Protein AF-0000000074027373 (afdb_homodimer)

Sequence (606 aa):
MNCLVVGYGSIGQRHVQILRKLGCRVAVVSRRKIDFPLTYTSLYDALIQEEPDYIVLANQTNQHYDSLAELAGDGFKGIVLVEKPLFHIIQEIPNNSFKQGYVGYNLRFHPILQKVLELIKKEPALYTQVYVGQYLPNWRLDQDYRRNYSAKKTEGGGVLLDLSHELDYLRWFFDDWNSIVAIGGKYSSLQINSDDMYSLMLTMEKCPVVQVHMNYLDQISRREITVITENYAIKADLVQQTLQINEELIKYNLDRDDTYSMQHKAIINGGNPLLCRLAEGLKVLEMINTAEKSAKERKWMGKMNCLVVGYGSIGQRHVQILRKLGCRVAVVSRRKIDFPLTYTSLYDALIQEEPDYIVLANQTNQHYDSLAELAGDGFKGIVLVEKPLFHIIQEIPNNSFKQGYVGYNLRFHPILQKVLELIKKEPALYTQVYVGQYLPNWRLDQDYRRNYSAKKTEGGGVLLDLSHELDYLRWFFDDWNSIVAIGGKYSSLQINSDDMYSLMLTMEKCPVVQVHMNYLDQISRREITVITENYAIKADLVQQTLQINEELIKYNLDRDDTYSMQHKAIINGGNPLLCRLAEGLKVLEMINTAEKSAKERKWMGK

Solvent-accessible surface area (backbone atoms only — not comparable to full-atom values): 30992 Å² total; per-residue (Å²): 97,38,30,34,33,34,23,70,49,76,67,19,45,49,53,51,52,50,42,43,74,73,66,31,47,68,36,36,29,32,88,59,94,68,100,55,92,52,64,29,73,37,68,68,58,42,47,71,75,59,59,48,50,36,36,37,43,37,50,58,35,63,44,36,55,61,54,52,40,49,42,27,72,70,58,42,51,36,35,39,36,32,37,64,44,56,46,59,57,88,70,80,78,64,80,61,55,50,69,42,53,31,28,53,54,36,64,57,58,31,66,67,54,43,49,51,43,57,50,39,71,76,43,57,38,53,32,37,39,39,40,38,25,31,33,52,66,66,74,45,80,90,46,63,46,67,74,37,49,56,24,29,43,86,41,31,18,13,34,69,47,70,54,33,61,62,57,43,51,47,36,71,68,25,48,58,70,50,35,36,34,29,46,65,37,69,80,68,84,67,79,49,75,20,35,38,31,40,39,39,41,35,28,32,75,51,26,64,35,35,39,38,38,34,31,39,55,24,63,50,71,43,39,37,38,38,38,32,27,90,85,39,23,33,42,36,29,67,74,77,28,36,40,30,49,48,90,45,76,44,79,60,85,78,57,95,56,47,28,52,48,53,47,49,49,33,53,74,70,72,53,54,91,64,61,37,35,48,69,58,36,50,50,43,46,50,51,46,53,48,38,52,49,11,32,74,67,57,34,65,37,68,116,97,39,31,34,33,33,25,68,48,75,67,19,46,49,51,52,53,49,43,42,74,73,64,31,48,68,33,35,28,33,87,57,94,65,100,56,90,50,64,30,72,39,68,67,60,42,46,70,75,59,58,48,48,35,36,35,44,37,50,59,35,62,44,35,54,60,54,52,40,48,42,26,73,70,58,42,53,34,34,40,36,31,38,65,45,55,46,58,59,89,70,80,78,62,80,62,55,49,70,41,52,31,27,53,53,34,63,56,59,30,65,67,55,44,50,50,46,56,50,39,72,76,43,57,38,54,33,36,39,39,41,36,26,32,33,50,68,67,74,44,80,90,46,65,48,67,72,37,48,58,23,29,42,86,41,30,19,14,34,68,47,70,54,33,61,61,57,44,51,46,35,71,68,24,46,57,70,50,34,36,33,28,48,65,37,70,80,70,86,67,79,48,74,19,35,37,32,40,39,38,42,34,28,30,74,48,25,64,36,33,39,38,37,35,31,39,55,25,64,49,71,41,37,36,38,38,39,32,26,90,87,40,22,35,41,35,29,66,71,78,28,35,40,30,50,49,89,44,76,44,79,58,86,78,58,95,57,47,28,53,47,52,47,49,50,34,54,76,70,73,53,55,90,65,63,38,36,49,70,58,35,49,50,43,47,50,51,46,52,47,39,54,50,11,30,73,68,55,34,65,37,68,117

InterPro domains:
  IPR000683 Gfo/Idh/MocA-like oxidoreductase, N-terminal [PF01408] (1-92)
  IPR036291 NAD(P)-binding domain superfamily [SSF51735] (1-176)
  IPR051450 Gfo/Idh/MocA Oxidoreductases [PTHR43377] (1-299)
  IPR055170 GFO/IDH/MocA-like oxidoreductase domain [PF22725] (139-230)

Radius of gyration: 28.4 Å; Cα contacts (8 Å, |Δi|>4): 1360; chains: 2; bounding box: 48×91×62 Å

pLDDT: mean 95.76, std 4.64, range [71.69, 98.94]

Foldseek 3Di:
DEEEEEDDPPVSVLLQVLCVVVVYHYAYADCDDDPDDRYHPDPVVCCVPRVGQEYEYDHFQQCLQVVQQVCFVVQPAHEYEYEFLNHLAQDDRDDHNYVFYFYNLLCLQPPQLVVVLVVCVVFFFAEKEKEFEAAQCPPDVVDRSCPDLLQESSRNHAFLRVVLSVVLSCCVRFNAWFKKAKAWADDDPPNGRYIFKMWMWTQGNRYGTYIYITGNRDHPGWTWMWTDGPQWTWIATVVQQWIDTPPDIDHDDDDPCRSVSVQVCQVVVPHDPSTHGSVSSSSSSVVSVQNVVNNVVVDMDGD/DEEEEEDDPPVSVLLQVLCVVVVYHYAYADCDDDPDDRYHPDPVVCCVPRVGQEYEYDHFQQCLQVVQQVCFVVQRAHEYEYEFLNHLAQDDRDDHNYVFYFYNLLCLQPVQLVVVLVVCVVFFFAEKEKEFEAAQCPPDVVDDSCPDLLQESSRNHAFLRVVLSVVLSCCVRFNAWFKKAKAWADDDPPNGRYIFKMWMWTQGNRYGTYIYITGNRDHPGWTWMWTDGPQWTWIATVVQQWIDTPHDIDHDDDDPCRSVSVQVCQVVVPHDPSTHGSVSSSSSSVVSVQNVVNNVVVDMDGD

Structure (mmCIF, N/CA/C/O backbone):
data_AF-0000000074027373-model_v1
#
loop_
_entity.id
_entity.type
_entity.pdbx_description
1 polymer 'Predicted dehydrogenase'
#
loop_
_atom_site.group_PDB
_atom_site.id
_atom_site.type_symbol
_atom_site.label_atom_id
_atom_site.label_alt_id
_atom_site.label_comp_id
_atom_site.label_asym_id
_atom_site.label_entity_id
_atom_site.label_seq_id
_atom_site.pdbx_PDB_ins_code
_atom_site.Cartn_x
_atom_site.Cartn_y
_atom_site.Cartn_z
_atom_site.occupancy
_atom_site.B_iso_or_equiv
_atom_site.auth_seq_id
_atom_site.auth_comp_id
_atom_site.auth_asym_id
_atom_site.auth_atom_id
_atom_site.pdbx_PDB_model_num
ATOM 1 N N . MET A 1 1 ? 5.797 35.344 26.578 1 94.88 1 MET A N 1
ATOM 2 C CA . MET A 1 1 ? 5.25 35.594 25.25 1 94.88 1 MET A CA 1
ATOM 3 C C . MET A 1 1 ? 3.727 35.625 25.281 1 94.88 1 MET A C 1
ATOM 5 O O . MET A 1 1 ? 3.096 34.812 25.969 1 94.88 1 MET A O 1
ATOM 9 N N . ASN A 1 2 ? 3.094 36.688 24.672 1 97.81 2 ASN A N 1
ATOM 10 C CA . ASN A 1 2 ? 1.641 36.781 24.578 1 97.81 2 ASN A CA 1
ATOM 11 C C . ASN A 1 2 ? 1.107 36.062 23.344 1 97.81 2 ASN A C 1
ATOM 13 O O . ASN A 1 2 ? 1.469 36.406 22.219 1 97.81 2 ASN A O 1
ATOM 17 N N . CYS A 1 3 ? 0.271 35.094 23.625 1 98.56 3 CYS A N 1
ATOM 18 C CA . CYS A 1 3 ? -0.26 34.281 22.531 1 98.56 3 CYS A CA 1
ATOM 19 C C . CYS A 1 3 ? -1.774 34.406 22.438 1 98.56 3 CYS A C 1
ATOM 21 O O . CYS A 1 3 ? -2.443 34.688 23.422 1 98.56 3 CYS A O 1
ATOM 23 N N . LEU A 1 4 ? -2.221 34.281 21.25 1 98.69 4 LEU A N 1
ATOM 24 C CA . LEU A 1 4 ? -3.65 34.281 20.969 1 98.69 4 LEU A CA 1
ATOM 25 C C . LEU A 1 4 ? -4.051 33.031 20.172 1 98.69 4 LEU A C 1
ATOM 27 O O . LEU A 1 4 ? -3.396 32.688 19.188 1 98.69 4 LEU A O 1
ATOM 31 N N . VAL A 1 5 ? -5.031 32.344 20.609 1 98.69 5 VAL A N 1
ATOM 32 C CA . VAL A 1 5 ? -5.566 31.188 19.891 1 98.69 5 VAL A CA 1
ATOM 33 C C . VAL A 1 5 ? -6.98 31.484 19.406 1 98.69 5 VAL A C 1
ATOM 35 O O . VAL A 1 5 ? -7.855 31.828 20.203 1 98.69 5 VAL A O 1
ATOM 38 N N . VAL A 1 6 ? -7.109 31.422 18.094 1 98.25 6 VAL A N 1
ATOM 39 C CA . VAL A 1 6 ? -8.422 31.641 17.484 1 98.25 6 VAL A CA 1
ATOM 40 C C . VAL A 1 6 ? -9.125 30.297 17.281 1 98.25 6 VAL A C 1
ATOM 42 O O . VAL A 1 6 ? -8.688 29.484 16.453 1 98.25 6 VAL A O 1
ATOM 45 N N . GLY A 1 7 ? -10.242 30.109 17.859 1 96.19 7 GLY A N 1
ATOM 46 C CA . GLY A 1 7 ? -10.914 28.828 17.875 1 96.19 7 GLY A CA 1
ATOM 47 C C . GLY A 1 7 ? -10.609 28.016 19.125 1 96.19 7 GLY A C 1
ATOM 48 O O . GLY A 1 7 ? -9.453 27.891 19.516 1 96.19 7 GLY A O 1
ATOM 49 N N . TYR A 1 8 ? -11.625 27.391 19.703 1 95.12 8 TYR A N 1
ATOM 50 C CA . TYR A 1 8 ? -11.453 26.688 20.969 1 95.12 8 TYR A CA 1
ATOM 51 C C . TYR A 1 8 ? -12.141 25.312 20.922 1 95.12 8 TYR A C 1
ATOM 53 O O . TYR A 1 8 ? -12.742 24.891 21.906 1 95.12 8 TYR A O 1
ATOM 61 N N . GLY A 1 9 ? -12.133 24.797 19.719 1 90.5 9 GLY A N 1
ATOM 62 C CA . GLY A 1 9 ? -12.477 23.391 19.609 1 90.5 9 GLY A CA 1
ATOM 63 C C . GLY A 1 9 ? -11.414 22.469 20.188 1 90.5 9 GLY A C 1
ATOM 64 O O . GLY A 1 9 ? -10.555 22.922 20.953 1 90.5 9 GLY A O 1
ATOM 65 N N . SER A 1 10 ? -11.469 21.219 19.906 1 90.44 10 SER A N 1
ATOM 66 C CA . SER A 1 10 ? -10.539 20.219 20.453 1 90.44 10 SER A CA 1
ATOM 67 C C . SER A 1 10 ? -9.086 20.625 20.188 1 90.44 10 SER A C 1
ATOM 69 O O . SER A 1 10 ? -8.273 20.641 21.109 1 90.44 10 SER A O 1
ATOM 71 N N . ILE A 1 11 ? -8.797 20.984 18.969 1 94.62 11 ILE A N 1
ATOM 72 C CA . ILE A 1 11 ? -7.422 21.312 18.625 1 94.62 11 ILE A CA 1
ATOM 73 C C . ILE A 1 11 ? -7.043 22.656 19.234 1 94.62 11 ILE A C 1
ATOM 75 O O . ILE A 1 11 ? -5.895 22.859 19.641 1 94.62 11 ILE A O 1
ATOM 79 N N . GLY A 1 12 ? -7.969 23.625 19.234 1 96.5 12 GLY A N 1
ATOM 80 C CA . GLY A 1 12 ? -7.711 24.906 19.891 1 96.5 12 GLY A CA 1
ATOM 81 C C . GLY A 1 12 ? -7.363 24.766 21.359 1 96.5 12 GLY A C 1
ATOM 82 O O . GLY A 1 12 ? -6.426 25.391 21.844 1 96.5 12 GLY A O 1
ATOM 83 N N . GLN A 1 13 ? -8.109 23.922 22.016 1 96.31 13 GLN A N 1
ATOM 84 C CA . GLN A 1 13 ? -7.852 23.656 23.422 1 96.31 13 GLN A CA 1
ATOM 85 C C . GLN A 1 13 ? -6.465 23.047 23.625 1 96.31 13 GLN A C 1
ATOM 87 O O . GLN A 1 13 ? -5.762 23.375 24.578 1 96.31 13 GLN A O 1
ATOM 92 N N . ARG A 1 14 ? -6.113 22.203 22.734 1 97.44 14 ARG A N 1
ATOM 93 C CA . ARG A 1 14 ? -4.793 21.578 22.812 1 97.44 14 ARG A CA 1
ATOM 94 C C . ARG A 1 14 ? -3.689 22.625 22.688 1 97.44 14 ARG A C 1
ATOM 96 O O . ARG A 1 14 ? -2.738 22.625 23.469 1 97.44 14 ARG A O 1
ATOM 103 N N . HIS A 1 15 ? -3.828 23.5 21.75 1 98.62 15 HIS A N 1
ATOM 104 C CA . HIS A 1 15 ? -2.848 24.562 21.562 1 98.62 15 HIS A CA 1
ATOM 105 C C . HIS A 1 15 ? -2.764 25.453 22.812 1 98.62 15 HIS A C 1
ATOM 107 O O . HIS A 1 15 ? -1.669 25.812 23.25 1 98.62 15 HIS A O 1
ATOM 113 N N . VAL A 1 16 ? -3.904 25.781 23.375 1 98.12 16 VAL A N 1
ATOM 114 C CA . VAL A 1 16 ? -3.959 26.625 24.562 1 98.12 16 VAL A CA 1
ATOM 115 C C . VAL A 1 16 ? -3.207 25.953 25.703 1 98.12 16 VAL A C 1
ATOM 117 O O . VAL A 1 16 ? -2.354 26.578 26.344 1 98.12 16 VAL A O 1
ATOM 120 N N . GLN A 1 17 ? -3.486 24.719 25.906 1 98 17 GLN A N 1
ATOM 121 C CA . GLN A 1 17 ? -2.881 23.969 27 1 98 17 GLN A CA 1
ATOM 122 C C . GLN A 1 17 ? -1.366 23.891 26.844 1 98 17 GLN A C 1
ATOM 124 O O . GLN A 1 17 ? -0.623 24.109 27.797 1 98 17 GLN A O 1
ATOM 129 N N . ILE A 1 18 ? -0.948 23.578 25.703 1 98.56 18 ILE A N 1
ATOM 130 C CA . ILE A 1 18 ? 0.477 23.406 25.438 1 98.56 18 ILE A CA 1
ATOM 131 C C . ILE A 1 18 ? 1.197 24.75 25.594 1 98.56 18 ILE A C 1
ATOM 133 O O . ILE A 1 18 ? 2.256 24.828 26.219 1 98.56 18 ILE A O 1
ATOM 137 N N . LEU A 1 19 ? 0.652 25.828 25.031 1 98.56 19 LEU A N 1
ATOM 138 C CA . LEU A 1 19 ? 1.271 27.141 25.125 1 98.56 19 LEU A CA 1
ATOM 139 C C . LEU A 1 19 ? 1.354 27.625 26.562 1 98.56 19 LEU A C 1
ATOM 141 O O . LEU A 1 19 ? 2.359 28.203 26.969 1 98.56 19 LEU A O 1
ATOM 145 N N . ARG A 1 20 ? 0.304 27.328 27.312 1 98 20 ARG A N 1
ATOM 146 C CA . ARG A 1 20 ? 0.33 27.688 28.719 1 98 20 ARG A CA 1
ATOM 147 C C . ARG A 1 20 ? 1.419 26.906 29.469 1 98 20 ARG A C 1
ATOM 149 O O . ARG A 1 20 ? 2.127 27.469 30.297 1 98 20 ARG A O 1
ATOM 156 N N . LYS A 1 21 ? 1.524 25.656 29.172 1 97.94 21 LYS A N 1
ATOM 157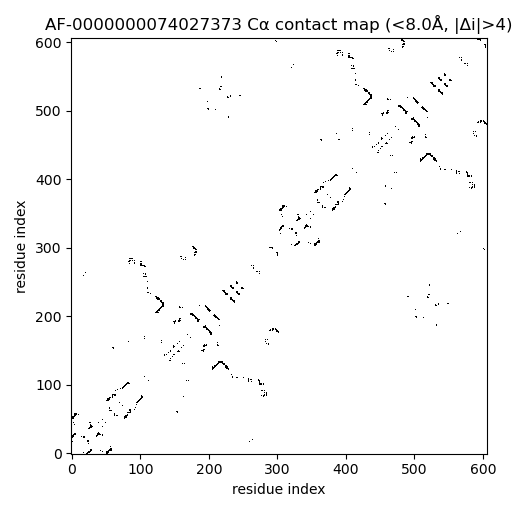 C CA . LYS A 1 21 ? 2.564 24.828 29.766 1 97.94 21 LYS A CA 1
ATOM 158 C C . LYS A 1 21 ? 3.955 25.344 29.422 1 97.94 21 LYS A C 1
ATOM 160 O O . LYS A 1 21 ? 4.898 25.188 30.203 1 97.94 21 LYS A O 1
ATOM 165 N N . LEU A 1 22 ? 4.086 25.984 28.297 1 98 22 LEU A N 1
ATOM 166 C CA . LEU A 1 22 ? 5.367 26.516 27.859 1 98 22 LEU A CA 1
ATOM 167 C C . LEU A 1 22 ? 5.613 27.906 28.438 1 98 22 LEU A C 1
ATOM 169 O O . LEU A 1 22 ? 6.598 28.562 28.094 1 98 22 LEU A O 1
ATOM 173 N N . GLY A 1 23 ? 4.68 28.406 29.25 1 97.5 23 GLY A N 1
ATOM 174 C CA . GLY A 1 23 ? 4.887 29.641 30 1 97.5 23 GLY A CA 1
ATOM 175 C C . GLY A 1 23 ? 4.328 30.859 29.297 1 97.5 23 GLY A C 1
ATOM 176 O O . GLY A 1 23 ? 4.59 32 29.719 1 97.5 23 GLY A O 1
ATOM 177 N N . CYS A 1 24 ? 3.512 30.641 28.281 1 98 24 CYS A N 1
ATOM 178 C CA . CYS A 1 24 ? 2.959 31.766 27.531 1 98 24 CYS A CA 1
ATOM 179 C C . CYS A 1 24 ? 1.696 32.281 28.203 1 98 24 CYS A C 1
ATOM 181 O O . CYS A 1 24 ? 0.978 31.547 28.859 1 98 24 CYS A O 1
ATOM 183 N N . ARG A 1 25 ? 1.524 33.594 28.094 1 97.94 25 ARG A N 1
ATOM 184 C CA . ARG A 1 25 ? 0.204 34.156 28.359 1 97.94 25 ARG A CA 1
ATOM 185 C C . ARG A 1 25 ? -0.724 33.938 27.156 1 97.94 25 ARG A C 1
ATOM 187 O O . ARG A 1 25 ? -0.411 34.344 26.047 1 97.94 25 ARG A O 1
ATOM 194 N N . VAL A 1 26 ? -1.863 33.281 27.391 1 98.44 26 VAL A N 1
ATOM 195 C CA . VAL A 1 26 ? -2.688 32.875 26.266 1 98.44 26 VAL A CA 1
ATOM 196 C C . VAL A 1 26 ? -4.074 33.5 26.391 1 98.44 26 VAL A C 1
ATOM 198 O O . VAL A 1 26 ? -4.711 33.406 27.438 1 98.44 26 VAL A O 1
ATOM 201 N N . ALA A 1 27 ? -4.527 34.156 25.391 1 98.38 27 ALA A N 1
ATOM 202 C CA . ALA A 1 27 ? -5.91 34.594 25.219 1 98.38 27 ALA A CA 1
ATOM 203 C C . ALA A 1 27 ? -6.598 33.781 24.109 1 98.38 27 ALA A C 1
ATOM 205 O O . ALA A 1 27 ? -5.93 33.188 23.266 1 98.38 27 ALA A O 1
ATOM 206 N N . VAL A 1 28 ? -7.914 33.75 24.156 1 98.19 28 VAL A N 1
ATOM 207 C CA . VAL A 1 28 ? -8.664 32.938 23.203 1 98.19 28 VAL A CA 1
ATOM 208 C C . VAL A 1 28 ? -9.734 33.781 22.531 1 98.19 28 VAL A C 1
ATOM 210 O O . VAL A 1 28 ? -10.391 34.594 23.188 1 98.19 28 VAL A O 1
ATOM 213 N N . VAL A 1 29 ? -9.844 33.656 21.266 1 97.69 29 VAL A N 1
ATOM 214 C CA . VAL A 1 29 ? -10.977 34.188 20.531 1 97.69 29 VAL A CA 1
ATOM 215 C C . VAL A 1 29 ? -11.977 33.062 20.219 1 97.69 29 VAL A C 1
ATOM 217 O O . VAL A 1 29 ? -11.617 32.062 19.609 1 97.69 29 VAL A O 1
ATOM 220 N N . SER A 1 30 ? -13.141 33.156 20.641 1 94.62 30 SER A N 1
ATOM 221 C CA . SER A 1 30 ? -14.188 32.188 20.406 1 94.62 30 SER A CA 1
ATOM 222 C C . SER A 1 30 ? -15.547 32.844 20.219 1 94.62 30 SER A C 1
ATOM 224 O O . SER A 1 30 ? -15.867 33.812 20.922 1 94.62 30 SER A O 1
ATOM 226 N N . ARG A 1 31 ? -16.266 32.312 19.234 1 86.44 31 ARG A N 1
ATOM 227 C CA . ARG A 1 31 ? -17.609 32.844 19.031 1 86.44 31 ARG A CA 1
ATOM 228 C C . ARG A 1 31 ? -18.578 32.312 20.078 1 86.44 31 ARG A C 1
ATOM 230 O O . ARG A 1 31 ? -19.594 32.969 20.375 1 86.44 31 ARG A O 1
ATOM 237 N N . ARG A 1 32 ? -18.203 31.25 20.562 1 87.44 32 ARG A N 1
ATOM 238 C CA . ARG A 1 32 ? -19.047 30.656 21.609 1 87.44 32 ARG A CA 1
ATOM 239 C C . ARG A 1 32 ? -18.531 31.016 22.984 1 87.44 32 ARG A C 1
ATOM 241 O O . ARG A 1 32 ? -17.344 31.328 23.156 1 87.44 32 ARG A O 1
ATOM 248 N N . LYS A 1 33 ? -19.5 30.969 23.906 1 86.25 33 LYS A N 1
ATOM 249 C CA . LYS A 1 33 ? -19.094 31.172 25.281 1 86.25 33 LYS A CA 1
ATOM 250 C C . LYS A 1 33 ? -18.25 30 25.797 1 86.25 33 LYS A C 1
ATOM 252 O O . LYS A 1 33 ? -18.641 28.844 25.656 1 86.25 33 LYS A O 1
ATOM 257 N N . ILE A 1 34 ? -17.047 30.359 26.172 1 88.88 34 ILE A N 1
ATOM 258 C CA . ILE A 1 34 ? -16.172 29.312 26.688 1 88.88 34 ILE A CA 1
ATOM 259 C C . ILE A 1 34 ? -15.734 29.641 28.109 1 88.88 34 ILE A C 1
ATOM 261 O O . ILE A 1 34 ? -15.75 30.797 28.516 1 88.88 34 ILE A O 1
ATOM 265 N N . ASP A 1 35 ? -15.422 28.609 28.875 1 88 35 ASP A N 1
ATOM 266 C CA . ASP A 1 35 ? -14.906 28.781 30.234 1 88 35 ASP A CA 1
ATOM 267 C C . ASP A 1 35 ? -13.391 28.969 30.219 1 88 35 ASP A C 1
ATOM 269 O O . ASP A 1 35 ? -12.641 28.047 30.547 1 88 35 ASP A O 1
ATOM 273 N N . PHE A 1 36 ? -12.984 30.094 29.875 1 90.12 36 PHE A N 1
ATOM 274 C CA . PHE A 1 36 ? -11.578 30.469 29.828 1 90.12 36 PHE A CA 1
ATOM 275 C C . PHE A 1 36 ? -11.414 31.938 30.234 1 90.12 36 PHE A C 1
ATOM 277 O O . PHE A 1 36 ? -12.227 32.781 29.859 1 90.12 36 PHE A O 1
ATOM 284 N N . PRO A 1 37 ? -10.469 32.25 31.047 1 88.69 37 PRO A N 1
ATOM 285 C CA . PRO A 1 37 ? -10.367 33.594 31.625 1 88.69 37 PRO A CA 1
ATOM 286 C C . PRO A 1 37 ? -10.195 34.688 30.578 1 88.69 37 PRO A C 1
ATOM 288 O O . PRO A 1 37 ? -10.922 35.688 30.594 1 88.69 37 PRO A O 1
ATOM 291 N N . LEU A 1 38 ? -9.273 34.688 29.734 1 93.69 38 LEU A N 1
ATOM 292 C CA . LEU A 1 38 ? -8.984 35.719 28.734 1 93.69 38 LEU A CA 1
ATOM 293 C C . LEU A 1 38 ? -9.602 35.344 27.391 1 93.69 38 LEU A C 1
ATOM 295 O O . LEU A 1 38 ? -8.945 34.75 26.531 1 93.69 38 LEU A O 1
ATOM 299 N N . THR A 1 39 ? -10.906 35.75 27.234 1 96.12 39 THR A N 1
ATOM 300 C CA . THR A 1 39 ? -11.656 35.344 26.031 1 96.12 39 THR A CA 1
ATOM 301 C C . THR A 1 39 ? -12.219 36.594 25.328 1 96.12 39 THR A C 1
ATOM 303 O O . THR A 1 39 ? -12.648 37.531 25.984 1 96.12 39 THR A O 1
ATOM 306 N N . TYR A 1 40 ? -12.258 36.531 24.062 1 96.31 40 TYR A N 1
ATOM 307 C CA . TYR A 1 40 ? -12.797 37.594 23.203 1 96.31 40 TYR A CA 1
ATOM 308 C C . TYR A 1 40 ? -13.727 37.031 22.141 1 96.31 40 TYR A C 1
ATOM 310 O O . TYR A 1 40 ? -13.57 35.875 21.734 1 96.31 40 TYR A O 1
ATOM 318 N N . THR A 1 41 ? -14.602 37.781 21.625 1 93.94 41 THR A N 1
ATOM 319 C CA . THR A 1 41 ? -15.516 37.344 20.578 1 93.94 41 THR A CA 1
ATOM 320 C C . THR A 1 41 ? -15.062 37.844 19.219 1 93.94 41 THR A C 1
ATOM 322 O O . THR A 1 41 ? -15.539 37.375 18.188 1 93.94 41 THR A O 1
ATOM 325 N N . SER A 1 42 ? -14.172 38.812 19.312 1 93.12 42 SER A N 1
ATOM 326 C CA . SER A 1 42 ? -13.68 39.438 18.094 1 93.12 42 SER A CA 1
ATOM 327 C C . SER A 1 42 ? -12.156 39.375 18.016 1 93.12 42 SER A C 1
ATOM 329 O O . SER A 1 42 ? -11.477 39.688 18.984 1 93.12 42 SER A O 1
ATOM 331 N N . LEU A 1 43 ? -11.711 38.938 16.812 1 95.94 43 LEU A N 1
ATOM 332 C CA . LEU A 1 43 ? -10.266 38.938 16.578 1 95.94 43 LEU A CA 1
ATOM 333 C C . LEU A 1 43 ? -9.68 40.344 16.688 1 95.94 43 LEU A C 1
ATOM 335 O O . LEU A 1 43 ? -8.617 40.531 17.281 1 95.94 43 LEU A O 1
ATOM 339 N N . TYR A 1 44 ? -10.391 41.25 16.219 1 94.56 44 TYR A N 1
ATOM 340 C CA . TYR A 1 44 ? -9.961 42.656 16.234 1 94.56 44 TYR A CA 1
ATOM 341 C C . TYR A 1 44 ? -9.75 43.156 17.656 1 94.56 44 TYR A C 1
ATOM 343 O O . TYR A 1 44 ? -8.703 43.719 17.984 1 94.56 44 TYR A O 1
ATOM 351 N N . ASP A 1 45 ? -10.75 42.938 18.5 1 95.69 45 ASP A N 1
ATOM 352 C CA . ASP A 1 45 ? -10.672 43.344 19.891 1 95.69 45 ASP A CA 1
ATOM 353 C C . ASP A 1 45 ? -9.508 42.688 20.625 1 95.69 45 ASP A C 1
ATOM 355 O O . ASP A 1 45 ? -8.805 43.312 21.406 1 95.69 45 ASP A O 1
ATOM 359 N N . ALA A 1 46 ? -9.359 41.438 20.391 1 97.25 46 ALA A N 1
ATOM 360 C CA . ALA A 1 46 ? -8.281 40.688 21.031 1 97.25 46 ALA A CA 1
ATOM 361 C C . ALA A 1 46 ? -6.914 41.219 20.625 1 97.25 46 ALA A C 1
ATOM 363 O O . ALA A 1 46 ? -6.004 41.312 21.469 1 97.25 46 ALA A O 1
ATOM 364 N N . LEU A 1 47 ? -6.777 41.594 19.359 1 97.31 47 LEU A N 1
ATOM 365 C CA . LEU A 1 47 ? -5.512 42.125 18.859 1 97.31 47 LEU A CA 1
ATOM 366 C C . LEU A 1 47 ? -5.148 43.438 19.578 1 97.31 47 LEU A C 1
ATOM 368 O O . LEU A 1 47 ? -3.99 43.625 19.953 1 97.31 47 LEU A O 1
ATOM 372 N N . ILE A 1 48 ? -6.148 44.25 19.781 1 96.19 48 ILE A N 1
ATOM 373 C CA . ILE A 1 48 ? -5.938 45.562 20.391 1 96.19 48 ILE A CA 1
ATOM 374 C C . ILE A 1 48 ? -5.621 45.406 21.875 1 96.19 48 ILE A C 1
ATOM 376 O O . ILE A 1 48 ? -4.699 46.031 22.391 1 96.19 48 ILE A O 1
ATOM 380 N N . GLN A 1 49 ? -6.293 44.562 22.516 1 96.19 49 GLN A N 1
ATOM 381 C CA . GLN A 1 49 ? -6.211 44.469 23.969 1 96.19 49 GLN A CA 1
ATOM 382 C C . GLN A 1 49 ? -5 43.625 24.391 1 96.19 49 GLN A C 1
ATOM 384 O O . GLN A 1 49 ? -4.344 43.969 25.391 1 96.19 49 GLN A O 1
ATOM 389 N N . GLU A 1 50 ? -4.68 42.625 23.609 1 96.94 50 GLU A N 1
ATOM 390 C CA . GLU A 1 50 ? -3.686 41.656 24.062 1 96.94 50 GLU A CA 1
ATOM 391 C C . GLU A 1 50 ? -2.332 41.906 23.406 1 96.94 50 GLU A C 1
ATOM 393 O O . GLU A 1 50 ? -1.298 41.469 23.922 1 96.94 50 GLU A O 1
ATOM 398 N N . GLU A 1 51 ? -2.354 42.5 22.219 1 97 51 GLU A N 1
ATOM 399 C CA . GLU A 1 51 ? -1.129 42.75 21.469 1 97 51 GLU A CA 1
ATOM 400 C C . GLU A 1 51 ? -0.263 41.5 21.406 1 97 51 GLU A C 1
ATOM 402 O O . GLU A 1 51 ? 0.9 41.531 21.812 1 97 51 GLU A O 1
ATOM 407 N N . PRO A 1 52 ? -0.784 40.469 20.875 1 98.25 52 PRO A N 1
ATOM 408 C CA . PRO A 1 52 ? -0.078 39.188 20.875 1 98.25 52 PRO A CA 1
ATOM 409 C C . PRO A 1 52 ? 1.168 39.188 20 1 98.25 52 PRO A C 1
ATOM 411 O O . PRO A 1 52 ? 1.21 39.906 18.984 1 98.25 52 PRO A O 1
ATOM 414 N N . ASP A 1 53 ? 2.184 38.344 20.391 1 97.88 53 ASP A N 1
ATOM 415 C CA . ASP A 1 53 ? 3.377 38.094 19.594 1 97.88 5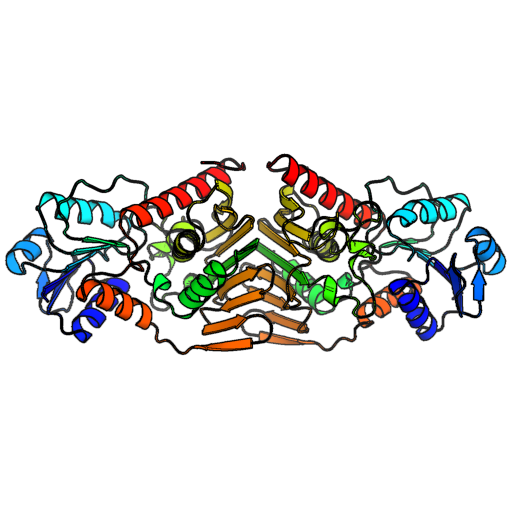3 ASP A CA 1
ATOM 416 C C . ASP A 1 53 ? 3.15 36.906 18.641 1 97.88 53 ASP A C 1
ATOM 418 O O . ASP A 1 53 ? 3.791 36.812 17.594 1 97.88 53 ASP A O 1
ATOM 422 N N . TYR A 1 54 ? 2.359 36.031 19 1 98.56 54 TYR A N 1
ATOM 423 C CA . TYR A 1 54 ? 2.16 34.75 18.359 1 98.56 54 TYR A CA 1
ATOM 424 C C . TYR A 1 54 ? 0.684 34.344 18.344 1 98.56 54 TYR A C 1
ATOM 426 O O . TYR A 1 54 ? 0.027 34.344 19.391 1 98.56 54 TYR A O 1
ATOM 434 N N . ILE A 1 55 ? 0.147 34.094 17.125 1 98.81 55 ILE A N 1
ATOM 435 C CA . ILE A 1 55 ? -1.267 33.781 16.984 1 98.81 55 ILE A CA 1
ATOM 436 C C . ILE A 1 55 ? -1.413 32.375 16.344 1 98.81 55 ILE A C 1
ATOM 438 O O . ILE A 1 55 ? -0.745 32.094 15.352 1 98.81 55 ILE A O 1
ATOM 442 N N . VAL A 1 56 ? -2.254 31.562 16.906 1 98.88 56 VAL A N 1
ATOM 443 C CA . VAL A 1 56 ? -2.633 30.266 16.344 1 98.88 56 VAL A CA 1
ATOM 444 C C . VAL A 1 56 ? -4.062 30.328 15.812 1 98.88 56 VAL A C 1
ATOM 446 O O . VAL A 1 56 ? -4.996 30.641 16.562 1 98.88 56 VAL A O 1
ATOM 449 N N . LEU A 1 57 ? -4.199 30.125 14.562 1 98.69 57 LEU A N 1
ATOM 450 C CA . LEU A 1 57 ? -5.523 29.984 13.969 1 98.69 57 LEU A CA 1
ATOM 451 C C . LEU A 1 57 ? -5.973 28.531 13.977 1 98.69 57 LEU A C 1
ATOM 453 O O . LEU A 1 57 ? -5.52 27.734 13.156 1 98.69 57 LEU A O 1
ATOM 457 N N . ALA A 1 58 ? -6.91 28.219 14.836 1 97.62 58 ALA A N 1
ATOM 458 C CA . ALA A 1 58 ? -7.375 26.844 15.031 1 97.62 58 ALA A CA 1
ATOM 459 C C . ALA A 1 58 ? -8.891 26.766 14.906 1 97.62 58 ALA A C 1
ATOM 461 O O . ALA A 1 58 ? -9.523 25.906 15.531 1 97.62 58 ALA A O 1
ATOM 462 N N . ASN A 1 59 ? -9.523 27.719 14.227 1 94.38 59 ASN A N 1
ATOM 463 C CA . ASN A 1 59 ? -10.945 27.656 13.93 1 94.38 59 ASN A CA 1
ATOM 464 C C . ASN A 1 59 ? -11.234 26.688 12.781 1 94.38 59 ASN A C 1
ATOM 466 O O . ASN A 1 59 ? -10.344 25.969 12.328 1 94.38 59 ASN A O 1
ATOM 470 N N . GLN A 1 60 ? -12.484 26.594 12.375 1 91.44 60 GLN A N 1
ATOM 471 C CA . GLN A 1 60 ? -12.859 25.672 11.312 1 91.44 60 GLN A CA 1
ATOM 472 C C . GLN A 1 60 ? -12.07 25.953 10.039 1 91.44 60 GLN A C 1
ATOM 474 O O . GLN A 1 60 ? -11.812 27.109 9.695 1 91.44 60 GLN A O 1
ATOM 479 N N . THR A 1 61 ? -11.797 24.891 9.328 1 93.06 61 THR A N 1
ATOM 480 C CA . THR A 1 61 ? -10.93 24.984 8.156 1 93.06 61 THR A CA 1
ATOM 481 C C . THR A 1 61 ? -11.477 26.016 7.164 1 93.06 61 THR A C 1
ATOM 483 O O . THR A 1 61 ? -10.719 26.781 6.578 1 93.06 61 THR A O 1
ATOM 486 N N . ASN A 1 62 ? -12.758 26 7.008 1 92.62 62 ASN A N 1
ATOM 487 C CA . ASN A 1 62 ? -13.367 26.906 6.027 1 92.62 62 ASN A CA 1
ATOM 488 C C . ASN A 1 62 ? -13.289 28.359 6.473 1 92.62 62 ASN A C 1
ATOM 490 O O . ASN A 1 62 ? -13.664 29.266 5.727 1 92.62 62 ASN A O 1
ATOM 494 N N . GLN A 1 63 ? -12.734 28.609 7.672 1 94.5 63 GLN A N 1
ATOM 495 C CA . GLN A 1 63 ? -12.609 29.969 8.195 1 94.5 63 GLN A CA 1
ATOM 496 C C . GLN A 1 63 ? -11.148 30.422 8.211 1 94.5 63 GLN A C 1
ATOM 498 O O . GLN A 1 63 ? -10.852 31.562 8.531 1 94.5 63 GLN A O 1
ATOM 503 N N . HIS A 1 64 ? -10.234 29.547 7.91 1 97.25 64 HIS A N 1
ATOM 504 C CA . HIS A 1 64 ? -8.812 29.844 7.977 1 97.25 64 HIS A CA 1
ATOM 505 C C . HIS A 1 64 ? -8.461 31.062 7.129 1 97.25 64 HIS A C 1
ATOM 507 O O . HIS A 1 64 ? -7.77 31.969 7.598 1 97.25 64 HIS A O 1
ATOM 513 N N . TYR A 1 65 ? -8.938 31.031 5.895 1 97.38 65 TYR A N 1
ATOM 514 C CA . TYR A 1 65 ? -8.586 32.125 4.984 1 97.38 65 TYR A CA 1
ATOM 515 C C . TYR A 1 65 ? -9.055 33.469 5.52 1 97.38 65 TYR A C 1
ATOM 517 O O . TYR A 1 65 ? -8.297 34.438 5.551 1 97.38 65 TYR A O 1
ATOM 525 N N . ASP A 1 66 ? -10.281 33.5 5.926 1 96.94 66 ASP A N 1
ATOM 526 C CA . ASP A 1 66 ? -10.859 34.75 6.418 1 96.94 66 ASP A CA 1
ATOM 527 C C . ASP A 1 66 ? -10.102 35.25 7.641 1 96.94 66 ASP A C 1
ATOM 529 O O . ASP A 1 66 ? -9.836 36.469 7.758 1 96.94 66 ASP A O 1
ATOM 533 N N . SER A 1 67 ? -9.797 34.375 8.547 1 97.5 67 SER A N 1
ATOM 534 C CA . SER A 1 67 ? -9.039 34.75 9.734 1 97.5 67 SER A CA 1
ATOM 535 C C . SER A 1 67 ? -7.656 35.281 9.367 1 97.5 67 SER A C 1
ATOM 537 O O . SER A 1 67 ? -7.203 36.281 9.922 1 97.5 67 SER A O 1
ATOM 539 N N . LEU A 1 68 ? -7.02 34.594 8.469 1 98.12 68 LEU A N 1
ATOM 540 C CA . LEU A 1 68 ? -5.695 35 8.016 1 98.12 68 LEU A CA 1
ATOM 541 C C . LEU A 1 68 ? -5.762 36.375 7.328 1 98.12 68 LEU A C 1
ATOM 543 O O . LEU A 1 68 ? -4.895 37.219 7.539 1 98.12 68 LEU A O 1
ATOM 547 N N . ALA A 1 69 ? -6.754 36.531 6.5 1 97.88 69 ALA A N 1
ATOM 548 C CA . ALA A 1 69 ? -6.953 37.781 5.781 1 97.88 69 ALA A CA 1
ATOM 549 C C . ALA A 1 69 ? -7.215 38.938 6.75 1 97.88 69 ALA A C 1
ATOM 551 O O . ALA A 1 69 ? -6.738 40.062 6.539 1 97.88 69 ALA A O 1
ATOM 552 N N . GLU A 1 70 ? -7.984 38.656 7.723 1 97.69 70 GLU A N 1
ATOM 553 C CA . GLU A 1 70 ? -8.266 39.656 8.742 1 97.69 70 GLU A CA 1
ATOM 554 C C . GLU A 1 70 ? -6.988 40.094 9.453 1 97.69 70 GLU A C 1
ATOM 556 O O . GLU A 1 70 ? -6.762 41.312 9.656 1 97.69 70 GLU A O 1
ATOM 561 N N . LEU A 1 71 ? -6.18 39.188 9.867 1 98.12 71 LEU A N 1
ATOM 562 C CA . LEU A 1 71 ? -4.906 39.5 10.508 1 98.12 71 LEU A CA 1
ATOM 563 C C . LEU A 1 71 ? -4.031 40.344 9.594 1 98.12 71 LEU A C 1
ATOM 565 O O . LEU A 1 71 ? -3.414 41.312 10.047 1 98.12 71 LEU A O 1
ATOM 569 N N . ALA A 1 72 ? -3.961 39.938 8.359 1 97.56 72 ALA A N 1
ATOM 570 C CA . ALA A 1 72 ? -3.166 40.656 7.375 1 97.56 72 ALA A CA 1
ATOM 571 C C . ALA A 1 72 ? -3.672 42.094 7.211 1 97.56 72 ALA A C 1
ATOM 573 O O . ALA A 1 72 ? -2.883 43.062 7.195 1 97.56 72 ALA A O 1
ATOM 574 N N . GLY A 1 73 ? -4.938 42.188 7.109 1 96.5 73 GLY A N 1
ATOM 575 C CA . GLY A 1 73 ? -5.559 43.469 6.93 1 96.5 73 GLY A CA 1
ATOM 576 C C . GLY A 1 73 ? -5.363 44.406 8.117 1 96.5 73 GLY A C 1
ATOM 577 O O . GLY A 1 73 ? -5.27 45.625 7.945 1 96.5 73 GLY A O 1
ATOM 578 N N . ASP A 1 74 ? -5.305 43.812 9.273 1 95.81 74 ASP A N 1
ATOM 579 C CA . ASP A 1 74 ? -5.133 44.594 10.5 1 95.81 74 ASP A CA 1
ATOM 580 C C . ASP A 1 74 ? -3.664 44.906 10.734 1 95.81 74 ASP A C 1
ATOM 582 O O . ASP A 1 74 ? -3.322 45.562 11.734 1 95.81 74 ASP A O 1
ATOM 586 N N . GLY A 1 75 ? -2.812 44.5 9.828 1 96.38 75 GLY A N 1
ATOM 587 C CA . GLY A 1 75 ? -1.403 44.844 9.875 1 96.38 75 GLY A CA 1
ATOM 588 C C . GLY A 1 75 ? -0.642 44.125 10.961 1 96.38 75 GLY A C 1
ATOM 589 O O . GLY A 1 75 ? 0.352 44.625 11.484 1 96.38 75 GLY A O 1
ATOM 590 N N . PHE A 1 76 ? -1.151 42.969 11.352 1 97.62 76 PHE A N 1
ATOM 591 C CA . PHE A 1 76 ? -0.453 42.156 12.359 1 97.62 76 PHE A CA 1
ATOM 592 C C . PHE A 1 76 ? 0.976 41.875 11.914 1 97.62 76 PHE A C 1
ATOM 594 O O . PHE A 1 76 ? 1.212 41.5 10.766 1 97.62 76 PHE A O 1
ATOM 601 N N . LYS A 1 77 ? 1.893 42 12.836 1 97.62 77 LYS A N 1
ATOM 602 C CA . LYS A 1 77 ? 3.299 41.875 12.453 1 97.62 77 LYS A CA 1
ATOM 603 C C . LYS A 1 77 ? 3.979 40.719 13.172 1 97.62 77 LYS A C 1
ATOM 605 O O . LYS A 1 77 ? 5.188 40.531 13.031 1 97.62 77 LYS A O 1
ATOM 610 N N . GLY A 1 78 ? 3.316 39.969 13.938 1 97.88 78 GLY A N 1
ATOM 611 C CA . GLY A 1 78 ? 3.895 38.875 14.703 1 97.88 78 GLY A CA 1
ATOM 612 C C . GLY A 1 78 ? 3.941 37.562 13.93 1 97.88 78 GLY A C 1
ATOM 613 O O . GLY A 1 78 ? 4.109 37.562 12.711 1 97.88 78 GLY A O 1
ATOM 614 N N . ILE A 1 79 ? 3.963 36.406 14.664 1 98.62 79 ILE A N 1
ATOM 615 C CA . ILE A 1 79 ? 4.051 35.062 14.102 1 98.62 79 ILE A CA 1
ATOM 616 C C . ILE A 1 79 ? 2.658 34.438 14.039 1 98.62 79 ILE A C 1
ATOM 618 O O . ILE A 1 79 ? 1.862 34.594 14.969 1 98.62 79 ILE A O 1
ATOM 622 N N . VAL A 1 80 ? 2.361 33.781 12.938 1 98.81 80 VAL A N 1
ATOM 623 C CA . VAL A 1 80 ? 1.062 33.125 12.781 1 98.81 80 VAL A CA 1
ATOM 624 C C . VAL A 1 80 ? 1.254 31.641 12.492 1 98.81 80 VAL A C 1
ATOM 626 O O . VAL A 1 80 ? 2.082 31.266 11.656 1 98.81 80 VAL A O 1
ATOM 629 N N . LEU A 1 81 ? 0.585 30.797 13.203 1 98.88 81 LEU A N 1
ATOM 630 C CA . LEU A 1 81 ? 0.437 29.375 12.906 1 98.88 81 LEU A CA 1
ATOM 631 C C . LEU A 1 81 ? -1.005 29.047 12.531 1 98.88 81 LEU A C 1
ATOM 633 O O . LEU A 1 81 ? -1.918 29.25 13.336 1 98.88 81 LEU A O 1
ATOM 637 N N . VAL A 1 82 ? -1.218 28.625 11.336 1 98.75 82 VAL A N 1
ATOM 638 C CA . VAL A 1 82 ? -2.541 28.188 10.906 1 98.75 82 VAL A CA 1
ATOM 639 C C . VAL A 1 82 ? -2.641 26.672 11 1 98.75 82 VAL A C 1
ATOM 641 O O . VAL A 1 82 ? -1.77 25.953 10.5 1 98.75 82 VAL A O 1
ATOM 644 N N . GLU A 1 83 ? -3.623 26.188 11.602 1 98.12 83 GLU A N 1
ATOM 645 C CA . GLU A 1 83 ? -3.826 24.734 11.641 1 98.12 83 GLU A CA 1
ATOM 646 C C . GLU A 1 83 ? -3.969 24.156 10.242 1 98.12 83 GLU A C 1
ATOM 648 O O . GLU A 1 83 ? -4.383 24.859 9.312 1 98.12 83 GLU A O 1
ATOM 653 N N . LYS A 1 84 ? -3.639 22.906 10.109 1 97.69 84 LYS A N 1
ATOM 654 C CA . LYS A 1 84 ? -3.729 22.234 8.82 1 97.69 84 LYS A CA 1
ATOM 655 C C . LYS A 1 84 ? -5.152 21.75 8.555 1 97.69 84 LYS A C 1
ATOM 657 O O . LYS A 1 84 ? -5.891 21.422 9.484 1 97.69 84 LYS A O 1
ATOM 662 N N . PRO A 1 85 ? -5.578 21.688 7.348 1 96.94 85 PRO A N 1
ATOM 663 C CA . PRO A 1 85 ? -4.895 22.25 6.176 1 96.94 85 PRO A CA 1
ATOM 664 C C . PRO A 1 85 ? -4.988 23.766 6.109 1 96.94 85 PRO A C 1
ATOM 666 O O . PRO A 1 85 ? -5.797 24.375 6.816 1 96.94 85 PRO A O 1
ATOM 669 N N . LEU A 1 86 ? -4.152 24.391 5.246 1 97.94 86 LEU A N 1
ATOM 670 C CA . LEU A 1 86 ? -4.074 25.844 5.199 1 97.94 86 LEU A CA 1
ATOM 671 C C . LEU A 1 86 ? -5.445 26.453 4.91 1 97.94 86 LEU A C 1
ATOM 673 O O . LEU A 1 86 ? -5.902 27.328 5.641 1 97.94 86 LEU A O 1
ATOM 677 N N . PHE A 1 87 ? -6.078 25.938 3.861 1 96.5 87 PHE A N 1
ATOM 678 C CA . PHE A 1 87 ? -7.422 26.328 3.469 1 96.5 87 PHE A CA 1
ATOM 679 C C . PHE A 1 87 ? -8.25 25.109 3.07 1 96.5 87 PHE A C 1
ATOM 681 O O . PHE A 1 87 ? -7.719 24.016 2.932 1 96.5 87 PHE A O 1
ATOM 688 N N . HIS A 1 88 ? -9.586 25.312 2.941 1 93.06 88 HIS A N 1
ATOM 689 C CA . HIS A 1 88 ? -10.43 24.203 2.496 1 93.06 88 HIS A CA 1
ATOM 690 C C . HIS A 1 88 ? -10.539 24.188 0.975 1 93.06 88 HIS A C 1
ATOM 692 O O . HIS A 1 88 ? -10.977 23.188 0.398 1 93.06 88 HIS A O 1
ATOM 698 N N . ILE A 1 89 ? -10.141 25.25 0.356 1 92.5 89 ILE A N 1
ATOM 699 C CA . ILE A 1 89 ? -10.016 25.391 -1.092 1 92.5 89 ILE A CA 1
ATOM 700 C C . ILE A 1 89 ? -8.719 26.125 -1.435 1 92.5 89 ILE A C 1
ATOM 702 O O . ILE A 1 89 ? -8.141 26.797 -0.583 1 92.5 89 ILE A O 1
ATOM 706 N N . ILE A 1 90 ? -8.328 25.953 -2.613 1 93.88 90 ILE A N 1
ATOM 707 C CA . ILE A 1 90 ? -7.121 26.656 -3.029 1 93.88 90 ILE A CA 1
ATOM 708 C C . ILE A 1 90 ? -7.406 28.156 -3.152 1 93.88 90 ILE A C 1
ATOM 710 O O . ILE A 1 90 ? -8.32 28.562 -3.869 1 93.88 90 ILE A O 1
ATOM 714 N N . GLN A 1 91 ? -6.621 28.859 -2.451 1 95.12 91 GLN A N 1
ATOM 715 C CA . GLN A 1 91 ? -6.668 30.328 -2.49 1 95.12 91 GLN A CA 1
ATOM 716 C C . GLN A 1 91 ? -5.281 30.922 -2.273 1 95.12 91 GLN A C 1
ATOM 718 O O . GLN A 1 91 ? -4.426 30.312 -1.635 1 95.12 91 GLN A O 1
ATOM 723 N N . GLU A 1 92 ? -5.145 32.062 -2.846 1 96.75 92 GLU A N 1
ATOM 724 C CA . GLU A 1 92 ? -3.863 32.75 -2.643 1 96.75 92 GLU A CA 1
ATOM 725 C C . GLU A 1 92 ? -3.711 33.219 -1.199 1 96.75 92 GLU A C 1
ATOM 727 O O . GLU A 1 92 ? -4.676 33.688 -0.585 1 96.75 92 GLU A O 1
ATOM 732 N N . ILE A 1 93 ? -2.561 33.125 -0.702 1 98 93 ILE A N 1
ATOM 733 C CA . ILE A 1 93 ? -2.262 33.656 0.617 1 98 93 ILE A CA 1
ATOM 734 C C . ILE A 1 93 ? -2.387 35.188 0.586 1 98 93 ILE A C 1
ATOM 736 O O . ILE A 1 93 ? -1.815 35.844 -0.286 1 98 93 ILE A O 1
ATOM 740 N N . PRO A 1 94 ? -3.152 35.719 1.461 1 97.81 94 PRO A N 1
ATOM 741 C CA . PRO A 1 94 ? -3.277 37.188 1.45 1 97.81 94 PRO A CA 1
ATOM 742 C C . PRO A 1 94 ? -1.936 37.906 1.625 1 97.81 94 PRO A C 1
ATOM 744 O O . PRO A 1 94 ? -1.067 37.406 2.355 1 97.81 94 PRO A O 1
ATOM 747 N N . ASN A 1 95 ? -1.825 39.031 0.882 1 97.25 95 ASN A N 1
ATOM 748 C CA . ASN A 1 95 ? -0.678 39.875 1.166 1 97.25 95 ASN A CA 1
ATOM 749 C C . ASN A 1 95 ? -0.617 40.281 2.641 1 97.25 95 ASN A C 1
ATOM 751 O O . ASN A 1 95 ? -1.628 40.656 3.227 1 97.25 95 ASN A O 1
ATOM 755 N N . ASN A 1 96 ? 0.55 40.094 3.264 1 97.19 96 ASN A N 1
ATOM 756 C CA . ASN A 1 96 ? 0.625 40.281 4.707 1 97.19 96 ASN A CA 1
ATOM 757 C C . ASN A 1 96 ? 1.995 40.812 5.133 1 97.19 96 ASN A C 1
ATOM 759 O O . ASN A 1 96 ? 2.928 40.844 4.324 1 97.19 96 ASN A O 1
ATOM 763 N N . SER A 1 97 ? 2.053 41.25 6.402 1 96.81 97 SER A N 1
ATOM 764 C CA . SER A 1 97 ? 3.291 41.75 6.996 1 96.81 97 SER A CA 1
ATOM 765 C C . SER A 1 97 ? 3.717 40.875 8.18 1 96.81 97 SER A C 1
ATOM 767 O O . SER A 1 97 ? 4.34 41.375 9.125 1 96.81 97 SER A O 1
ATOM 769 N N . PHE A 1 98 ? 3.264 39.594 8.227 1 97.75 98 PHE A N 1
ATOM 770 C CA . PHE A 1 98 ? 3.633 38.688 9.32 1 97.75 98 PHE A CA 1
ATOM 771 C C . PHE A 1 98 ? 5.148 38.562 9.414 1 97.75 98 PHE A C 1
ATOM 773 O O . PHE A 1 98 ? 5.832 38.469 8.391 1 97.75 98 PHE A O 1
ATOM 780 N N . LYS A 1 99 ? 5.668 38.594 10.609 1 97.25 99 LYS A N 1
ATOM 781 C CA . LYS A 1 99 ? 7.078 38.25 10.789 1 97.25 99 LYS A CA 1
ATOM 782 C C . LYS A 1 99 ? 7.387 36.875 10.234 1 97.25 99 LYS A C 1
ATOM 784 O O . LYS A 1 99 ? 8.367 36.688 9.508 1 97.25 99 LYS A O 1
ATOM 789 N N . GLN A 1 100 ? 6.547 35.875 10.625 1 97.06 100 GLN A N 1
ATOM 790 C CA . GLN A 1 100 ? 6.598 34.5 10.125 1 97.06 100 GLN A CA 1
ATOM 791 C C . GLN A 1 100 ? 5.199 33.875 10.078 1 97.06 100 GLN A C 1
ATOM 793 O O . GLN A 1 100 ? 4.324 34.25 10.859 1 97.06 100 GLN A O 1
ATOM 798 N N . GLY A 1 101 ? 4.969 33 9.086 1 98.19 101 GLY A N 1
ATOM 799 C CA . GLY A 1 101 ? 3.73 32.25 8.945 1 98.19 101 GLY A CA 1
ATOM 800 C C . GLY A 1 101 ? 3.957 30.766 8.703 1 98.19 101 GLY A C 1
ATOM 801 O O . GLY A 1 101 ? 4.762 30.375 7.852 1 98.19 101 GLY A O 1
ATOM 802 N N . TYR A 1 102 ? 3.27 29.953 9.508 1 98.75 102 TYR A N 1
ATOM 803 C CA . TYR A 1 102 ? 3.459 28.5 9.414 1 98.75 102 TYR A CA 1
ATOM 804 C C . TYR A 1 102 ? 2.119 27.781 9.344 1 98.75 102 TYR A C 1
ATOM 806 O O . TYR A 1 102 ? 1.069 28.375 9.586 1 98.75 102 TYR A O 1
ATOM 814 N N . VAL A 1 103 ? 2.154 26.547 8.891 1 98.81 103 VAL A N 1
ATOM 815 C CA . VAL A 1 103 ? 0.996 25.656 8.898 1 98.81 103 VAL A CA 1
ATOM 816 C C . VAL A 1 103 ? 1.22 24.531 9.891 1 98.81 103 VAL A C 1
ATOM 818 O O . VAL A 1 103 ? 2.342 24.031 10.047 1 98.81 103 VAL A O 1
ATOM 821 N N . GLY A 1 104 ? 0.203 24.062 10.516 1 98.5 104 GLY A N 1
ATOM 822 C CA . GLY A 1 104 ? 0.24 23.156 11.648 1 98.5 104 GLY A CA 1
ATOM 823 C C . GLY A 1 104 ? 0.553 21.734 11.258 1 98.5 104 GLY A C 1
ATOM 824 O O . GLY A 1 104 ? -0.108 20.797 11.711 1 98.5 104 GLY A O 1
ATOM 825 N N . TYR A 1 105 ? 1.54 21.484 10.453 1 98.62 105 TYR A N 1
ATOM 826 C CA . TYR A 1 105 ? 2.008 20.141 10.148 1 98.62 105 TYR A CA 1
ATOM 827 C C . TYR A 1 105 ? 3.049 19.688 11.164 1 98.62 105 TYR A C 1
ATOM 829 O O . TYR A 1 105 ? 4.23 19.547 10.828 1 98.62 105 TYR A O 1
ATOM 837 N N . ASN A 1 106 ? 2.537 19.328 12.289 1 98.5 106 ASN A N 1
ATOM 838 C CA . ASN A 1 106 ? 3.359 19.031 13.453 1 98.5 106 ASN A CA 1
ATOM 839 C C . ASN A 1 106 ? 4.09 17.703 13.305 1 98.5 106 ASN A C 1
ATOM 841 O O . ASN A 1 106 ? 5.066 17.438 14 1 98.5 106 ASN A O 1
ATOM 845 N N . LEU A 1 107 ? 3.715 16.844 12.312 1 98.44 107 LEU A N 1
ATOM 846 C CA . LEU A 1 107 ? 4.336 15.531 12.18 1 98.44 107 LEU A CA 1
ATOM 847 C C . LEU A 1 107 ? 5.762 15.656 11.656 1 98.44 107 LEU A C 1
ATOM 849 O O . LEU A 1 107 ? 6.547 14.703 11.742 1 98.44 107 LEU A O 1
ATOM 853 N N . ARG A 1 108 ? 6.074 16.797 11.094 1 98.62 108 ARG A N 1
ATOM 854 C CA . ARG A 1 108 ? 7.461 17.031 10.703 1 98.62 108 ARG A CA 1
ATOM 855 C C . ARG A 1 108 ? 8.391 16.938 11.906 1 98.62 108 ARG A C 1
ATOM 857 O O . ARG A 1 108 ? 9.594 16.703 11.75 1 98.62 108 ARG A O 1
ATOM 864 N N . PHE A 1 109 ? 7.805 17.078 13.102 1 98.5 109 PHE A N 1
ATOM 865 C CA . PHE A 1 109 ? 8.602 17.047 14.32 1 98.5 109 PHE A CA 1
ATOM 866 C C . PHE A 1 109 ? 8.602 15.656 14.93 1 98.5 109 PHE A C 1
ATOM 868 O O . PHE A 1 109 ? 9.195 15.43 15.984 1 98.5 109 PHE A O 1
ATOM 875 N N . HIS A 1 110 ? 7.973 14.695 14.359 1 98.56 110 HIS A N 1
ATOM 876 C CA . HIS A 1 110 ? 7.977 13.32 14.844 1 98.56 110 HIS A CA 1
ATOM 877 C C . HIS A 1 110 ? 9.344 12.68 14.648 1 98.56 110 HIS A C 1
ATOM 879 O O . HIS A 1 110 ? 9.852 12.602 13.531 1 98.56 110 HIS A O 1
ATOM 885 N N . PRO A 1 111 ? 9.93 12.141 15.703 1 98.5 111 PRO A N 1
ATOM 886 C CA . PRO A 1 111 ? 11.297 11.617 15.594 1 98.5 111 PRO A CA 1
ATOM 887 C C . PRO A 1 111 ? 11.422 10.492 14.562 1 98.5 111 PRO A C 1
ATOM 889 O O . PRO A 1 111 ? 12.445 10.375 13.898 1 98.5 111 PRO A O 1
ATOM 892 N N . ILE A 1 112 ? 10.422 9.68 14.414 1 98.75 112 ILE A N 1
ATOM 893 C CA . ILE A 1 112 ? 10.453 8.602 13.43 1 98.75 112 ILE A CA 1
ATOM 894 C C . ILE A 1 112 ? 10.562 9.195 12.023 1 98.75 112 ILE A C 1
ATOM 896 O O . ILE A 1 112 ? 11.375 8.742 11.219 1 98.75 112 ILE A O 1
ATOM 900 N N . LEU A 1 113 ? 9.758 10.211 11.703 1 98.75 113 LEU A N 1
ATOM 901 C CA . LEU A 1 113 ? 9.781 10.828 10.383 1 98.75 113 LEU A CA 1
ATOM 902 C C . LEU A 1 113 ? 11.109 11.539 10.133 1 98.75 113 LEU A C 1
ATOM 904 O O . LEU A 1 113 ? 11.633 11.516 9.023 1 98.75 113 LEU A O 1
ATOM 908 N N . GLN A 1 114 ? 11.617 12.148 11.156 1 98.62 114 GLN A N 1
ATOM 909 C CA . GLN A 1 114 ? 12.914 12.805 11.023 1 98.62 114 GLN A CA 1
ATOM 910 C C . GLN A 1 114 ? 14.016 11.789 10.727 1 98.62 114 GLN A C 1
ATOM 912 O O . GLN A 1 114 ? 14.922 12.055 9.93 1 98.62 114 GLN A O 1
ATOM 917 N N . LYS A 1 115 ? 13.922 10.672 11.422 1 98.56 115 LYS A N 1
ATOM 918 C CA . LYS A 1 115 ? 14.898 9.625 11.156 1 98.56 115 LYS A CA 1
ATOM 919 C C . LYS A 1 115 ? 14.773 9.094 9.734 1 98.56 115 LYS A C 1
ATOM 921 O O . LYS A 1 115 ? 15.773 8.836 9.07 1 98.56 115 LYS A O 1
ATOM 926 N N . VAL A 1 116 ? 13.57 8.883 9.258 1 98.69 116 VAL A N 1
ATOM 927 C CA . VAL A 1 116 ? 13.344 8.461 7.883 1 98.69 116 VAL A CA 1
ATOM 928 C C . VAL A 1 116 ? 13.969 9.469 6.926 1 98.69 116 VAL A C 1
ATOM 930 O O . VAL A 1 116 ? 14.68 9.094 5.988 1 98.69 116 VAL A O 1
ATOM 933 N N . LEU A 1 117 ? 13.711 10.758 7.172 1 98.5 117 LEU A N 1
ATOM 934 C CA . LEU A 1 117 ? 14.281 11.812 6.34 1 98.5 117 LEU A CA 1
ATOM 935 C C . LEU A 1 117 ? 15.797 11.734 6.312 1 98.5 117 LEU A C 1
ATOM 937 O O . LEU A 1 117 ? 16.406 11.859 5.25 1 98.5 117 LEU A O 1
ATOM 941 N N . GLU A 1 118 ? 16.391 11.57 7.48 1 98.19 118 GLU A N 1
ATOM 942 C CA . GLU A 1 118 ? 17.844 11.438 7.582 1 98.19 118 GLU A CA 1
ATOM 943 C C . GLU A 1 118 ? 18.359 10.297 6.703 1 98.19 118 GLU A C 1
ATOM 945 O O . GLU A 1 118 ? 19.359 10.453 5.996 1 98.19 118 GLU A O 1
ATOM 950 N N . LEU A 1 119 ? 17.688 9.188 6.723 1 98.06 119 LEU A N 1
ATOM 951 C CA . LEU A 1 119 ? 18.109 8 5.988 1 98.06 119 LEU A CA 1
ATOM 952 C C . LEU A 1 119 ? 18 8.227 4.484 1 98.06 119 LEU A C 1
ATOM 954 O O . LEU A 1 119 ? 18.922 7.883 3.732 1 98.06 119 LEU A O 1
ATOM 958 N N . ILE A 1 120 ? 16.922 8.875 4.055 1 98.12 120 ILE A N 1
ATOM 959 C CA . ILE A 1 120 ? 16.688 8.992 2.617 1 98.12 120 ILE A CA 1
ATOM 960 C C . ILE A 1 120 ? 17.562 10.117 2.051 1 98.12 120 ILE A C 1
ATOM 962 O O . ILE A 1 120 ? 17.719 10.234 0.833 1 98.12 120 ILE A O 1
ATOM 966 N N . LYS A 1 121 ? 18.047 10.984 2.869 1 97.44 121 LYS A N 1
ATOM 967 C CA . LYS A 1 121 ? 19.031 11.969 2.428 1 97.44 121 LYS A CA 1
ATOM 968 C C . LYS A 1 121 ? 20.375 11.312 2.119 1 97.44 121 LYS A C 1
ATOM 970 O O . LYS A 1 121 ? 21.094 11.758 1.233 1 97.44 121 LYS A O 1
ATOM 975 N N . LYS A 1 122 ? 20.625 10.305 2.865 1 97.19 122 LYS A N 1
ATOM 976 C CA . LYS A 1 122 ? 21.875 9.562 2.672 1 97.19 122 LYS A CA 1
ATOM 977 C C . LYS A 1 122 ? 21.766 8.602 1.491 1 97.19 122 LYS A C 1
ATOM 979 O O . LYS A 1 122 ? 22.734 8.406 0.757 1 97.19 122 LYS A O 1
ATOM 984 N N . GLU A 1 123 ? 20.688 8.008 1.358 1 97.69 123 GLU A N 1
ATOM 985 C CA . GLU A 1 123 ? 20.422 7.059 0.284 1 97.69 123 GLU A CA 1
ATOM 986 C C . GLU A 1 123 ? 19.031 7.258 -0.305 1 97.69 123 GLU A C 1
ATOM 988 O O . GLU A 1 123 ? 18.031 6.949 0.34 1 97.69 123 GLU A O 1
ATOM 993 N N . PRO A 1 124 ? 19.016 7.652 -1.545 1 97.81 124 PRO A N 1
ATOM 994 C CA . PRO A 1 124 ? 17.734 8.031 -2.154 1 97.81 124 PRO A CA 1
ATOM 995 C C . PRO A 1 124 ? 16.719 6.895 -2.145 1 97.81 124 PRO A C 1
ATOM 997 O O . PRO A 1 124 ? 17.078 5.734 -2.35 1 97.81 124 PRO A O 1
ATOM 1000 N N . ALA A 1 125 ? 15.469 7.273 -1.97 1 98.69 125 ALA A N 1
ATOM 1001 C CA . ALA A 1 125 ? 14.367 6.316 -2.006 1 98.69 125 ALA A CA 1
ATOM 1002 C C . ALA A 1 125 ? 14.047 5.902 -3.439 1 98.69 125 ALA A C 1
ATOM 1004 O O . ALA A 1 125 ? 14.062 6.734 -4.352 1 98.69 125 ALA A O 1
ATOM 1005 N N . LEU A 1 126 ? 13.75 4.594 -3.615 1 98.81 126 LEU A N 1
ATOM 1006 C CA . LEU A 1 126 ? 13.281 4.09 -4.902 1 98.81 126 LEU A CA 1
ATOM 1007 C C . LEU A 1 126 ? 11.766 3.939 -4.898 1 98.81 126 LEU A C 1
ATOM 1009 O O . LEU A 1 126 ? 11.117 4.102 -5.938 1 98.81 126 LEU A O 1
ATOM 1013 N N . TYR A 1 127 ? 11.297 3.646 -3.805 1 98.88 127 TYR A N 1
ATOM 1014 C CA . TYR A 1 127 ? 9.859 3.439 -3.609 1 98.88 127 TYR A CA 1
ATOM 1015 C C . TYR A 1 127 ? 9.438 3.867 -2.211 1 98.88 127 TYR A C 1
ATOM 1017 O O . TYR A 1 127 ? 10.164 3.664 -1.241 1 98.88 127 TYR A O 1
ATOM 1025 N N . THR A 1 128 ? 8.211 4.445 -2.119 1 98.94 128 THR A N 1
ATOM 1026 C CA . THR A 1 128 ? 7.613 4.773 -0.829 1 98.94 128 THR A CA 1
ATOM 1027 C C . THR A 1 128 ? 6.113 4.484 -0.838 1 98.94 128 THR A C 1
ATOM 1029 O O . THR A 1 128 ? 5.422 4.805 -1.806 1 98.94 128 THR A O 1
ATOM 1032 N N . GLN A 1 129 ? 5.621 3.836 0.183 1 98.88 129 GLN A N 1
ATOM 1033 C CA . GLN A 1 129 ? 4.195 3.629 0.423 1 98.88 129 GLN A CA 1
ATOM 1034 C C . GLN A 1 129 ? 3.756 4.285 1.728 1 98.88 129 GLN A C 1
ATOM 1036 O O . GLN A 1 129 ? 4.414 4.133 2.76 1 98.88 129 GLN A O 1
ATOM 1041 N N . VAL A 1 130 ? 2.703 5 1.628 1 98.81 130 VAL A N 1
ATOM 1042 C CA . VAL A 1 130 ? 2.111 5.629 2.805 1 98.81 130 VAL A CA 1
ATOM 1043 C C . VAL A 1 130 ? 0.674 5.145 2.982 1 98.81 130 VAL A C 1
ATOM 1045 O O . VAL A 1 130 ? -0.107 5.137 2.027 1 98.81 130 VAL A O 1
ATOM 1048 N N . TYR A 1 131 ? 0.344 4.672 4.188 1 98.81 131 TYR A N 1
ATOM 1049 C CA . TYR A 1 131 ? -1.002 4.23 4.527 1 98.81 131 TYR A CA 1
ATOM 1050 C C . TYR A 1 131 ? -1.49 4.898 5.809 1 98.81 131 TYR A C 1
ATOM 1052 O O . TYR A 1 131 ? -0.803 4.871 6.832 1 98.81 131 TYR A O 1
ATOM 1060 N N . VAL A 1 132 ? -2.631 5.512 5.723 1 98.62 132 VAL A N 1
ATOM 1061 C CA . VAL A 1 132 ? -3.283 6.004 6.93 1 98.62 132 VAL A CA 1
ATOM 1062 C C . VAL A 1 132 ? -4.773 5.668 6.887 1 98.62 132 VAL A C 1
ATOM 1064 O O . VAL A 1 132 ? -5.453 5.957 5.902 1 98.62 132 VAL A O 1
ATOM 1067 N N . GLY A 1 133 ? -5.25 5.016 7.879 1 97.25 133 GLY A N 1
ATOM 1068 C CA . GLY A 1 133 ? -6.648 4.641 8.008 1 97.25 133 GLY A CA 1
ATOM 1069 C C . GLY A 1 133 ? -7.137 4.641 9.445 1 97.25 133 GLY A C 1
ATOM 1070 O O . GLY A 1 133 ? -6.434 4.176 10.344 1 97.25 133 GLY A O 1
ATOM 1071 N N . GLN A 1 134 ? -8.281 5.219 9.656 1 94.81 134 GLN A N 1
ATOM 1072 C CA . GLN A 1 134 ? -8.969 5.258 10.945 1 94.81 134 GLN A CA 1
ATOM 1073 C C . GLN A 1 134 ? -10.484 5.234 10.766 1 94.81 134 GLN A C 1
ATOM 1075 O O . GLN A 1 134 ? -11.008 5.812 9.812 1 94.81 134 GLN A O 1
ATOM 1080 N N . TYR A 1 135 ? -11.141 4.676 11.75 1 95.06 135 TYR A N 1
ATOM 1081 C CA . TYR A 1 135 ? -12.594 4.609 11.664 1 95.06 135 TYR A CA 1
ATOM 1082 C C . TYR A 1 135 ? -13.234 5.875 12.211 1 95.06 135 TYR A C 1
ATOM 1084 O O . TYR A 1 135 ? -13.242 6.098 13.43 1 95.06 135 TYR A O 1
ATOM 1092 N N . LEU A 1 136 ? -13.828 6.613 11.344 1 91.94 136 LEU A N 1
ATOM 1093 C CA . LEU A 1 136 ? -14.297 7.969 11.625 1 91.94 136 LEU A CA 1
ATOM 1094 C C . LEU A 1 136 ? -15.242 7.984 12.82 1 91.94 136 LEU A C 1
ATOM 1096 O O . LEU A 1 136 ? -15.109 8.82 13.711 1 91.94 136 LEU A O 1
ATOM 1100 N N . PRO A 1 137 ? -16.156 7.059 12.922 1 89.25 137 PRO A N 1
ATOM 1101 C CA . PRO A 1 137 ? -17.109 7.098 14.031 1 89.25 137 PRO A CA 1
ATOM 1102 C C . PRO A 1 137 ? -16.438 6.934 15.391 1 89.25 137 PRO A C 1
ATOM 1104 O O . PRO A 1 137 ? -17.031 7.27 16.422 1 89.25 137 PRO A O 1
ATOM 1107 N N . ASN A 1 138 ? -15.203 6.426 15.398 1 86.69 138 ASN A N 1
ATOM 1108 C CA . ASN A 1 138 ? -14.492 6.184 16.656 1 86.69 138 ASN A CA 1
ATOM 1109 C C . ASN A 1 138 ? -13.594 7.355 17.031 1 86.69 138 ASN A C 1
ATOM 1111 O O . ASN A 1 138 ? -12.922 7.328 18.062 1 86.69 138 ASN A O 1
ATOM 1115 N N . TRP A 1 139 ? -13.539 8.43 16.25 1 81.75 139 TRP A N 1
ATOM 1116 C CA . TRP A 1 139 ? -12.609 9.531 16.469 1 81.75 139 TRP A CA 1
ATOM 1117 C C . TRP A 1 139 ? -12.969 10.305 17.75 1 81.75 139 TRP A C 1
ATOM 1119 O O . TRP A 1 139 ? -12.086 10.68 18.516 1 81.75 139 TRP A O 1
ATOM 1129 N N . ARG A 1 140 ? -14.305 10.586 17.797 1 75.94 140 ARG A N 1
ATOM 1130 C CA . ARG A 1 140 ? -14.844 11.297 18.938 1 75.94 140 ARG A CA 1
ATOM 1131 C C . ARG A 1 140 ? -16.047 10.562 19.531 1 75.94 140 ARG A C 1
ATOM 1133 O O . ARG A 1 140 ? -17.188 10.773 19.094 1 75.94 140 ARG A O 1
ATOM 1140 N N . LEU A 1 141 ? -15.805 9.82 20.516 1 71.69 141 LEU A N 1
ATOM 1141 C CA . LEU A 1 141 ? -16.812 8.891 21.031 1 71.69 141 LEU A CA 1
ATOM 1142 C C . LEU A 1 141 ? -17.969 9.641 21.672 1 71.69 141 LEU A C 1
ATOM 1144 O O . LEU A 1 141 ? -19.078 9.117 21.75 1 71.69 141 LEU A O 1
ATOM 1148 N N . ASP A 1 142 ? -17.734 10.852 21.953 1 72.94 142 ASP A N 1
ATOM 1149 C CA . ASP A 1 142 ? -18.766 11.602 22.672 1 72.94 142 ASP A CA 1
ATOM 1150 C C . ASP A 1 142 ? -19.594 12.453 21.719 1 72.94 142 ASP A C 1
ATOM 1152 O O . ASP A 1 142 ? -20.484 13.195 22.156 1 72.94 142 ASP A O 1
ATOM 1156 N N . GLN A 1 143 ? -19.266 12.281 20.469 1 77 143 GLN A N 1
ATOM 1157 C CA . GLN A 1 143 ? -19.984 13.109 19.516 1 77 143 GLN A CA 1
ATOM 1158 C C . GLN A 1 143 ? -20.469 12.273 18.328 1 77 143 GLN A C 1
ATOM 1160 O O . GLN A 1 143 ? -19.891 11.234 18.016 1 77 143 GLN A O 1
ATOM 1165 N N . ASP A 1 144 ? -21.594 12.672 17.797 1 85 144 ASP A N 1
ATOM 1166 C CA . ASP A 1 144 ? -22.078 12.141 16.531 1 85 144 ASP A CA 1
ATOM 1167 C C . ASP A 1 144 ? -21.141 12.547 15.383 1 85 144 ASP A C 1
ATOM 1169 O O . ASP A 1 144 ? -21.016 13.727 15.07 1 85 144 ASP A O 1
ATOM 1173 N N . TYR A 1 145 ? -20.531 11.539 14.867 1 84.69 145 TYR A N 1
ATOM 1174 C CA . TYR A 1 145 ? -19.531 11.828 13.852 1 84.69 145 TYR A CA 1
ATOM 1175 C C . TYR A 1 145 ? -20.141 12.586 12.68 1 84.69 145 TYR A C 1
ATOM 1177 O O . TYR A 1 145 ? -19.453 13.328 11.977 1 84.69 145 TYR A O 1
ATOM 1185 N N . ARG A 1 146 ? -21.516 12.523 12.438 1 85.81 146 ARG A N 1
ATOM 1186 C CA . ARG A 1 146 ? -22.219 13.18 11.344 1 85.81 146 ARG A CA 1
ATOM 1187 C C . ARG A 1 146 ? -22.203 14.695 11.508 1 85.81 146 ARG A C 1
ATOM 1189 O O . ARG A 1 146 ? -22.438 15.43 10.547 1 85.81 146 ARG A O 1
ATOM 1196 N N . ARG A 1 147 ? -21.766 15.023 12.617 1 80.38 147 ARG A N 1
ATOM 1197 C CA . ARG A 1 147 ? -21.812 16.453 12.93 1 80.38 147 ARG A CA 1
ATOM 1198 C C . ARG A 1 147 ? -20.406 17.062 12.891 1 80.38 147 ARG A C 1
ATOM 1200 O O . ARG A 1 147 ? -20.266 18.281 12.977 1 80.38 147 ARG A O 1
ATOM 1207 N N . ASN A 1 148 ? -19.438 16.234 12.75 1 82.12 148 ASN A N 1
ATOM 1208 C CA . ASN A 1 148 ? -18.047 16.688 12.672 1 82.12 148 ASN A CA 1
ATOM 1209 C C . ASN A 1 148 ? -17.719 17.266 11.297 1 82.12 148 ASN A C 1
ATOM 1211 O O . ASN A 1 148 ? -18.344 16.891 10.297 1 82.12 148 ASN A O 1
ATOM 1215 N N . TYR A 1 149 ? -16.797 18.203 11.312 1 80 149 TYR A N 1
ATOM 1216 C CA . TYR A 1 149 ? -16.422 18.828 10.047 1 80 149 TYR A CA 1
ATOM 1217 C C . TYR A 1 149 ? -15.922 17.781 9.055 1 80 149 TYR A C 1
ATOM 1219 O O . TYR A 1 149 ? -16.094 17.938 7.844 1 80 149 TYR A O 1
ATOM 1227 N N . SER A 1 150 ? -15.352 16.734 9.5 1 82.69 150 SER A N 1
ATOM 1228 C CA . SER A 1 150 ? -14.82 15.672 8.656 1 82.69 150 SER A CA 1
ATOM 1229 C C . SER A 1 150 ? -15.906 15.07 7.77 1 82.69 150 SER A C 1
ATOM 1231 O O . SER A 1 150 ? -15.617 14.547 6.695 1 82.69 150 SER A O 1
ATOM 1233 N N . ALA A 1 151 ? -17.109 15.211 8.258 1 83.44 151 ALA A N 1
ATOM 1234 C CA . ALA A 1 151 ? -18.25 14.602 7.566 1 83.44 151 ALA A CA 1
ATOM 1235 C C . ALA A 1 151 ? -18.812 15.547 6.512 1 83.44 151 ALA A C 1
ATOM 1237 O O . ALA A 1 151 ? -19.688 15.156 5.73 1 83.44 151 ALA A O 1
ATOM 1238 N N . LYS A 1 152 ? -18.328 16.75 6.512 1 85.56 152 LYS A N 1
ATOM 1239 C CA . LYS A 1 152 ? -18.922 17.781 5.66 1 85.56 152 LYS A CA 1
ATOM 1240 C C . LYS A 1 152 ? -17.906 18.344 4.668 1 85.56 152 LYS A C 1
ATOM 1242 O O . LYS A 1 152 ? -16.969 19.047 5.062 1 85.56 152 LYS A O 1
ATOM 1247 N N . LYS A 1 153 ? -18.203 18.172 3.445 1 85.31 153 LYS A N 1
ATOM 1248 C CA . LYS A 1 153 ? -17.297 18.625 2.391 1 85.31 153 LYS A CA 1
ATOM 1249 C C . LYS A 1 153 ? -17.109 20.125 2.434 1 85.31 153 LYS A C 1
ATOM 1251 O O . LYS A 1 153 ? -15.992 20.641 2.311 1 85.31 153 LYS A O 1
ATOM 1256 N N . THR A 1 154 ? -18.078 20.828 2.682 1 83 154 THR A N 1
ATOM 1257 C CA . THR A 1 154 ? -18.094 22.281 2.637 1 83 154 THR A CA 1
ATOM 1258 C C . THR A 1 154 ? -17.312 22.859 3.818 1 83 154 THR A C 1
ATOM 1260 O O . THR A 1 154 ? -16.953 24.047 3.811 1 83 154 THR A O 1
ATOM 1263 N N . GLU A 1 155 ? -17.094 22.031 4.762 1 83.94 155 GLU A N 1
ATOM 1264 C CA . GLU A 1 155 ? -16.391 22.5 5.953 1 83.94 155 GLU A CA 1
ATOM 1265 C C . GLU A 1 155 ? -14.953 22 5.98 1 83.94 155 GLU A C 1
ATOM 1267 O O . GLU A 1 155 ? -14.281 22.078 7.004 1 83.94 155 GLU A O 1
ATOM 1272 N N . GLY A 1 156 ? -14.602 21.406 4.84 1 81.62 156 GLY A N 1
ATOM 1273 C CA . GLY A 1 156 ? -13.227 20.953 4.746 1 81.62 156 GLY A CA 1
ATOM 1274 C C . GLY A 1 156 ? -13.055 19.469 5.066 1 81.62 156 GLY A C 1
ATOM 1275 O O . GLY A 1 156 ? -11.938 19 5.289 1 81.62 156 GLY A O 1
ATOM 1276 N N . GLY A 1 157 ? -14.156 18.859 5.105 1 87.44 157 GLY A N 1
ATOM 1277 C CA . GLY A 1 157 ? -14.102 17.438 5.359 1 87.44 157 GLY A CA 1
ATOM 1278 C C . GLY A 1 157 ? -13.625 16.641 4.164 1 87.44 157 GLY A C 1
ATOM 1279 O O . GLY A 1 157 ? -13.578 17.141 3.043 1 87.44 157 GLY A O 1
ATOM 1280 N N . GLY A 1 158 ? -13.211 15.328 4.535 1 94.19 158 GLY A N 1
ATOM 1281 C CA . GLY A 1 158 ? -12.664 14.43 3.527 1 94.19 158 GLY A CA 1
ATOM 1282 C C . GLY A 1 158 ? -11.25 13.984 3.83 1 94.19 158 GLY A C 1
ATOM 1283 O O . GLY A 1 158 ? -10.453 14.75 4.375 1 94.19 158 GLY A O 1
ATOM 1284 N N . VAL A 1 159 ? -10.961 12.812 3.365 1 95.38 159 VAL A N 1
ATOM 1285 C CA . VAL A 1 159 ? -9.703 12.188 3.764 1 95.38 159 VAL A CA 1
ATOM 1286 C C . VAL A 1 159 ? -8.523 12.977 3.184 1 95.38 159 VAL A C 1
ATOM 1288 O O . VAL A 1 159 ? -7.477 13.102 3.82 1 95.38 159 VAL A O 1
ATOM 1291 N N . LEU A 1 160 ? -8.625 13.547 1.998 1 95.31 160 LEU A N 1
ATOM 1292 C CA . LEU A 1 160 ? -7.508 14.242 1.368 1 95.31 160 LEU A CA 1
ATOM 1293 C C . LEU A 1 160 ? -7.113 15.477 2.172 1 95.31 160 LEU A C 1
ATOM 1295 O O . LEU A 1 160 ? -5.926 15.742 2.365 1 95.31 160 LEU A O 1
ATOM 1299 N N . LEU A 1 161 ? -8.125 16.156 2.672 1 93.56 161 LEU A N 1
ATOM 1300 C CA . LEU A 1 161 ? -7.859 17.359 3.453 1 93.56 161 LEU A CA 1
ATOM 1301 C C . LEU A 1 161 ? -7.531 17.016 4.902 1 93.56 161 LEU A C 1
ATOM 1303 O O . LEU A 1 161 ? -6.512 17.453 5.438 1 93.56 161 LEU A O 1
ATOM 1307 N N . ASP A 1 162 ? -8.281 16.156 5.48 1 92.19 162 ASP A N 1
ATOM 1308 C CA . ASP A 1 162 ? -8.195 15.82 6.898 1 92.19 162 ASP A CA 1
ATOM 1309 C C . ASP A 1 162 ? -6.906 15.055 7.199 1 92.19 162 ASP A C 1
ATOM 1311 O O . ASP A 1 162 ? -6.336 15.195 8.281 1 92.19 162 ASP A O 1
ATOM 1315 N N . LEU A 1 163 ? -6.551 14.234 6.289 1 94.38 163 LEU A N 1
ATOM 1316 C CA . LEU A 1 163 ? -5.355 13.406 6.473 1 94.38 163 LEU A CA 1
ATOM 1317 C C . LEU A 1 163 ? -4.211 13.922 5.605 1 94.38 163 LEU A C 1
ATOM 1319 O O . LEU A 1 163 ? -3.432 13.125 5.074 1 94.38 163 LEU A O 1
ATOM 1323 N N . SER A 1 164 ? -4.074 15.219 5.523 1 97.31 164 SER A N 1
ATOM 1324 C CA . SER A 1 164 ? -3.121 15.852 4.617 1 97.31 164 SER A CA 1
ATOM 1325 C C . SER A 1 164 ? -1.71 15.828 5.191 1 97.31 164 SER A C 1
ATOM 1327 O O . SER A 1 164 ? -0.748 16.188 4.512 1 97.31 164 SER A O 1
ATOM 1329 N N . HIS A 1 165 ? -1.485 15.359 6.457 1 98.5 165 HIS A N 1
ATOM 1330 C CA . HIS A 1 165 ? -0.147 15.172 7.008 1 98.5 165 HIS A CA 1
ATOM 1331 C C . HIS A 1 165 ? 0.71 14.305 6.094 1 98.5 165 HIS A C 1
ATOM 1333 O O . HIS A 1 165 ? 1.899 14.578 5.91 1 98.5 165 HIS A O 1
ATOM 1339 N N . GLU A 1 166 ? 0.129 13.32 5.52 1 98.56 166 GLU A N 1
ATOM 1340 C CA . GLU A 1 166 ? 0.84 12.359 4.684 1 98.56 166 GLU A CA 1
ATOM 1341 C C . GLU A 1 166 ? 1.343 13.016 3.398 1 98.56 166 GLU A C 1
ATOM 1343 O O . GLU A 1 166 ? 2.449 12.719 2.939 1 98.56 166 GLU A O 1
ATOM 1348 N N . LEU A 1 167 ? 0.516 13.859 2.885 1 98.5 167 LEU A N 1
ATOM 1349 C CA . LEU A 1 167 ? 0.918 14.562 1.676 1 98.5 167 LEU A CA 1
ATOM 1350 C C . LEU A 1 167 ? 1.981 15.609 1.988 1 98.5 167 LEU A C 1
ATOM 1352 O O . LEU A 1 167 ? 2.902 15.828 1.196 1 98.5 167 LEU A O 1
ATOM 1356 N N . ASP A 1 168 ? 1.858 16.234 3.137 1 98.62 168 ASP A N 1
ATOM 1357 C CA . ASP A 1 168 ? 2.852 17.203 3.57 1 98.62 168 ASP A CA 1
ATOM 1358 C C . ASP A 1 168 ? 4.227 16.562 3.729 1 98.62 168 ASP A C 1
ATOM 1360 O O . ASP A 1 168 ? 5.211 17.031 3.154 1 98.62 168 ASP A O 1
ATOM 1364 N N . TYR A 1 169 ? 4.301 15.469 4.531 1 98.69 169 TYR A N 1
ATOM 1365 C CA . TYR A 1 169 ? 5.648 14.977 4.789 1 98.69 169 TYR A CA 1
ATOM 1366 C C . TYR A 1 169 ? 6.215 14.273 3.562 1 98.69 169 TYR A C 1
ATOM 1368 O O . TYR A 1 169 ? 7.43 14.109 3.438 1 98.69 169 TYR A O 1
ATOM 1376 N N . LEU A 1 170 ? 5.395 13.82 2.615 1 98.69 170 LEU A N 1
ATOM 1377 C CA . LEU A 1 170 ? 5.926 13.344 1.342 1 98.69 170 LEU A CA 1
ATOM 1378 C C . LEU A 1 170 ? 6.652 14.461 0.601 1 98.69 170 LEU A C 1
ATOM 1380 O O . LEU A 1 170 ? 7.715 14.242 0.02 1 98.69 170 LEU A O 1
ATOM 1384 N N . ARG A 1 171 ? 6.043 15.648 0.587 1 98.12 171 ARG A N 1
ATOM 1385 C CA . ARG A 1 171 ? 6.715 16.797 -0.03 1 98.12 171 ARG A CA 1
ATOM 1386 C C . ARG A 1 171 ? 7.98 17.156 0.736 1 98.12 171 ARG A C 1
ATOM 1388 O O . ARG A 1 171 ? 8.992 17.531 0.135 1 98.12 171 ARG A O 1
ATOM 1395 N N . TRP A 1 172 ? 7.836 17.047 2.029 1 98.06 172 TRP A N 1
ATOM 1396 C CA . TRP A 1 172 ? 8.984 17.297 2.896 1 98.06 172 TRP A CA 1
ATOM 1397 C C . TRP A 1 172 ? 10.117 16.328 2.598 1 98.06 172 TRP A C 1
ATOM 1399 O O . TRP A 1 172 ? 11.281 16.719 2.531 1 98.06 172 TRP A O 1
ATOM 1409 N N . PHE A 1 173 ? 9.789 15.031 2.324 1 98.5 173 PHE A N 1
ATOM 1410 C CA . PHE A 1 173 ? 10.75 13.969 2.068 1 98.5 173 PHE A CA 1
ATOM 1411 C C . PHE A 1 173 ? 11.32 14.078 0.66 1 98.5 173 PHE A C 1
ATOM 1413 O O . PHE A 1 173 ? 12.523 13.906 0.458 1 98.5 173 PHE A O 1
ATOM 1420 N N . PHE A 1 174 ? 10.43 14.422 -0.315 1 98.38 174 PHE A N 1
ATOM 1421 C CA . PHE A 1 174 ? 10.812 14.109 -1.688 1 98.38 174 PHE A CA 1
ATOM 1422 C C . PHE A 1 174 ? 10.656 15.328 -2.588 1 98.38 174 PHE A C 1
ATOM 1424 O O . PHE A 1 174 ? 10.773 15.227 -3.811 1 98.38 174 PHE A O 1
ATOM 1431 N N . ASP A 1 175 ? 10.336 16.438 -2.041 1 96.12 175 ASP A N 1
ATOM 1432 C CA . ASP A 1 175 ? 10.125 17.672 -2.785 1 96.12 175 ASP A CA 1
ATOM 1433 C C . ASP A 1 175 ? 8.875 17.594 -3.65 1 96.12 175 ASP A C 1
ATOM 1435 O O . ASP A 1 175 ? 7.848 17.047 -3.219 1 96.12 175 ASP A O 1
ATOM 1439 N N . ASP A 1 176 ? 8.883 18.172 -4.773 1 95.31 176 ASP A N 1
ATOM 1440 C CA . ASP A 1 176 ? 7.648 18.312 -5.539 1 95.31 176 ASP A CA 1
ATOM 1441 C C . ASP A 1 176 ? 7.32 17.031 -6.305 1 95.31 176 ASP A C 1
ATOM 1443 O O . ASP A 1 176 ? 8.18 16.156 -6.461 1 95.31 176 ASP A O 1
ATOM 1447 N N . TRP A 1 177 ? 6.051 16.906 -6.645 1 96.31 177 TRP A N 1
ATOM 1448 C CA . TRP A 1 177 ? 5.57 15.789 -7.457 1 96.31 177 TRP A CA 1
ATOM 1449 C C . TRP A 1 177 ? 5.645 16.125 -8.945 1 96.31 177 TRP A C 1
ATOM 1451 O O . TRP A 1 177 ? 5.645 17.297 -9.32 1 96.31 177 TRP A O 1
ATOM 1461 N N . ASN A 1 178 ? 5.805 15.031 -9.734 1 97 178 ASN A N 1
ATOM 1462 C CA . ASN A 1 178 ? 5.848 15.203 -11.188 1 97 178 ASN A CA 1
ATOM 1463 C C . ASN A 1 178 ? 4.551 14.742 -11.844 1 97 178 ASN A C 1
ATOM 1465 O O . ASN A 1 178 ? 4.07 15.367 -12.789 1 97 178 ASN A O 1
ATOM 1469 N N . SER A 1 179 ? 4.016 13.656 -11.406 1 97.31 179 SER A N 1
ATOM 1470 C CA . SER A 1 179 ? 2.766 13.117 -11.93 1 97.31 179 SER A CA 1
ATOM 1471 C C . SER A 1 179 ? 1.943 12.461 -10.828 1 97.31 179 SER A C 1
ATOM 1473 O O . SER A 1 179 ? 2.5 11.883 -9.891 1 97.31 179 SER A O 1
ATOM 1475 N N . ILE A 1 180 ? 0.616 12.586 -10.984 1 97.94 180 ILE A N 1
ATOM 1476 C CA . ILE A 1 180 ? -0.306 12.031 -9.992 1 97.94 180 ILE A CA 1
ATOM 1477 C C . ILE A 1 180 ? -1.466 11.336 -10.703 1 97.94 180 ILE A C 1
ATOM 1479 O O . ILE A 1 180 ? -1.978 11.836 -11.711 1 97.94 180 ILE A O 1
ATOM 1483 N N . VAL A 1 181 ? -1.797 10.156 -10.258 1 98.5 181 VAL A N 1
ATOM 1484 C CA . VAL A 1 181 ? -3.064 9.523 -10.609 1 98.5 181 VAL A CA 1
ATOM 1485 C C . VAL A 1 181 ? -3.787 9.078 -9.344 1 98.5 181 VAL A C 1
ATOM 1487 O O . VAL A 1 181 ? -3.152 8.656 -8.367 1 98.5 181 VAL A O 1
ATOM 1490 N N . ALA A 1 182 ? -5.098 9.234 -9.359 1 98.44 182 ALA A N 1
ATOM 1491 C CA . ALA A 1 182 ? -5.84 8.984 -8.125 1 98.44 182 ALA A CA 1
ATOM 1492 C C . ALA A 1 182 ? -7.184 8.328 -8.414 1 98.44 182 ALA A C 1
ATOM 1494 O O . ALA A 1 182 ? -7.719 8.453 -9.523 1 98.44 182 ALA A O 1
ATOM 1495 N N . ILE A 1 183 ? -7.617 7.547 -7.457 1 98.19 183 ILE A N 1
ATOM 1496 C CA . ILE A 1 183 ? -8.992 7.062 -7.363 1 98.19 183 ILE A CA 1
ATOM 1497 C C . ILE A 1 183 ? -9.531 7.301 -5.957 1 98.19 183 ILE A C 1
ATOM 1499 O O . ILE A 1 183 ? -8.805 7.133 -4.973 1 98.19 183 ILE A O 1
ATOM 1503 N N . GLY A 1 184 ? -10.742 7.801 -5.875 1 97.31 184 GLY A N 1
ATOM 1504 C CA . GLY A 1 184 ? -11.289 8.023 -4.547 1 97.31 184 GLY A CA 1
ATOM 1505 C C . GLY A 1 184 ? -12.656 8.688 -4.574 1 97.31 184 GLY A C 1
ATOM 1506 O O . GLY A 1 184 ? -13.203 8.945 -5.645 1 97.31 184 GLY A O 1
ATOM 1507 N N . GLY A 1 185 ? -13.172 8.906 -3.418 1 96.69 185 GLY A N 1
ATOM 1508 C CA . GLY A 1 185 ? -14.5 9.453 -3.195 1 96.69 185 GLY A CA 1
ATOM 1509 C C . GLY A 1 185 ? -15.203 8.852 -1.991 1 96.69 185 GLY A C 1
ATOM 1510 O O . GLY A 1 185 ? -14.586 8.633 -0.949 1 96.69 185 GLY A O 1
ATOM 1511 N N . LYS A 1 186 ? -16.453 8.75 -2.119 1 96.75 186 LYS A N 1
ATOM 1512 C CA . LYS A 1 186 ? -17.281 8.164 -1.068 1 96.75 186 LYS A CA 1
ATOM 1513 C C . LYS A 1 186 ? -17.719 6.742 -1.438 1 96.75 186 LYS A C 1
ATOM 1515 O O . LYS A 1 186 ? -18.422 6.543 -2.424 1 96.75 186 LYS A O 1
ATOM 1520 N N . TYR A 1 187 ? -17.312 5.77 -0.582 1 97.19 187 TYR A N 1
ATOM 1521 C CA . TYR A 1 187 ? -17.547 4.379 -0.952 1 97.19 187 TYR A CA 1
ATOM 1522 C C . TYR A 1 187 ? -18.375 3.664 0.113 1 97.19 187 TYR A C 1
ATOM 1524 O O . TYR A 1 187 ? -19.109 2.719 -0.189 1 97.19 187 TYR A O 1
ATOM 1532 N N . SER A 1 188 ? -18.281 4.07 1.303 1 96.5 188 SER A N 1
ATOM 1533 C CA . SER A 1 188 ? -18.891 3.367 2.428 1 96.5 188 SER A CA 1
ATOM 1534 C C . SER A 1 188 ? -20.328 3.836 2.664 1 96.5 188 SER A C 1
ATOM 1536 O O . SER A 1 188 ? -20.828 4.695 1.938 1 96.5 188 SER A O 1
ATOM 1538 N N . SER A 1 189 ? -20.906 3.252 3.686 1 94.69 189 SER A N 1
ATOM 1539 C CA . SER A 1 189 ? -22.266 3.615 4.066 1 94.69 189 SER A CA 1
ATOM 1540 C C . SER A 1 189 ? -22.281 4.727 5.113 1 94.69 189 SER A C 1
ATOM 1542 O O . SER A 1 189 ? -23.328 5.121 5.602 1 94.69 189 SER A O 1
ATOM 1544 N N . LEU A 1 190 ? -21.047 5.16 5.441 1 92.62 190 LEU A N 1
ATOM 1545 C CA . LEU A 1 190 ? -21 6.266 6.395 1 92.62 190 LEU A CA 1
ATOM 1546 C C . LEU A 1 190 ? -21.922 7.402 5.953 1 92.62 190 LEU A C 1
ATOM 1548 O O . LEU A 1 190 ? -21.984 7.727 4.762 1 92.62 190 LEU A O 1
ATOM 1552 N N . GLN A 1 191 ? -22.578 7.996 6.879 1 92.56 191 GLN A N 1
ATOM 1553 C CA . GLN A 1 191 ? -23.5 9.086 6.562 1 92.56 191 GLN A CA 1
ATOM 1554 C C . GLN A 1 191 ? -22.781 10.43 6.535 1 92.56 191 GLN A C 1
ATOM 1556 O O . GLN A 1 191 ? -23.047 11.305 7.359 1 92.56 191 GLN A O 1
ATOM 1561 N N . ILE A 1 192 ? -21.953 10.602 5.543 1 92 192 ILE A N 1
ATOM 1562 C CA . ILE A 1 192 ? -21.172 11.82 5.332 1 92 192 ILE A CA 1
ATOM 1563 C C . ILE A 1 192 ? -21.297 12.266 3.879 1 92 192 ILE A C 1
ATOM 1565 O O . ILE A 1 192 ? -21.688 11.477 3.012 1 92 192 ILE A O 1
ATOM 1569 N N . ASN A 1 193 ? -21 13.477 3.578 1 91.25 193 ASN A N 1
ATOM 1570 C CA . ASN A 1 193 ? -21.016 13.938 2.193 1 91.25 193 ASN A CA 1
ATOM 1571 C C . ASN A 1 193 ? -19.609 14.289 1.705 1 91.25 193 ASN A C 1
ATOM 1573 O O . ASN A 1 193 ? -19.453 14.859 0.624 1 91.25 193 ASN A O 1
ATOM 1577 N N . SER A 1 194 ? -18.594 13.984 2.539 1 92.38 194 SER A N 1
ATOM 1578 C CA . SER A 1 194 ? -17.203 14.117 2.156 1 92.38 194 SER A CA 1
ATOM 1579 C C . SER A 1 194 ? -16.625 12.789 1.663 1 92.38 194 SER A C 1
ATOM 1581 O O . SER A 1 194 ? -17.281 11.75 1.776 1 92.38 194 SER A O 1
ATOM 1583 N N . ASP A 1 195 ? -15.484 12.836 1.008 1 95.75 195 ASP A N 1
ATOM 1584 C CA . ASP A 1 195 ? -14.82 11.602 0.597 1 95.75 195 ASP A CA 1
ATOM 1585 C C . ASP A 1 195 ? -14.352 10.797 1.809 1 95.75 195 ASP A C 1
ATOM 1587 O O . ASP A 1 195 ? -13.984 11.375 2.836 1 95.75 195 ASP A O 1
ATOM 1591 N N . ASP A 1 196 ? -14.383 9.469 1.708 1 97.44 196 ASP A N 1
ATOM 1592 C CA . ASP A 1 196 ? -13.984 8.648 2.848 1 97.44 196 ASP A CA 1
ATOM 1593 C C . ASP A 1 196 ? -12.766 7.793 2.504 1 97.44 196 ASP A C 1
ATOM 1595 O O . ASP A 1 196 ? -12.188 7.145 3.379 1 97.44 196 ASP A O 1
ATOM 1599 N N . MET A 1 197 ? -12.367 7.871 1.218 1 98.12 197 MET A N 1
ATOM 1600 C CA . MET A 1 197 ? -11.203 7.078 0.834 1 98.12 197 MET A CA 1
ATOM 1601 C C . MET A 1 197 ? -10.547 7.645 -0.422 1 98.12 197 MET A C 1
ATOM 1603 O O . MET A 1 197 ? -11.242 8.078 -1.346 1 98.12 197 MET A O 1
ATOM 1607 N N . TYR A 1 198 ? -9.242 7.605 -0.476 1 98.62 198 TYR A N 1
ATOM 1608 C CA . TYR A 1 198 ? -8.477 7.938 -1.674 1 98.62 198 TYR A CA 1
ATOM 1609 C C . TYR A 1 198 ? -7.227 7.074 -1.781 1 98.62 198 TYR A C 1
ATOM 1611 O O . TYR A 1 198 ? -6.562 6.809 -0.778 1 98.62 198 TYR A O 1
ATOM 1619 N N . SER A 1 199 ? -6.941 6.637 -2.967 1 98.81 199 SER A N 1
ATOM 1620 C CA . SER A 1 199 ? -5.684 6 -3.344 1 98.81 199 SER A CA 1
ATOM 1621 C C . SER A 1 199 ? -4.961 6.797 -4.426 1 98.81 199 SER A C 1
ATOM 1623 O O . SER A 1 199 ? -5.57 7.207 -5.414 1 98.81 199 SER A O 1
ATOM 1625 N N . LEU A 1 200 ? -3.68 7.023 -4.172 1 98.75 200 LEU A N 1
ATOM 1626 C CA . LEU A 1 200 ? -2.875 7.797 -5.109 1 98.75 200 LEU A CA 1
ATOM 1627 C C . LEU A 1 200 ? -1.643 7.008 -5.543 1 98.75 200 LEU A C 1
ATOM 1629 O O . LEU A 1 200 ? -1.127 6.184 -4.785 1 98.75 200 LEU A O 1
ATOM 1633 N N . MET A 1 201 ? -1.2 7.223 -6.68 1 98.56 201 MET A N 1
ATOM 1634 C CA . MET A 1 201 ? 0.112 6.859 -7.207 1 98.56 201 MET A CA 1
ATOM 1635 C C . MET A 1 201 ? 0.806 8.07 -7.824 1 98.56 201 MET A C 1
ATOM 1637 O O . MET A 1 201 ? 0.203 8.805 -8.609 1 98.56 201 MET A O 1
ATOM 1641 N N . LEU A 1 202 ? 2.057 8.258 -7.363 1 97.81 202 LEU A N 1
ATOM 1642 C CA . LEU A 1 202 ? 2.781 9.461 -7.742 1 97.81 202 LEU A CA 1
ATOM 1643 C C . LEU A 1 202 ? 4.191 9.125 -8.211 1 97.81 202 LEU A C 1
ATOM 1645 O O . LEU A 1 202 ? 4.758 8.109 -7.812 1 97.81 202 LEU A O 1
ATOM 1649 N N . THR A 1 203 ? 4.691 10.039 -9.062 1 98.19 203 THR A N 1
ATOM 1650 C CA . THR A 1 203 ? 6.129 10.211 -9.219 1 98.19 203 THR A CA 1
ATOM 1651 C C . THR A 1 203 ? 6.59 11.539 -8.625 1 98.19 203 THR A C 1
ATOM 1653 O O . THR A 1 203 ? 5.941 12.57 -8.82 1 98.19 203 THR A O 1
ATOM 1656 N N . MET A 1 204 ? 7.629 11.484 -7.809 1 98.12 204 MET A N 1
ATOM 1657 C CA . MET A 1 204 ? 8.133 12.688 -7.164 1 98.12 204 MET A CA 1
ATOM 1658 C C . MET A 1 204 ? 9.594 12.93 -7.527 1 98.12 204 MET A C 1
ATOM 1660 O O . MET A 1 204 ? 10.258 12.047 -8.062 1 98.12 204 MET A O 1
ATOM 1664 N N . GLU A 1 205 ? 10.086 14.086 -7.258 1 97.69 205 GLU A N 1
ATOM 1665 C CA . GLU A 1 205 ? 11.422 14.508 -7.672 1 97.69 205 GLU A CA 1
ATOM 1666 C C . GLU A 1 205 ? 12.492 13.586 -7.094 1 97.69 205 GLU A C 1
ATOM 1668 O O . GLU A 1 205 ? 13.461 13.25 -7.777 1 97.69 205 GLU A O 1
ATOM 1673 N N . LYS A 1 206 ? 12.289 13.18 -5.859 1 98.25 206 LYS A N 1
ATOM 1674 C CA . LYS A 1 206 ? 13.352 12.43 -5.191 1 98.25 206 LYS A CA 1
ATOM 1675 C C . LYS A 1 206 ? 12.883 11.016 -4.848 1 98.25 206 LYS A C 1
ATOM 1677 O O . LYS A 1 206 ? 13.508 10.336 -4.027 1 98.25 206 LYS A O 1
ATOM 1682 N N . CYS A 1 207 ? 11.836 10.586 -5.395 1 98.56 207 CYS A N 1
ATOM 1683 C CA . CYS A 1 207 ? 11.32 9.227 -5.281 1 98.56 207 CYS A CA 1
ATOM 1684 C C . CYS A 1 207 ? 10.492 8.852 -6.504 1 98.56 207 CYS A C 1
ATOM 1686 O O . CYS A 1 207 ? 9.398 9.375 -6.699 1 98.56 207 CYS A O 1
ATOM 1688 N N . PRO A 1 208 ? 10.93 7.953 -7.281 1 98.25 208 PRO A N 1
ATOM 1689 C CA . PRO A 1 208 ? 10.305 7.719 -8.586 1 98.25 208 PRO A CA 1
ATOM 1690 C C . PRO A 1 208 ? 8.93 7.055 -8.469 1 98.25 208 PRO A C 1
ATOM 1692 O O . PRO A 1 208 ? 8.102 7.191 -9.375 1 98.25 208 PRO A O 1
ATOM 1695 N N . VAL A 1 209 ? 8.672 6.305 -7.422 1 98.69 209 VAL A N 1
ATOM 1696 C CA . VAL A 1 209 ? 7.395 5.617 -7.289 1 98.69 209 VAL A CA 1
ATOM 1697 C C . VAL A 1 209 ? 6.863 5.789 -5.871 1 98.69 209 VAL A C 1
ATOM 1699 O O . VAL A 1 209 ? 7.52 5.398 -4.902 1 98.69 209 VAL A O 1
ATOM 1702 N N . VAL A 1 210 ? 5.672 6.336 -5.75 1 98.81 210 VAL A N 1
ATOM 1703 C CA . VAL A 1 210 ? 5.043 6.547 -4.449 1 98.81 210 VAL A CA 1
ATOM 1704 C C . VAL A 1 210 ? 3.588 6.094 -4.5 1 98.81 210 VAL A C 1
ATOM 1706 O O . VAL A 1 210 ? 2.867 6.402 -5.453 1 98.81 210 VAL A O 1
ATOM 1709 N N . GLN A 1 211 ? 3.17 5.309 -3.537 1 98.88 211 GLN A N 1
ATOM 1710 C CA . GLN A 1 211 ? 1.765 4.961 -3.355 1 98.88 211 GLN A CA 1
ATOM 1711 C C . GLN A 1 211 ? 1.231 5.504 -2.033 1 98.88 211 GLN A C 1
ATOM 1713 O O . GLN A 1 211 ? 1.906 5.422 -1.004 1 98.88 211 GLN A O 1
ATOM 1718 N N . VAL A 1 212 ? 0.038 6.035 -2.105 1 98.88 212 VAL A N 1
ATOM 1719 C CA . VAL A 1 212 ? -0.601 6.586 -0.916 1 98.88 212 VAL A CA 1
ATOM 1720 C C . VAL A 1 212 ? -2.023 6.043 -0.794 1 98.88 212 VAL A C 1
ATOM 1722 O O . VAL A 1 212 ? -2.746 5.949 -1.789 1 98.88 212 VAL A O 1
ATOM 1725 N N . HIS A 1 213 ? -2.412 5.672 0.426 1 98.88 213 HIS A N 1
ATOM 1726 C CA . HIS A 1 213 ? -3.807 5.34 0.696 1 98.88 213 HIS A CA 1
ATOM 1727 C C . HIS A 1 213 ? -4.281 5.98 1.996 1 98.88 213 HIS A C 1
ATOM 1729 O O . HIS A 1 213 ? -3.598 5.898 3.02 1 98.88 213 HIS A O 1
ATOM 1735 N N . MET A 1 214 ? -5.387 6.586 1.915 1 98.56 214 MET A N 1
ATOM 1736 C CA . MET A 1 214 ? -6.004 7.25 3.059 1 98.56 214 MET A CA 1
ATOM 1737 C C . MET A 1 214 ? -7.477 6.875 3.178 1 98.56 214 MET A C 1
ATOM 1739 O O . MET A 1 214 ? -8.211 6.883 2.186 1 98.56 214 MET A O 1
ATOM 1743 N N . ASN A 1 215 ? -7.953 6.574 4.445 1 98.31 215 ASN A N 1
ATOM 1744 C CA . ASN A 1 215 ? -9.367 6.242 4.555 1 98.31 215 ASN A CA 1
ATOM 1745 C C . ASN A 1 215 ? -9.906 6.516 5.957 1 98.31 215 ASN A C 1
ATOM 1747 O O . ASN A 1 215 ? -9.133 6.559 6.922 1 98.31 215 ASN A O 1
ATOM 1751 N N . TYR A 1 216 ? -11.258 6.715 6.062 1 97.06 216 TYR A N 1
ATOM 1752 C CA . TYR A 1 216 ? -11.992 6.871 7.312 1 97.06 216 TYR A CA 1
ATOM 1753 C C . TYR A 1 216 ? -12.555 5.535 7.785 1 97.06 216 TYR A C 1
ATOM 1755 O O . TYR A 1 216 ? -13.469 5.5 8.617 1 97.06 216 TYR A O 1
ATOM 1763 N N . LEU A 1 217 ? -12.109 4.43 7.281 1 97.44 217 LEU A N 1
ATOM 1764 C CA . LEU A 1 217 ? -12.898 3.207 7.371 1 97.44 217 LEU A CA 1
ATOM 1765 C C . LEU A 1 217 ? -12.164 2.146 8.18 1 97.44 217 LEU A C 1
ATOM 1767 O O . LEU A 1 217 ? -12.758 1.148 8.594 1 97.44 217 LEU A O 1
ATOM 1771 N N . ASP A 1 218 ? -10.891 2.309 8.383 1 97.19 218 ASP A N 1
ATOM 1772 C CA . ASP A 1 218 ? -10.055 1.264 8.969 1 97.19 218 ASP A CA 1
ATOM 1773 C C . ASP A 1 218 ? -10.352 1.103 10.461 1 97.19 218 ASP A C 1
ATOM 1775 O O . ASP A 1 218 ? -10.062 1.997 11.258 1 97.19 218 ASP A O 1
ATOM 1779 N N . GLN A 1 219 ? -10.797 -0.062 10.836 1 94.94 219 GLN A N 1
ATOM 1780 C CA . GLN A 1 219 ? -11.125 -0.355 12.227 1 94.94 219 GLN A CA 1
ATOM 1781 C C . GLN A 1 219 ? -9.867 -0.635 13.039 1 94.94 219 GLN A C 1
ATOM 1783 O O . GLN A 1 219 ? -9.914 -0.648 14.273 1 94.94 219 GLN A O 1
ATOM 1788 N N . ILE A 1 220 ? -8.828 -0.878 12.305 1 93.38 220 ILE A N 1
ATOM 1789 C CA . ILE A 1 220 ? -7.492 -0.939 12.891 1 93.38 220 ILE A CA 1
ATOM 1790 C C . ILE A 1 220 ? -6.742 0.361 12.602 1 93.38 220 ILE A C 1
ATOM 1792 O O . ILE A 1 220 ? -6.375 0.633 11.461 1 93.38 220 ILE A O 1
ATOM 1796 N N . SER A 1 221 ? -6.719 1.287 13.547 1 93.88 221 SER A N 1
ATOM 1797 C CA . SER A 1 221 ? -6.012 2.543 13.312 1 93.88 221 SER A CA 1
ATOM 1798 C C . SER A 1 221 ? -4.57 2.297 12.883 1 93.88 221 SER A C 1
ATOM 1800 O O . SER A 1 221 ? -3.801 1.656 13.602 1 93.88 221 SER A O 1
ATOM 1802 N N . ARG A 1 222 ? -4.238 2.793 11.672 1 97.12 222 ARG A N 1
ATOM 1803 C CA . ARG A 1 222 ? -2.902 2.58 11.125 1 97.12 222 ARG A CA 1
ATOM 1804 C C . ARG A 1 222 ? -2.342 3.869 10.531 1 97.12 222 ARG A C 1
ATOM 1806 O O . ARG A 1 222 ? -3.076 4.648 9.922 1 97.12 222 ARG A O 1
ATOM 1813 N N . ARG A 1 223 ? -1.142 4.09 10.695 1 98.5 223 ARG A N 1
ATOM 1814 C CA . ARG A 1 223 ? -0.34 5.129 10.055 1 98.5 223 ARG A CA 1
ATOM 1815 C C . ARG A 1 223 ? 1.073 4.633 9.773 1 98.5 223 ARG A C 1
ATOM 1817 O O . ARG A 1 223 ? 1.97 4.785 10.602 1 98.5 223 ARG A O 1
ATOM 1824 N N . GLU A 1 224 ? 1.253 4.176 8.555 1 98.75 224 GLU A N 1
ATOM 1825 C CA . GLU A 1 224 ? 2.443 3.395 8.234 1 98.75 224 GLU A CA 1
ATOM 1826 C C . GLU A 1 224 ? 3.156 3.961 7.008 1 98.75 224 GLU A C 1
ATOM 1828 O O . GLU A 1 224 ? 2.514 4.48 6.094 1 98.75 224 GLU A O 1
ATOM 1833 N N . ILE A 1 225 ? 4.469 3.854 7.012 1 98.81 225 ILE A N 1
ATOM 1834 C CA . ILE A 1 225 ? 5.309 4.27 5.895 1 98.81 225 ILE A CA 1
ATOM 1835 C C . ILE A 1 225 ? 6.312 3.168 5.562 1 98.81 225 ILE A C 1
ATOM 1837 O O . ILE A 1 225 ? 6.984 2.645 6.453 1 98.81 225 ILE A O 1
ATOM 1841 N N . THR A 1 226 ? 6.355 2.797 4.348 1 98.75 226 THR A N 1
ATOM 1842 C CA . THR A 1 226 ? 7.379 1.906 3.816 1 98.75 226 THR A CA 1
ATOM 1843 C C . THR A 1 226 ? 8.289 2.648 2.84 1 98.75 226 THR A C 1
ATOM 1845 O O . THR A 1 226 ? 7.805 3.342 1.939 1 98.75 226 THR A O 1
ATOM 1848 N N . VAL A 1 227 ? 9.57 2.525 3.018 1 98.81 227 VAL A N 1
ATOM 1849 C CA . VAL A 1 227 ? 10.539 3.104 2.088 1 98.81 227 VAL A CA 1
ATOM 1850 C C . VAL A 1 227 ? 11.555 2.045 1.676 1 98.81 227 VAL A C 1
ATOM 1852 O O . VAL A 1 227 ? 12.125 1.354 2.525 1 98.81 227 VAL A O 1
ATOM 1855 N N . ILE A 1 228 ? 11.711 1.925 0.382 1 98.75 228 ILE A N 1
ATOM 1856 C CA . ILE A 1 228 ? 12.727 1.036 -0.168 1 98.75 228 ILE A CA 1
ATOM 1857 C C . ILE A 1 228 ? 13.828 1.86 -0.828 1 98.75 228 ILE A C 1
ATOM 1859 O O . ILE A 1 228 ? 13.547 2.76 -1.625 1 98.75 228 ILE A O 1
ATOM 1863 N N . THR A 1 229 ? 15.023 1.665 -0.435 1 98.25 229 THR A N 1
ATOM 1864 C CA . THR A 1 229 ? 16.203 2.209 -1.102 1 98.25 229 THR A CA 1
ATOM 1865 C C . THR A 1 229 ? 17.062 1.091 -1.688 1 98.25 229 THR A C 1
ATOM 1867 O O . THR A 1 229 ? 16.625 -0.066 -1.729 1 98.25 229 THR A O 1
ATOM 1870 N N . GLU A 1 230 ? 18.234 1.468 -2.148 1 96.94 230 GLU A N 1
ATOM 1871 C CA . GLU A 1 230 ? 19.156 0.468 -2.686 1 96.94 230 GLU A CA 1
ATOM 1872 C C . GLU A 1 230 ? 19.531 -0.558 -1.623 1 96.94 230 GLU A C 1
ATOM 1874 O O . GLU A 1 230 ? 19.656 -1.749 -1.917 1 96.94 230 GLU A O 1
ATOM 1879 N N . ASN A 1 231 ? 19.625 -0.047 -0.37 1 95.5 231 ASN A N 1
ATOM 1880 C CA . ASN A 1 231 ? 20.203 -0.94 0.628 1 95.5 231 ASN A CA 1
ATOM 1881 C C . ASN A 1 231 ? 19.297 -1.071 1.854 1 95.5 231 ASN A C 1
ATOM 1883 O O . ASN A 1 231 ? 19.562 -1.893 2.734 1 95.5 231 ASN A O 1
ATOM 1887 N N . TYR A 1 232 ? 18.234 -0.288 1.881 1 96.62 232 TYR A N 1
ATOM 1888 C CA . TYR A 1 232 ? 17.438 -0.316 3.098 1 96.62 232 TYR A CA 1
ATOM 1889 C C . TYR A 1 232 ? 15.969 -0.588 2.777 1 96.62 232 TYR A C 1
ATOM 1891 O O . TYR A 1 232 ? 15.445 -0.101 1.773 1 96.62 232 TYR A O 1
ATOM 1899 N N . ALA A 1 233 ? 15.406 -1.438 3.553 1 98.31 233 ALA A N 1
ATOM 1900 C CA . ALA A 1 233 ? 13.953 -1.498 3.742 1 98.31 233 ALA A CA 1
ATOM 1901 C C . ALA A 1 233 ? 13.547 -0.853 5.062 1 98.31 233 ALA A C 1
ATOM 1903 O O . ALA A 1 233 ? 14 -1.272 6.133 1 98.31 233 ALA A O 1
ATOM 1904 N N . ILE A 1 234 ? 12.766 0.17 4.941 1 98.69 234 ILE A N 1
ATOM 1905 C CA . ILE A 1 234 ? 12.367 0.943 6.113 1 98.69 234 ILE A CA 1
ATOM 1906 C C . ILE A 1 234 ? 10.859 0.821 6.32 1 98.69 234 ILE A C 1
ATOM 1908 O O . ILE A 1 234 ? 10.078 1.012 5.383 1 98.69 234 ILE A O 1
ATOM 1912 N N . LYS A 1 235 ? 10.461 0.456 7.48 1 98.5 235 LYS A N 1
ATOM 1913 C CA . LYS A 1 235 ? 9.055 0.408 7.875 1 98.5 235 LYS A CA 1
ATOM 1914 C C . LYS A 1 235 ? 8.797 1.252 9.117 1 98.5 235 LYS A C 1
ATOM 1916 O O . LYS A 1 235 ? 9.352 0.974 10.188 1 98.5 235 LYS A O 1
ATOM 1921 N N . ALA A 1 236 ? 8.023 2.268 8.938 1 98.75 236 ALA A N 1
ATOM 1922 C CA . ALA A 1 236 ? 7.648 3.133 10.055 1 98.75 236 ALA A CA 1
ATOM 1923 C C . ALA A 1 236 ? 6.176 2.953 10.414 1 98.75 236 ALA A C 1
ATOM 1925 O O . ALA A 1 236 ? 5.316 2.906 9.531 1 98.75 236 ALA A O 1
ATOM 1926 N N . ASP A 1 237 ? 5.887 2.777 11.648 1 98.56 237 ASP A N 1
ATOM 1927 C CA . ASP A 1 237 ? 4.543 2.74 12.211 1 98.56 237 ASP A CA 1
ATOM 1928 C C . ASP A 1 237 ? 4.363 3.818 13.281 1 98.56 237 ASP A C 1
ATOM 1930 O O . ASP A 1 237 ? 4.859 3.68 14.398 1 98.56 237 ASP A O 1
ATOM 1934 N N . LEU A 1 238 ? 3.635 4.809 12.961 1 98.38 238 LEU A N 1
ATOM 1935 C CA . LEU A 1 238 ? 3.529 5.945 13.867 1 98.38 238 LEU A CA 1
ATOM 1936 C C . LEU A 1 238 ? 2.547 5.648 15 1 98.38 238 LEU A C 1
ATOM 1938 O O . LEU A 1 238 ? 2.615 6.262 16.062 1 98.38 238 LEU A O 1
ATOM 1942 N N . VAL A 1 239 ? 1.588 4.75 14.742 1 97.19 239 VAL A N 1
ATOM 1943 C CA . VAL A 1 239 ? 0.639 4.363 15.781 1 97.19 239 VAL A CA 1
ATOM 1944 C C . VAL A 1 239 ? 1.338 3.488 16.812 1 97.19 239 VAL A C 1
ATOM 1946 O O . VAL A 1 239 ? 1.276 3.77 18.016 1 97.19 239 VAL A O 1
ATOM 1949 N N . GLN A 1 240 ? 2.088 2.527 16.359 1 97.06 240 GLN A N 1
ATOM 1950 C CA . GLN A 1 240 ? 2.824 1.654 17.266 1 97.06 240 GLN A CA 1
ATOM 1951 C C . GLN A 1 240 ? 4.152 2.283 17.672 1 97.06 240 GLN A C 1
ATOM 1953 O O . GLN A 1 240 ? 4.824 1.792 18.578 1 97.06 240 GLN A O 1
ATOM 1958 N N . GLN A 1 241 ? 4.562 3.299 17.047 1 98.25 241 GLN A N 1
ATOM 1959 C CA . GLN A 1 241 ? 5.773 4.066 17.312 1 98.25 241 GLN A CA 1
ATOM 1960 C C . GLN A 1 241 ? 7.016 3.195 17.188 1 98.25 241 GLN A C 1
ATOM 1962 O O . GLN A 1 241 ? 7.84 3.143 18.109 1 98.25 241 GLN A O 1
ATOM 1967 N N . THR A 1 242 ? 7.066 2.557 16.094 1 98.62 242 THR A N 1
ATOM 1968 C CA . THR A 1 242 ? 8.219 1.719 15.789 1 98.62 242 THR A CA 1
ATOM 1969 C C . THR A 1 242 ? 8.82 2.088 14.438 1 98.62 242 THR A C 1
ATOM 1971 O O . THR A 1 242 ? 8.109 2.557 13.547 1 98.62 242 THR A O 1
ATOM 1974 N N . LEU A 1 243 ? 10.086 1.953 14.297 1 98.75 243 LEU A N 1
ATOM 1975 C CA . LEU A 1 243 ? 10.852 2.123 13.07 1 98.75 243 LEU A CA 1
ATOM 1976 C C . LEU A 1 243 ? 11.758 0.922 12.82 1 98.75 243 LEU A C 1
ATOM 1978 O O . LEU A 1 243 ? 12.672 0.658 13.609 1 98.75 243 LEU A O 1
ATOM 1982 N N . GLN A 1 244 ? 11.445 0.232 11.805 1 98.62 244 GLN A N 1
ATOM 1983 C CA . GLN A 1 244 ? 12.289 -0.893 11.422 1 98.62 244 GLN A CA 1
ATOM 1984 C C . GLN A 1 244 ? 13.188 -0.532 10.242 1 98.62 244 GLN A C 1
ATOM 1986 O O . GLN A 1 244 ? 12.711 0.006 9.234 1 98.62 244 GLN A O 1
ATOM 1991 N N . ILE A 1 245 ? 14.43 -0.742 10.32 1 98.31 245 ILE A N 1
ATOM 1992 C CA . ILE A 1 245 ? 15.422 -0.588 9.266 1 98.31 245 ILE A CA 1
ATOM 1993 C C . ILE A 1 245 ? 16.125 -1.921 9.023 1 98.31 245 ILE A C 1
ATOM 1995 O O . ILE A 1 245 ? 16.969 -2.334 9.812 1 98.31 245 ILE A O 1
ATOM 1999 N N . ASN A 1 246 ? 15.797 -2.525 7.875 1 96.69 246 ASN A N 1
ATOM 2000 C CA . ASN A 1 246 ? 16.234 -3.898 7.645 1 96.69 246 ASN A CA 1
ATOM 2001 C C . ASN A 1 246 ? 15.945 -4.789 8.844 1 96.69 246 ASN A C 1
ATOM 2003 O O . ASN A 1 246 ? 14.789 -4.957 9.234 1 96.69 246 ASN A O 1
ATOM 2007 N N . GLU A 1 247 ? 16.969 -5.195 9.555 1 95 247 GLU A N 1
ATOM 2008 C CA . GLU A 1 247 ? 16.75 -6.129 10.664 1 95 247 GLU A CA 1
ATOM 2009 C C . GLU A 1 247 ? 16.641 -5.387 11.992 1 95 247 GLU A C 1
ATOM 2011 O O . GLU A 1 247 ? 16.281 -5.984 13.008 1 95 247 GLU A O 1
ATOM 2016 N N . GLU A 1 248 ? 16.828 -4.152 12.031 1 97.62 248 GLU A N 1
ATOM 2017 C CA . GLU A 1 248 ? 16.828 -3.387 13.273 1 97.62 248 GLU A CA 1
ATOM 2018 C C . GLU A 1 248 ? 15.453 -2.773 13.547 1 97.62 248 GLU A C 1
ATOM 2020 O O . GLU A 1 248 ? 14.852 -2.172 12.656 1 97.62 248 GLU A O 1
ATOM 2025 N N . LEU A 1 249 ? 15.023 -2.984 14.781 1 98 249 LEU A N 1
ATOM 2026 C CA . LEU A 1 249 ? 13.75 -2.414 15.211 1 98 249 LEU A CA 1
ATOM 2027 C C . LEU A 1 249 ? 13.961 -1.403 16.328 1 98 249 LEU A C 1
ATOM 2029 O O . LEU A 1 249 ? 14.547 -1.731 17.375 1 98 249 LEU A O 1
ATOM 2033 N N . ILE A 1 250 ? 13.547 -0.204 16.125 1 98.44 250 ILE A N 1
ATOM 2034 C CA . ILE A 1 250 ? 13.648 0.869 17.109 1 98.44 250 ILE A CA 1
ATOM 2035 C C . ILE A 1 250 ? 12.258 1.233 17.625 1 98.44 250 ILE A C 1
ATOM 2037 O O . ILE A 1 250 ? 11.32 1.416 16.828 1 98.44 250 ILE A O 1
ATOM 2041 N N . LYS A 1 251 ? 12.141 1.312 18.891 1 98.44 251 LYS A N 1
ATOM 2042 C CA . LYS A 1 251 ? 10.883 1.709 19.516 1 98.44 251 LYS A CA 1
ATOM 2043 C C . LYS A 1 251 ? 10.969 3.129 20.062 1 98.44 251 LYS A C 1
ATOM 2045 O O . LYS A 1 251 ? 12.008 3.543 20.578 1 98.44 251 LYS A O 1
ATOM 2050 N N . TYR A 1 252 ? 9.891 3.842 19.938 1 98.19 252 TYR A N 1
ATOM 2051 C CA . TYR A 1 252 ? 9.766 5.199 20.453 1 98.19 252 TYR A CA 1
ATOM 2052 C C . TYR A 1 252 ? 8.633 5.297 21.469 1 98.19 252 TYR A C 1
ATOM 2054 O O . TYR A 1 252 ? 7.844 4.359 21.609 1 98.19 252 TYR A O 1
ATOM 2062 N N . ASN A 1 253 ? 8.664 6.289 22.234 1 97.19 253 ASN A N 1
ATOM 2063 C CA . ASN A 1 253 ? 7.621 6.551 23.219 1 97.19 253 ASN A CA 1
ATOM 2064 C C . ASN A 1 253 ? 7.285 8.039 23.297 1 97.19 253 ASN A C 1
ATOM 2066 O O . ASN A 1 253 ? 7.781 8.742 24.188 1 97.19 253 ASN A O 1
ATOM 2070 N N . LEU A 1 254 ? 6.445 8.383 22.422 1 97.12 254 LEU A N 1
ATOM 2071 C CA . LEU A 1 254 ? 6 9.773 22.391 1 97.12 254 LEU A CA 1
ATOM 2072 C C . LEU A 1 254 ? 4.609 9.914 23 1 97.12 254 LEU A C 1
ATOM 2074 O O . LEU A 1 254 ? 3.762 9.039 22.828 1 97.12 254 LEU A O 1
ATOM 2078 N N . ASP A 1 255 ? 4.449 11.047 23.594 1 95.88 255 ASP A N 1
ATOM 2079 C CA . ASP A 1 255 ? 3.104 11.406 24.016 1 95.88 255 ASP A CA 1
ATOM 2080 C C . ASP A 1 255 ? 2.322 12.086 22.891 1 95.88 255 ASP A C 1
ATOM 2082 O O . ASP A 1 255 ? 2.914 12.602 21.953 1 95.88 255 ASP A O 1
ATOM 2086 N N . ARG A 1 256 ? 1.073 12.133 23.047 1 91.38 256 ARG A N 1
ATOM 2087 C CA . ARG A 1 256 ? 0.147 12.633 22.031 1 91.38 256 ARG A CA 1
ATOM 2088 C C . ARG A 1 256 ? 0.467 14.07 21.656 1 91.38 256 ARG A C 1
ATOM 2090 O O . ARG A 1 256 ? 0.3 14.469 20.5 1 91.38 256 ARG A O 1
ATOM 2097 N N . ASP A 1 257 ? 1.052 14.844 22.641 1 97 257 ASP A N 1
ATOM 2098 C CA . ASP A 1 257 ? 1.198 16.281 22.406 1 97 257 ASP A CA 1
ATOM 2099 C C . ASP A 1 257 ? 2.65 16.641 22.094 1 97 257 ASP A C 1
ATOM 2101 O O . ASP A 1 257 ? 2.969 17.812 21.875 1 97 257 ASP A O 1
ATOM 2105 N N . ASP A 1 258 ? 3.496 15.641 22.047 1 98.06 258 ASP A N 1
ATOM 2106 C CA . ASP A 1 258 ? 4.926 15.898 21.922 1 98.06 258 ASP A CA 1
ATOM 2107 C C . ASP A 1 258 ? 5.242 16.672 20.641 1 98.06 258 ASP A C 1
ATOM 2109 O O . ASP A 1 258 ? 5.961 17.672 20.672 1 98.06 258 ASP A O 1
ATOM 2113 N N . THR A 1 259 ? 4.703 16.234 19.578 1 98.38 259 THR A N 1
ATOM 2114 C CA . THR A 1 259 ? 5.051 16.875 18.312 1 98.38 259 THR A CA 1
ATOM 2115 C C . THR A 1 259 ? 4.473 18.281 18.234 1 98.38 259 THR A C 1
ATOM 2117 O O . THR A 1 259 ? 5.059 19.156 17.609 1 98.38 259 THR A O 1
ATOM 2120 N N . TYR A 1 260 ? 3.355 18.562 18.875 1 98.56 260 TYR A N 1
ATOM 2121 C CA . TYR A 1 260 ? 2.811 19.922 18.984 1 98.56 260 TYR A CA 1
ATOM 2122 C C . TYR A 1 260 ? 3.721 20.812 19.812 1 98.56 260 TYR A C 1
ATOM 2124 O O . TYR A 1 260 ? 4.008 21.938 19.438 1 98.56 260 TYR A O 1
ATOM 2132 N N . SER A 1 261 ? 4.113 20.25 20.938 1 98.62 261 SER A N 1
ATOM 2133 C CA . SER A 1 261 ? 5 20.984 21.828 1 98.62 261 SER A CA 1
ATOM 2134 C C . SER A 1 261 ? 6.301 21.359 21.141 1 98.62 261 SER A C 1
ATOM 2136 O O . SER A 1 261 ? 6.766 22.5 21.25 1 98.62 261 SER A O 1
ATOM 2138 N N . MET A 1 262 ? 6.84 20.406 20.438 1 98.56 262 MET A N 1
ATOM 2139 C CA . MET A 1 262 ? 8.086 20.656 19.719 1 98.56 262 MET A CA 1
ATOM 2140 C C . MET A 1 262 ? 7.902 21.719 18.656 1 98.56 262 MET A C 1
ATOM 2142 O O . MET A 1 262 ? 8.781 22.562 18.438 1 98.56 262 MET A O 1
ATOM 2146 N N . GLN A 1 263 ? 6.797 21.703 17.984 1 98.69 263 GLN A N 1
ATOM 2147 C CA . GLN A 1 263 ? 6.496 22.703 16.969 1 98.69 263 GLN A CA 1
ATOM 2148 C C . GLN A 1 263 ? 6.402 24.094 17.578 1 98.69 263 GLN A C 1
ATOM 2150 O O . GLN A 1 263 ? 7.004 25.047 17.078 1 98.69 263 GLN A O 1
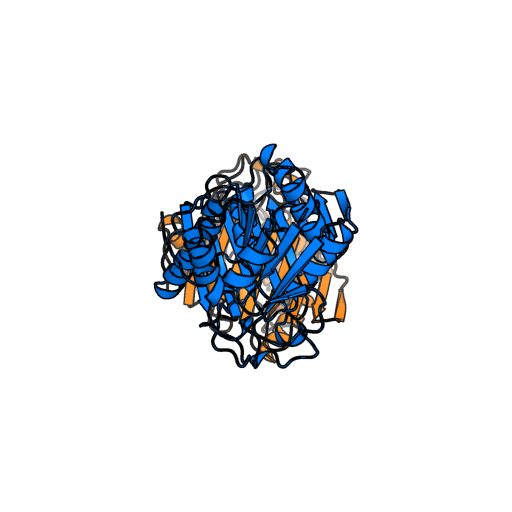ATOM 2155 N N . HIS A 1 264 ? 5.699 24.234 18.688 1 98.75 264 HIS A N 1
ATOM 2156 C CA . HIS A 1 264 ? 5.578 25.516 19.375 1 98.75 264 HIS A CA 1
ATOM 2157 C C . HIS A 1 264 ? 6.934 26 19.875 1 98.75 264 HIS A C 1
ATOM 2159 O O . HIS A 1 264 ? 7.262 27.188 19.734 1 98.75 264 HIS A O 1
ATOM 2165 N N . LYS A 1 265 ? 7.715 25.094 20.438 1 98.56 265 LYS A N 1
ATOM 2166 C CA . LYS A 1 265 ? 9.047 25.469 20.906 1 98.56 265 LYS A CA 1
ATOM 2167 C C . LYS A 1 265 ? 9.906 26 19.781 1 98.56 265 LYS A C 1
ATOM 2169 O O . LYS A 1 265 ? 10.633 26.984 19.938 1 98.56 265 LYS A O 1
ATOM 2174 N N . ALA A 1 266 ? 9.789 25.328 18.688 1 98.38 266 ALA A N 1
ATOM 2175 C CA . ALA A 1 266 ? 10.547 25.781 17.516 1 98.38 266 ALA A CA 1
ATOM 2176 C C . ALA A 1 266 ? 10.148 27.188 17.109 1 98.38 266 ALA A C 1
ATOM 2178 O O . ALA A 1 266 ? 11 28 16.75 1 98.38 266 ALA A O 1
ATOM 2179 N N . ILE A 1 267 ? 8.875 27.453 17.125 1 98.25 267 ILE A N 1
ATOM 2180 C CA . ILE A 1 267 ? 8.367 28.766 16.719 1 98.25 267 ILE A CA 1
ATOM 2181 C C . ILE A 1 267 ? 8.797 29.812 17.734 1 98.25 267 ILE A C 1
ATOM 2183 O O . ILE A 1 267 ? 9.328 30.875 17.359 1 98.25 267 ILE A O 1
ATOM 2187 N N . ILE A 1 268 ? 8.648 29.5 19.016 1 97.31 268 ILE A N 1
ATOM 2188 C CA . ILE A 1 268 ? 8.93 30.438 20.109 1 97.31 268 ILE A CA 1
ATOM 2189 C C . ILE A 1 268 ? 10.422 30.75 20.156 1 97.31 268 ILE A C 1
ATOM 2191 O O . ILE A 1 268 ? 10.82 31.891 20.438 1 97.31 268 ILE A O 1
ATOM 2195 N N . ASN A 1 269 ? 11.195 29.75 19.766 1 96.12 269 ASN A N 1
ATOM 2196 C CA . ASN A 1 269 ? 12.648 29.891 19.844 1 96.12 269 ASN A CA 1
ATOM 2197 C C . ASN A 1 269 ? 13.211 30.516 18.562 1 96.12 269 ASN A C 1
ATOM 2199 O O . ASN A 1 269 ? 14.43 30.516 18.359 1 96.12 269 ASN A O 1
ATOM 2203 N N . GLY A 1 270 ? 12.461 31.016 17.656 1 93.19 270 GLY A N 1
ATOM 2204 C CA . GLY A 1 270 ? 12.945 31.797 16.531 1 93.19 270 GLY A CA 1
ATOM 2205 C C . GLY A 1 270 ? 12.852 31.062 15.211 1 93.19 270 GLY A C 1
ATOM 2206 O O . GLY A 1 270 ? 13.484 31.453 14.227 1 93.19 270 GLY A O 1
ATOM 2207 N N . GLY A 1 271 ? 12.258 29.984 15.227 1 89.94 271 GLY A N 1
ATOM 2208 C CA . GLY A 1 271 ? 12.031 29.266 13.977 1 89.94 271 GLY A CA 1
ATOM 2209 C C . GLY A 1 271 ? 13.008 28.125 13.75 1 89.94 271 GLY A C 1
ATOM 2210 O O . GLY A 1 271 ? 14.078 28.094 14.359 1 89.94 271 GLY A O 1
ATOM 2211 N N . ASN A 1 272 ? 12.586 27.203 12.898 1 91.19 272 ASN A N 1
ATOM 2212 C CA . ASN A 1 272 ? 13.367 26.031 12.539 1 91.19 272 ASN A CA 1
ATOM 2213 C C . ASN A 1 272 ? 12.992 25.5 11.156 1 91.19 272 ASN A C 1
ATOM 2215 O O . ASN A 1 272 ? 11.891 25.75 10.672 1 91.19 272 ASN A O 1
ATOM 2219 N N . PRO A 1 273 ? 13.922 24.906 10.469 1 93.38 273 PRO A N 1
ATOM 2220 C CA . PRO A 1 273 ? 13.688 24.438 9.094 1 93.38 273 PRO A CA 1
ATOM 2221 C C . PRO A 1 273 ? 12.586 23.391 9.008 1 93.38 273 PRO A C 1
ATOM 2223 O O . PRO A 1 273 ? 12.086 23.109 7.914 1 93.38 273 PRO A O 1
ATOM 2226 N N . LEU A 1 274 ? 12.188 22.844 10.07 1 96.75 274 LEU A N 1
ATOM 2227 C CA . LEU A 1 274 ? 11.164 21.797 10.07 1 96.75 274 LEU A CA 1
ATOM 2228 C C . LEU A 1 274 ? 9.773 22.406 9.945 1 96.75 274 LEU A C 1
ATOM 2230 O O . LEU A 1 274 ? 8.812 21.703 9.625 1 96.75 274 LEU A O 1
ATOM 2234 N N . LEU A 1 275 ? 9.648 23.672 10.273 1 98.44 275 LEU A N 1
ATOM 2235 C CA . LEU A 1 275 ? 8.344 24.312 10.266 1 98.44 275 LEU A CA 1
ATOM 2236 C C . LEU A 1 275 ? 7.824 24.469 8.844 1 98.44 275 LEU A C 1
ATOM 2238 O O . LEU A 1 275 ? 8.562 24.875 7.945 1 98.44 275 LEU A O 1
ATOM 2242 N N . CYS A 1 276 ? 6.586 24.094 8.625 1 98.5 276 CYS A N 1
ATOM 2243 C CA . CYS A 1 276 ? 5.941 24.219 7.324 1 98.5 276 CYS A CA 1
ATOM 2244 C C . CYS A 1 276 ? 5.504 25.672 7.078 1 98.5 276 CYS A C 1
ATOM 2246 O O . CYS A 1 276 ? 4.59 26.156 7.742 1 98.5 276 CYS A O 1
ATOM 2248 N N . ARG A 1 277 ? 6.102 26.328 6.141 1 97.94 277 ARG A N 1
ATOM 2249 C CA . ARG A 1 277 ? 5.734 27.703 5.812 1 97.94 277 ARG A CA 1
ATOM 2250 C C . ARG A 1 277 ? 4.391 27.75 5.09 1 97.94 277 ARG A C 1
ATOM 2252 O O . ARG A 1 277 ? 3.941 26.75 4.535 1 97.94 277 ARG A O 1
ATOM 2259 N N . LEU A 1 278 ? 3.787 28.922 5.066 1 98.5 278 LEU A N 1
ATOM 2260 C CA . LEU A 1 278 ? 2.48 29.078 4.438 1 98.5 278 LEU A CA 1
ATOM 2261 C C . LEU A 1 278 ? 2.518 28.641 2.979 1 98.5 278 LEU A C 1
ATOM 2263 O O . LEU A 1 278 ? 1.61 27.953 2.512 1 98.5 278 LEU A O 1
ATOM 2267 N N . ALA A 1 279 ? 3.568 29 2.279 1 97.69 279 ALA A N 1
ATOM 2268 C CA . ALA A 1 279 ? 3.697 28.641 0.867 1 97.69 279 ALA A CA 1
ATOM 2269 C C . ALA A 1 279 ? 3.76 27.141 0.682 1 97.69 279 ALA A C 1
ATOM 2271 O O . ALA A 1 279 ? 3.223 26.594 -0.29 1 97.69 279 ALA A O 1
ATOM 2272 N N . GLU A 1 280 ? 4.445 26.453 1.548 1 97.81 280 GLU A N 1
ATOM 2273 C CA . GLU A 1 280 ? 4.512 25 1.494 1 97.81 280 GLU A CA 1
ATOM 2274 C C . GLU A 1 280 ? 3.139 24.375 1.73 1 97.81 280 GLU A C 1
ATOM 2276 O O . GLU A 1 280 ? 2.781 23.375 1.087 1 97.81 280 GLU A O 1
ATOM 2281 N N . GLY A 1 281 ? 2.432 24.953 2.736 1 98.19 281 GLY A N 1
ATOM 2282 C CA . GLY A 1 281 ? 1.074 24.484 2.971 1 98.19 281 GLY A CA 1
ATOM 2283 C C . GLY A 1 281 ? 0.174 24.641 1.759 1 98.19 281 GLY A C 1
ATOM 2284 O O . GLY A 1 281 ? -0.682 23.781 1.507 1 98.19 281 GLY A O 1
ATOM 2285 N N . LEU A 1 282 ? 0.377 25.734 1.06 1 98.06 282 LEU A N 1
ATOM 2286 C CA . LEU A 1 282 ? -0.4 25.953 -0.153 1 98.06 282 LEU A CA 1
ATOM 2287 C C . LEU A 1 282 ? -0.094 24.891 -1.201 1 98.06 282 LEU A C 1
ATOM 2289 O O . LEU A 1 282 ? -0.989 24.453 -1.929 1 98.06 282 LEU A O 1
ATOM 2293 N N . LYS A 1 283 ? 1.132 24.453 -1.3 1 97.56 283 LYS A N 1
ATOM 2294 C CA . LYS A 1 283 ? 1.531 23.422 -2.246 1 97.56 283 LYS A CA 1
ATOM 2295 C C . LYS A 1 283 ? 0.854 22.094 -1.923 1 97.56 283 LYS A C 1
ATOM 2297 O O . LYS A 1 283 ? 0.546 21.297 -2.824 1 97.56 283 LYS A O 1
ATOM 2302 N N . VAL A 1 284 ? 0.622 21.828 -0.667 1 97.75 284 VAL A N 1
ATOM 2303 C CA . VAL A 1 284 ? -0.11 20.625 -0.268 1 97.75 284 VAL A CA 1
ATOM 2304 C C . VAL A 1 284 ? -1.538 20.688 -0.804 1 97.75 284 VAL A C 1
ATOM 2306 O O . VAL A 1 284 ? -2.057 19.703 -1.326 1 97.75 284 VAL A O 1
ATOM 2309 N N . LEU A 1 285 ? -2.174 21.859 -0.723 1 97.19 285 LEU A N 1
ATOM 2310 C CA . LEU A 1 285 ? -3.525 22.031 -1.24 1 97.19 285 LEU A CA 1
ATOM 2311 C C . LEU A 1 285 ? -3.559 21.844 -2.754 1 97.19 285 LEU A C 1
ATOM 2313 O O . LEU A 1 285 ? -4.512 21.281 -3.293 1 97.19 285 LEU A O 1
ATOM 2317 N N . GLU A 1 286 ? -2.533 22.328 -3.377 1 96.88 286 GLU A N 1
ATOM 2318 C CA . GLU A 1 286 ? -2.443 22.141 -4.82 1 96.88 286 GLU A CA 1
ATOM 2319 C C . GLU A 1 286 ? -2.373 20.656 -5.176 1 96.88 286 GLU A C 1
ATOM 2321 O O . GLU A 1 286 ? -2.996 20.219 -6.145 1 96.88 286 GLU A O 1
ATOM 2326 N N . MET A 1 287 ? -1.609 19.953 -4.453 1 96.69 287 MET A N 1
ATOM 2327 C CA . MET A 1 287 ? -1.497 18.516 -4.633 1 96.69 287 MET A CA 1
ATOM 2328 C C . MET A 1 287 ? -2.85 17.828 -4.445 1 96.69 287 MET A C 1
ATOM 2330 O O . MET A 1 287 ? -3.23 16.969 -5.234 1 96.69 287 MET A O 1
ATOM 2334 N N . ILE A 1 288 ? -3.564 18.234 -3.432 1 96.94 288 ILE A N 1
ATOM 2335 C CA . ILE A 1 288 ? -4.883 17.688 -3.121 1 96.94 288 ILE A CA 1
ATOM 2336 C C . ILE A 1 288 ? -5.836 17.969 -4.281 1 96.94 288 ILE A C 1
ATOM 2338 O O . ILE A 1 288 ? -6.535 17.062 -4.742 1 96.94 288 ILE A O 1
ATOM 2342 N N . ASN A 1 289 ? -5.82 19.188 -4.723 1 96.31 289 ASN A N 1
ATOM 2343 C CA . ASN A 1 289 ? -6.684 19.562 -5.836 1 96.31 289 ASN A CA 1
ATOM 2344 C C . ASN A 1 289 ? -6.371 18.75 -7.086 1 96.31 289 ASN A C 1
ATOM 2346 O O . ASN A 1 289 ? -7.277 18.328 -7.809 1 96.31 289 ASN A O 1
ATOM 2350 N N . THR A 1 290 ? -5.141 18.547 -7.344 1 97.25 290 THR A N 1
ATOM 2351 C CA . THR A 1 290 ? -4.719 17.781 -8.5 1 97.25 290 THR A CA 1
ATOM 2352 C C . THR A 1 290 ? -5.168 16.328 -8.375 1 97.25 290 THR A C 1
ATOM 2354 O O . THR A 1 290 ? -5.613 15.719 -9.352 1 97.25 290 THR A O 1
ATOM 2357 N N . ALA A 1 291 ? -5.047 15.734 -7.234 1 97.44 291 ALA A N 1
ATOM 2358 C CA . ALA A 1 291 ? -5.496 14.367 -6.988 1 97.44 291 ALA A CA 1
ATOM 2359 C C . ALA A 1 291 ? -6.992 14.227 -7.254 1 97.44 291 ALA A C 1
ATOM 2361 O O . ALA A 1 291 ? -7.426 13.258 -7.879 1 97.44 291 ALA A O 1
ATOM 2362 N N . GLU A 1 292 ? -7.766 15.227 -6.77 1 96.88 292 GLU A N 1
ATOM 2363 C CA . GLU A 1 292 ? -9.211 15.211 -6.988 1 96.88 292 GLU A CA 1
ATOM 2364 C C . GLU A 1 292 ? -9.539 15.273 -8.477 1 96.88 292 GLU A C 1
ATOM 2366 O O . GLU A 1 292 ? -10.414 14.547 -8.953 1 96.88 292 GLU A O 1
ATOM 2371 N N . LYS A 1 293 ? -8.828 16.156 -9.141 1 97 293 LYS A N 1
ATOM 2372 C CA . LYS A 1 293 ? -9.039 16.281 -10.578 1 97 293 LYS A CA 1
ATOM 2373 C C . LYS A 1 293 ? -8.672 14.984 -11.305 1 97 293 LYS A C 1
ATOM 2375 O O . LYS A 1 293 ? -9.391 14.555 -12.203 1 97 293 LYS A O 1
ATOM 2380 N N . SER A 1 294 ? -7.555 14.406 -10.945 1 97.69 294 SER A N 1
ATOM 2381 C CA . SER A 1 294 ? -7.117 13.141 -11.539 1 97.69 294 SER A CA 1
ATOM 2382 C C . SER A 1 294 ? -8.164 12.047 -11.344 1 97.69 294 SER A C 1
ATOM 2384 O O . SER A 1 294 ? -8.453 11.289 -12.273 1 97.69 294 SER A O 1
ATOM 2386 N N . ALA A 1 295 ? -8.688 11.961 -10.172 1 97.31 295 ALA A N 1
ATOM 2387 C CA . ALA A 1 295 ? -9.703 10.953 -9.867 1 97.31 295 ALA A CA 1
ATOM 2388 C C . ALA A 1 295 ? -10.953 11.172 -10.711 1 97.31 295 ALA A C 1
ATOM 2390 O O . ALA A 1 295 ? -11.547 10.219 -11.219 1 97.31 295 ALA A O 1
ATOM 2391 N N . LYS A 1 296 ? -11.367 12.383 -10.844 1 96.38 296 LYS A N 1
ATOM 2392 C CA . LYS A 1 296 ? -12.562 12.734 -11.609 1 96.38 296 LYS A CA 1
ATOM 2393 C C . LYS A 1 296 ? -12.375 12.414 -13.086 1 96.38 296 LYS A C 1
ATOM 2395 O O . LYS A 1 296 ? -13.273 11.875 -13.734 1 96.38 296 LYS A O 1
ATOM 2400 N N . GLU A 1 297 ? -11.203 12.734 -13.594 1 95.56 297 GLU A N 1
ATOM 2401 C CA . GLU A 1 297 ? -10.969 12.617 -15.023 1 95.56 297 GLU A CA 1
ATOM 2402 C C . GLU A 1 297 ? -10.383 11.25 -15.375 1 95.56 297 GLU A C 1
ATOM 2404 O O . GLU A 1 297 ? -10.289 10.891 -16.547 1 95.56 297 GLU A O 1
ATOM 2409 N N . ARG A 1 298 ? -9.906 10.547 -14.438 1 92.69 298 ARG A N 1
ATOM 2410 C CA . ARG A 1 298 ? -9.32 9.227 -14.609 1 92.69 298 ARG A CA 1
ATOM 2411 C C . ARG A 1 298 ? -8.102 9.281 -15.531 1 92.69 298 ARG A C 1
ATOM 2413 O O . ARG A 1 298 ? -8.023 8.523 -16.5 1 92.69 298 ARG A O 1
ATOM 2420 N N . LYS A 1 299 ? -7.242 10.141 -15.203 1 94.5 299 LYS A N 1
ATOM 2421 C CA . LYS A 1 299 ? -6.023 10.305 -15.992 1 94.5 299 LYS A CA 1
ATOM 2422 C C . LYS A 1 299 ? -4.852 10.734 -15.109 1 94.5 299 LYS A C 1
ATOM 2424 O O . LYS A 1 299 ? -5.051 11.273 -14.023 1 94.5 299 LYS A O 1
ATOM 2429 N N . TRP A 1 300 ? -3.666 10.477 -15.648 1 94.81 300 TRP A N 1
ATOM 2430 C CA . TRP A 1 300 ? -2.473 11.062 -15.047 1 94.81 300 TRP A CA 1
ATOM 2431 C C . TRP A 1 300 ? -2.484 12.586 -15.18 1 94.81 300 TRP A C 1
ATOM 2433 O O . TRP A 1 300 ? -2.801 13.117 -16.25 1 94.81 300 TRP A O 1
ATOM 2443 N N . MET A 1 301 ? -2.215 13.172 -14.016 1 94.06 301 MET A N 1
ATOM 2444 C CA . MET A 1 301 ? -2.037 14.625 -14.031 1 94.06 301 MET A CA 1
ATOM 2445 C C . MET A 1 301 ? -0.569 14.992 -13.844 1 94.06 301 MET A C 1
ATOM 2447 O O . MET A 1 301 ? 0.125 14.406 -13.016 1 94.06 301 MET A O 1
ATOM 2451 N N . GLY A 1 302 ? -0.136 15.789 -14.727 1 89.12 302 GLY A N 1
ATOM 2452 C CA . GLY A 1 302 ? 1.227 16.281 -14.617 1 89.12 302 GLY A CA 1
ATOM 2453 C C . GLY A 1 302 ? 1.304 17.719 -14.156 1 89.12 302 GLY A C 1
ATOM 2454 O O . GLY A 1 302 ? 0.281 18.406 -14.055 1 89.12 302 GLY A O 1
ATOM 2455 N N . LYS A 1 303 ? 2.553 18.125 -13.742 1 80 303 LYS A N 1
ATOM 2456 C CA . LYS A 1 303 ? 2.768 19.547 -13.469 1 80 303 LYS A CA 1
ATOM 2457 C C . LYS A 1 303 ? 2.979 20.328 -14.758 1 80 303 LYS A C 1
ATOM 2459 O O . LYS A 1 303 ? 3.537 19.812 -15.727 1 80 303 LYS A O 1
ATOM 2464 N N . MET B 1 1 ? -0.748 -43.75 -8.617 1 94.69 1 MET B N 1
ATOM 2465 C CA . MET B 1 1 ? -0.846 -42.844 -9.758 1 94.69 1 MET B CA 1
ATOM 2466 C C . MET B 1 1 ? 0.523 -42.594 -10.383 1 94.69 1 MET B C 1
ATOM 2468 O O . MET B 1 1 ? 1.519 -42.438 -9.672 1 94.69 1 MET B O 1
ATOM 2472 N N . ASN B 1 2 ? 0.652 -42.719 -11.742 1 97.75 2 ASN B N 1
ATOM 2473 C CA . ASN B 1 2 ? 1.895 -42.438 -12.453 1 97.75 2 ASN B CA 1
ATOM 2474 C C . ASN B 1 2 ? 2.008 -40.969 -12.828 1 97.75 2 ASN B C 1
ATOM 2476 O O . ASN B 1 2 ? 1.167 -40.438 -13.555 1 97.75 2 ASN B O 1
ATOM 2480 N N . CYS B 1 3 ? 3.033 -40.375 -12.312 1 98.56 3 CYS B N 1
ATOM 2481 C CA . CYS B 1 3 ? 3.221 -38.938 -12.539 1 98.56 3 CYS B CA 1
ATOM 2482 C C . CYS B 1 3 ? 4.504 -38.688 -13.312 1 98.56 3 CYS B C 1
ATOM 2484 O O . CYS B 1 3 ? 5.457 -39.469 -13.227 1 98.56 3 CYS B O 1
ATOM 2486 N N . LEU B 1 4 ? 4.465 -37.656 -14.047 1 98.69 4 LEU B N 1
ATOM 2487 C CA . LEU B 1 4 ? 5.629 -37.188 -14.789 1 98.69 4 LEU B CA 1
ATOM 2488 C C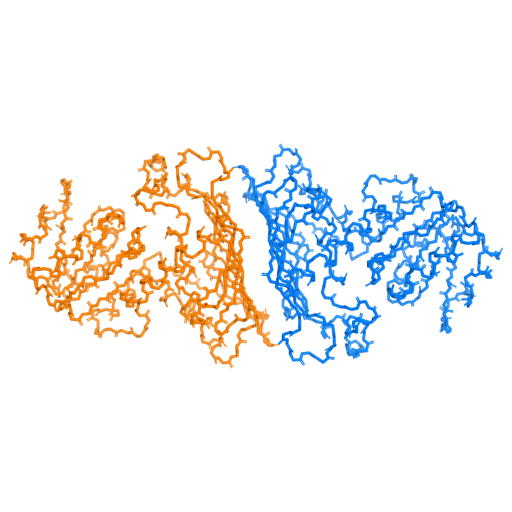 . LEU B 1 4 ? 5.898 -35.688 -14.492 1 98.69 4 LEU B C 1
ATOM 2490 O O . LEU B 1 4 ? 4.977 -34.875 -14.523 1 98.69 4 LEU B O 1
ATOM 2494 N N . VAL B 1 5 ? 7.078 -35.344 -14.133 1 98.69 5 VAL B N 1
ATOM 2495 C CA . VAL B 1 5 ? 7.484 -33.969 -13.914 1 98.69 5 VAL B CA 1
ATOM 2496 C C . VAL B 1 5 ? 8.492 -33.562 -14.984 1 98.69 5 VAL B C 1
ATOM 2498 O O . VAL B 1 5 ? 9.531 -34.188 -15.148 1 98.69 5 VAL B O 1
ATOM 2501 N N . VAL B 1 6 ? 8.094 -32.531 -15.727 1 98.25 6 VAL B N 1
ATOM 2502 C CA . VAL B 1 6 ? 8.977 -31.984 -16.75 1 98.25 6 VAL B CA 1
ATOM 2503 C C . VAL B 1 6 ? 9.773 -30.812 -16.188 1 98.25 6 VAL B C 1
ATOM 2505 O O . VAL B 1 6 ? 9.211 -29.766 -15.875 1 98.25 6 VAL B O 1
ATOM 2508 N N . GLY B 1 7 ? 11.047 -30.906 -16.172 1 96.19 7 GLY B N 1
ATOM 2509 C CA . GLY B 1 7 ? 11.898 -29.938 -15.508 1 96.19 7 GLY B CA 1
ATOM 2510 C C . GLY B 1 7 ? 12.289 -30.359 -14.102 1 96.19 7 GLY B C 1
ATOM 2511 O O . GLY B 1 7 ? 11.445 -30.781 -13.32 1 96.19 7 GLY B O 1
ATOM 2512 N N . TYR B 1 8 ? 13.547 -30.188 -13.734 1 95.25 8 TYR B N 1
ATOM 2513 C CA . TYR B 1 8 ? 14.039 -30.656 -12.445 1 95.25 8 TYR B CA 1
ATOM 2514 C C . TYR B 1 8 ? 14.891 -29.594 -11.766 1 95.25 8 TYR B C 1
ATOM 2516 O O . TYR B 1 8 ? 15.914 -29.906 -11.148 1 95.25 8 TYR B O 1
ATOM 2524 N N . GLY B 1 9 ? 14.5 -28.359 -12.055 1 90.69 9 GLY B N 1
ATOM 2525 C CA . GLY B 1 9 ? 15.023 -27.297 -11.227 1 90.69 9 GLY B CA 1
ATOM 2526 C C . GLY B 1 9 ? 14.484 -27.312 -9.812 1 90.69 9 GLY B C 1
ATOM 2527 O O . GLY B 1 9 ? 13.945 -28.328 -9.359 1 90.69 9 GLY B O 1
ATOM 2528 N N . SER B 1 10 ? 14.656 -26.266 -9.07 1 90.56 10 SER B N 1
ATOM 2529 C CA . SER B 1 10 ? 14.227 -26.172 -7.68 1 90.56 10 SER B CA 1
ATOM 2530 C C . SER B 1 10 ? 12.758 -26.547 -7.527 1 90.56 10 SER B C 1
ATOM 2532 O O . SER B 1 10 ? 12.398 -27.375 -6.691 1 90.56 10 SER B O 1
ATOM 2534 N N . ILE B 1 11 ? 11.938 -25.938 -8.344 1 94.69 11 ILE B N 1
ATOM 2535 C CA . ILE B 1 11 ? 10.5 -26.156 -8.219 1 94.69 11 ILE B CA 1
ATOM 2536 C C . ILE B 1 11 ? 10.156 -27.562 -8.703 1 94.69 11 ILE B C 1
ATOM 2538 O O . ILE B 1 11 ? 9.266 -28.219 -8.148 1 94.69 11 ILE B O 1
ATOM 2542 N N . GLY B 1 12 ? 10.805 -28.031 -9.781 1 96.56 12 GLY B N 1
ATOM 2543 C CA . GLY B 1 12 ? 10.602 -29.406 -10.234 1 96.56 12 GLY B CA 1
ATOM 2544 C C . GLY B 1 12 ? 10.914 -30.438 -9.18 1 96.56 12 GLY B C 1
ATOM 2545 O O . GLY B 1 12 ? 10.148 -31.391 -8.984 1 96.56 12 GLY B O 1
ATOM 2546 N N . GLN B 1 13 ? 12.008 -30.219 -8.508 1 96.31 13 GLN B N 1
ATOM 2547 C CA . GLN B 1 13 ? 12.398 -31.125 -7.422 1 96.31 13 GLN B CA 1
ATOM 2548 C C . GLN B 1 13 ? 11.359 -31.125 -6.305 1 96.31 13 GLN B C 1
ATOM 2550 O O . GLN B 1 13 ? 11.055 -32.188 -5.738 1 96.31 13 GLN B O 1
ATOM 2555 N N . ARG B 1 14 ? 10.844 -30 -6.039 1 97.5 14 ARG B N 1
ATOM 2556 C CA . ARG B 1 14 ? 9.82 -29.891 -5.012 1 97.5 14 ARG B CA 1
ATOM 2557 C C . ARG B 1 14 ? 8.578 -30.703 -5.387 1 97.5 14 ARG B C 1
ATOM 2559 O O . ARG B 1 14 ? 8.055 -31.453 -4.566 1 97.5 14 ARG B O 1
ATOM 2566 N N . HIS B 1 15 ? 8.148 -30.562 -6.605 1 98.62 15 HIS B N 1
ATOM 2567 C CA . HIS B 1 15 ? 6.996 -31.312 -7.078 1 98.62 15 HIS B CA 1
ATOM 2568 C C . HIS B 1 15 ? 7.258 -32.812 -7 1 98.62 15 HIS B C 1
ATOM 2570 O O . HIS B 1 15 ? 6.391 -33.594 -6.566 1 98.62 15 HIS B O 1
ATOM 2576 N N . VAL B 1 16 ? 8.445 -33.25 -7.395 1 98.12 16 VAL B N 1
ATOM 2577 C CA . VAL B 1 16 ? 8.812 -34.656 -7.371 1 98.12 16 VAL B CA 1
ATOM 2578 C C . VAL B 1 16 ? 8.734 -35.188 -5.941 1 98.12 16 VAL B C 1
ATOM 2580 O O . VAL B 1 16 ? 8.117 -36.219 -5.691 1 98.12 16 VAL B O 1
ATOM 2583 N N . GLN B 1 17 ? 9.297 -34.469 -5.043 1 98 17 GLN B N 1
ATOM 2584 C CA . GLN B 1 17 ? 9.344 -34.875 -3.646 1 98 17 GLN B CA 1
ATOM 2585 C C . GLN B 1 17 ? 7.938 -35 -3.059 1 98 17 GLN B C 1
ATOM 2587 O O . GLN B 1 17 ? 7.621 -35.969 -2.383 1 98 17 GLN B O 1
ATOM 2592 N N . ILE B 1 18 ? 7.16 -34.031 -3.305 1 98.56 18 ILE B N 1
ATOM 2593 C CA . ILE B 1 18 ? 5.816 -34 -2.74 1 98.56 18 ILE B CA 1
ATOM 2594 C C . ILE B 1 18 ? 4.977 -35.125 -3.34 1 98.56 18 ILE B C 1
ATOM 2596 O O . ILE B 1 18 ? 4.27 -35.844 -2.617 1 98.56 18 ILE B O 1
ATOM 2600 N N . LEU B 1 19 ? 5.039 -35.344 -4.645 1 98.56 19 LEU B N 1
ATOM 2601 C CA . LEU B 1 19 ? 4.27 -36.375 -5.309 1 98.56 19 LEU B CA 1
ATOM 2602 C C . LEU B 1 19 ? 4.691 -37.75 -4.812 1 98.56 19 LEU B C 1
ATOM 2604 O O . LEU B 1 19 ? 3.846 -38.625 -4.598 1 98.56 19 LEU B O 1
ATOM 2608 N N . ARG B 1 20 ? 5.98 -37.906 -4.621 1 98.06 20 ARG B N 1
ATOM 2609 C CA . ARG B 1 20 ? 6.465 -39.188 -4.078 1 98.06 20 ARG B CA 1
ATOM 2610 C C . ARG B 1 20 ? 5.934 -39.406 -2.668 1 98.06 20 ARG B C 1
ATOM 2612 O O . ARG B 1 20 ? 5.531 -40.531 -2.322 1 98.06 20 ARG B O 1
ATOM 2619 N N . LYS B 1 21 ? 5.957 -38.375 -1.87 1 97.88 21 LYS B N 1
ATOM 2620 C CA . LYS B 1 21 ? 5.426 -38.469 -0.513 1 97.88 21 LYS B CA 1
ATOM 2621 C C . LYS B 1 21 ? 3.945 -38.812 -0.524 1 97.88 21 LYS B C 1
ATOM 2623 O O . LYS B 1 21 ? 3.447 -39.469 0.41 1 97.88 21 LYS B O 1
ATOM 2628 N N . LEU B 1 22 ? 3.256 -38.469 -1.562 1 98 22 LEU B N 1
ATOM 2629 C CA . LEU B 1 22 ? 1.826 -38.719 -1.681 1 98 22 LEU B CA 1
ATOM 2630 C C . LEU B 1 22 ? 1.581 -40.125 -2.262 1 98 22 LEU B C 1
ATOM 2632 O O . LEU B 1 22 ? 0.436 -40.5 -2.525 1 98 22 LEU B O 1
ATOM 2636 N N . GLY B 1 23 ? 2.65 -40.875 -2.547 1 97.5 23 GLY B N 1
ATOM 2637 C CA . GLY B 1 23 ? 2.533 -42.25 -2.941 1 97.5 23 GLY B CA 1
ATOM 2638 C C . GLY B 1 23 ? 2.516 -42.469 -4.445 1 97.5 23 GLY B C 1
ATOM 2639 O O . GLY B 1 23 ? 2.232 -43.562 -4.93 1 97.5 23 GLY B O 1
ATOM 2640 N N . CYS B 1 24 ? 2.883 -41.406 -5.195 1 98 24 CYS B N 1
ATOM 2641 C CA . CYS B 1 24 ? 2.865 -41.5 -6.648 1 98 24 CYS B CA 1
ATOM 2642 C C . CYS B 1 24 ? 4.168 -42.125 -7.168 1 98 24 CYS B C 1
ATOM 2644 O O . CYS B 1 24 ? 5.219 -41.969 -6.551 1 98 24 CYS B O 1
ATOM 2646 N N . ARG B 1 25 ? 4.023 -42.844 -8.227 1 97.88 25 ARG B N 1
ATOM 2647 C CA . ARG B 1 25 ? 5.203 -43.156 -9.023 1 97.88 25 ARG B CA 1
ATOM 2648 C C . ARG B 1 25 ? 5.59 -42 -9.914 1 97.88 25 ARG B C 1
ATOM 2650 O O . ARG B 1 25 ? 4.777 -41.531 -10.711 1 97.88 25 ARG B O 1
ATOM 2657 N N . VAL B 1 26 ? 6.824 -41.5 -9.766 1 98.44 26 VAL B N 1
ATOM 2658 C CA . VAL B 1 26 ? 7.176 -40.25 -10.438 1 98.44 26 VAL B CA 1
ATOM 2659 C C . VAL B 1 26 ? 8.352 -40.5 -11.383 1 98.44 26 VAL B C 1
ATOM 2661 O O . VAL B 1 26 ? 9.359 -41.062 -11 1 98.44 26 VAL B O 1
ATOM 2664 N N . ALA B 1 27 ? 8.242 -40.125 -12.586 1 98.38 27 ALA B N 1
ATOM 2665 C CA . ALA B 1 27 ? 9.328 -40.031 -13.562 1 98.38 27 ALA B CA 1
ATOM 2666 C C . ALA B 1 27 ? 9.641 -38.562 -13.875 1 98.38 27 ALA B C 1
ATOM 2668 O O . ALA B 1 27 ? 8.812 -37.688 -13.633 1 98.38 27 ALA B O 1
ATOM 2669 N N . VAL B 1 28 ? 10.836 -38.312 -14.367 1 98.19 28 VAL B N 1
ATOM 2670 C CA . VAL B 1 28 ? 11.273 -36.938 -14.602 1 98.19 28 VAL B CA 1
ATOM 2671 C C . VAL B 1 28 ? 11.797 -36.812 -16.031 1 98.19 28 VAL B C 1
ATOM 2673 O O . VAL B 1 28 ? 12.5 -37.688 -16.531 1 98.19 28 VAL B O 1
ATOM 2676 N N . VAL B 1 29 ? 11.398 -35.781 -16.672 1 97.75 29 VAL B N 1
ATOM 2677 C CA . VAL B 1 29 ? 12.023 -35.375 -17.938 1 97.75 29 VAL B CA 1
ATOM 2678 C C . VAL B 1 29 ? 13 -34.25 -17.703 1 97.75 29 VAL B C 1
ATOM 2680 O O . VAL B 1 29 ? 12.617 -33.188 -17.156 1 97.75 29 VAL B O 1
ATOM 2683 N N . SER B 1 30 ? 14.188 -34.406 -18.016 1 94.69 30 SER B N 1
ATOM 2684 C CA . SER B 1 30 ? 15.219 -33.375 -17.859 1 94.69 30 SER B CA 1
ATOM 2685 C C . SER B 1 30 ? 16.219 -33.438 -19 1 94.69 30 SER B C 1
ATOM 2687 O O . SER B 1 30 ? 16.609 -34.5 -19.438 1 94.69 30 SER B O 1
ATOM 2689 N N . ARG B 1 31 ? 16.594 -32.219 -19.438 1 86.69 31 ARG B N 1
ATOM 2690 C CA . ARG B 1 31 ? 17.609 -32.156 -20.484 1 86.69 31 ARG B CA 1
ATOM 2691 C C . ARG B 1 31 ? 19 -32.406 -19.906 1 86.69 31 ARG B C 1
ATOM 2693 O O . ARG B 1 31 ? 19.906 -32.844 -20.625 1 86.69 31 ARG B O 1
ATOM 2700 N N . ARG B 1 32 ? 19.078 -32.125 -18.734 1 87.62 32 ARG B N 1
ATOM 2701 C CA . ARG B 1 32 ? 20.359 -32.312 -18.062 1 87.62 32 ARG B CA 1
ATOM 2702 C C . ARG B 1 32 ? 20.391 -33.656 -17.344 1 87.62 32 ARG B C 1
ATOM 2704 O O . ARG B 1 32 ? 19.344 -34.219 -17 1 87.62 32 ARG B O 1
ATOM 2711 N N . LYS B 1 33 ? 21.609 -34.125 -17.203 1 86.06 33 LYS B N 1
ATOM 2712 C CA . LYS B 1 33 ? 21.766 -35.344 -16.406 1 86.06 33 LYS B CA 1
ATOM 2713 C C . LYS B 1 33 ? 21.453 -35.062 -14.945 1 86.06 33 LYS B C 1
ATOM 2715 O O . LYS B 1 33 ? 21.953 -34.125 -14.344 1 86.06 33 LYS B O 1
ATOM 2720 N N . ILE B 1 34 ? 20.453 -35.812 -14.492 1 88.94 34 ILE B N 1
ATOM 2721 C CA . ILE B 1 34 ? 20.078 -35.656 -13.094 1 88.94 34 ILE B CA 1
ATOM 2722 C C . ILE B 1 34 ? 20.203 -36.969 -12.359 1 88.94 34 ILE B C 1
ATOM 2724 O O . ILE B 1 34 ? 20.156 -38.031 -12.977 1 88.94 34 ILE B O 1
ATOM 2728 N N . ASP B 1 35 ? 20.438 -36.906 -11.047 1 88.06 35 ASP B N 1
ATOM 2729 C CA . ASP B 1 35 ? 20.5 -38.094 -10.203 1 88.06 35 ASP B CA 1
ATOM 2730 C C . ASP B 1 35 ? 19.109 -38.5 -9.734 1 88.06 35 ASP B C 1
ATOM 2732 O O . ASP B 1 35 ? 18.734 -38.281 -8.578 1 88.06 35 ASP B O 1
ATOM 2736 N N . PHE B 1 36 ? 18.391 -39.062 -10.578 1 90.06 36 PHE B N 1
ATOM 2737 C CA . PHE B 1 36 ? 17.047 -39.562 -10.312 1 90.06 36 PHE B CA 1
ATOM 2738 C C . PHE B 1 36 ? 16.781 -40.844 -11.086 1 90.06 36 PHE B C 1
ATOM 2740 O O . PHE B 1 36 ? 17.203 -41 -12.242 1 90.06 36 PHE B O 1
ATOM 2747 N N . PRO B 1 37 ? 16.203 -41.844 -10.484 1 88.81 37 PRO B N 1
ATOM 2748 C CA . PRO B 1 37 ? 16.109 -43.188 -11.086 1 88.81 37 PRO B CA 1
ATOM 2749 C C . PRO B 1 37 ? 15.32 -43.188 -12.391 1 88.81 37 PRO B C 1
ATOM 2751 O O . PRO B 1 37 ? 15.789 -43.719 -13.398 1 88.81 37 PRO B O 1
ATOM 2754 N N . LEU B 1 38 ? 14.148 -42.719 -12.477 1 93.75 38 LEU B N 1
ATOM 2755 C CA . LEU B 1 38 ? 13.289 -42.719 -13.656 1 93.75 38 LEU B CA 1
ATOM 2756 C C . LEU B 1 38 ? 13.367 -41.406 -14.406 1 93.75 38 LEU B C 1
ATOM 2758 O O . LEU B 1 38 ? 12.547 -40.5 -14.172 1 93.75 38 LEU B O 1
ATOM 2762 N N . THR B 1 39 ? 14.383 -41.281 -15.32 1 96.06 39 THR B N 1
ATOM 2763 C CA . THR B 1 39 ? 14.641 -40.031 -16 1 96.06 39 THR B CA 1
ATOM 2764 C C . THR B 1 39 ? 14.633 -40.219 -17.516 1 96.06 39 THR B C 1
ATOM 2766 O O . THR B 1 39 ? 15.086 -41.25 -18.016 1 96.06 39 THR B O 1
ATOM 2769 N N . TYR B 1 40 ? 14.164 -39.281 -18.203 1 96.31 40 TYR B N 1
ATOM 2770 C CA . TYR B 1 40 ? 14.094 -39.25 -19.656 1 96.31 40 TYR B CA 1
ATOM 2771 C C . TYR B 1 40 ? 14.602 -37.906 -20.219 1 96.31 40 TYR B C 1
ATOM 2773 O O . TYR B 1 40 ? 14.508 -36.875 -19.547 1 96.31 40 TYR B O 1
ATOM 2781 N N . THR B 1 41 ? 15.031 -37.906 -21.422 1 93.94 41 THR B N 1
ATOM 2782 C CA . THR B 1 41 ? 15.508 -36.656 -22.047 1 93.94 41 THR B CA 1
ATOM 2783 C C . THR B 1 41 ? 14.445 -36.094 -22.984 1 93.94 41 THR B C 1
ATOM 2785 O O . THR B 1 41 ? 14.539 -34.938 -23.406 1 93.94 41 THR B O 1
ATOM 2788 N N . SER B 1 42 ? 13.508 -36.969 -23.266 1 93.12 42 SER B N 1
ATOM 2789 C CA . SER B 1 42 ? 12.453 -36.562 -24.188 1 93.12 42 SER B CA 1
ATOM 2790 C C . SER B 1 42 ? 11.07 -36.781 -23.578 1 93.12 42 SER B C 1
ATOM 2792 O O . SER B 1 42 ? 10.797 -37.812 -22.984 1 93.12 42 SER B O 1
ATOM 2794 N N . LEU B 1 43 ? 10.242 -35.719 -23.766 1 95.94 43 LEU B N 1
ATOM 2795 C CA . LEU B 1 43 ? 8.867 -35.812 -23.297 1 95.94 43 LEU B CA 1
ATOM 2796 C C . LEU B 1 43 ? 8.125 -36.938 -24 1 95.94 43 LEU B C 1
ATOM 2798 O O . LEU B 1 43 ? 7.387 -37.688 -23.375 1 95.94 43 LEU B O 1
ATOM 2802 N N . TYR B 1 44 ? 8.391 -37.062 -25.234 1 94.62 44 TYR B N 1
ATOM 2803 C CA . TYR B 1 44 ? 7.75 -38.094 -26.062 1 94.62 44 TYR B CA 1
ATOM 2804 C C . TYR B 1 44 ? 8.055 -39.469 -25.531 1 94.62 44 TYR B C 1
ATOM 2806 O O . TYR B 1 44 ? 7.145 -40.281 -25.328 1 94.62 44 TYR B O 1
ATOM 2814 N N . ASP B 1 45 ? 9.336 -39.781 -25.312 1 95.75 45 ASP B N 1
ATOM 2815 C CA . ASP B 1 45 ? 9.75 -41.094 -24.812 1 95.75 45 ASP B CA 1
ATOM 2816 C C . ASP B 1 45 ? 9.141 -41.375 -23.453 1 95.75 45 ASP B C 1
ATOM 2818 O O . ASP B 1 45 ? 8.711 -42.5 -23.172 1 95.75 45 ASP B O 1
ATOM 2822 N N . ALA B 1 46 ? 9.141 -40.406 -22.609 1 97.25 46 ALA B N 1
ATOM 2823 C CA . ALA B 1 46 ? 8.578 -40.562 -21.266 1 97.25 46 ALA B CA 1
ATOM 2824 C C . ALA B 1 46 ? 7.094 -40.906 -21.344 1 97.25 46 ALA B C 1
ATOM 2826 O O . ALA B 1 46 ? 6.605 -41.719 -20.562 1 97.25 46 ALA B O 1
ATOM 2827 N N . LEU B 1 47 ? 6.379 -40.25 -22.266 1 97.31 47 LEU B N 1
ATOM 2828 C CA . LEU B 1 47 ? 4.945 -40.5 -22.406 1 97.31 47 LEU B CA 1
ATOM 2829 C C . LEU B 1 47 ? 4.664 -41.938 -22.797 1 97.31 47 LEU B C 1
ATOM 2831 O O . LEU B 1 47 ? 3.748 -42.562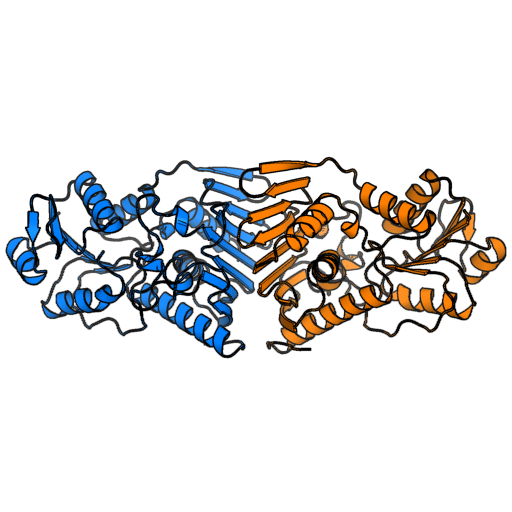 -22.266 1 97.31 47 LEU B O 1
ATOM 2835 N N . ILE B 1 48 ? 5.496 -42.438 -23.688 1 96.19 48 ILE B N 1
ATOM 2836 C CA . ILE B 1 48 ? 5.301 -43.781 -24.219 1 96.19 48 ILE B CA 1
ATOM 2837 C C . ILE B 1 48 ? 5.652 -44.812 -23.141 1 96.19 48 ILE B C 1
ATOM 2839 O O . ILE B 1 48 ? 4.914 -45.781 -22.938 1 96.19 48 ILE B O 1
ATOM 2843 N N . GLN B 1 49 ? 6.672 -44.594 -22.469 1 96.19 49 GLN B N 1
ATOM 2844 C CA . GLN B 1 49 ? 7.207 -45.594 -21.547 1 96.19 49 GLN B CA 1
ATOM 2845 C C . GLN B 1 49 ? 6.453 -45.594 -20.219 1 96.19 49 GLN B C 1
ATOM 2847 O O . GLN B 1 49 ? 6.207 -46.656 -19.641 1 96.19 49 GLN B O 1
ATOM 2852 N N . GLU B 1 50 ? 6.047 -44.406 -19.781 1 96.94 50 GLU B N 1
ATOM 2853 C CA . GLU B 1 50 ? 5.523 -44.281 -18.422 1 96.94 50 GLU B CA 1
ATOM 2854 C C . GLU B 1 50 ? 3.998 -44.219 -18.422 1 96.94 50 GLU B C 1
ATOM 2856 O O . GLU B 1 50 ? 3.359 -44.5 -17.406 1 96.94 50 GLU B O 1
ATOM 2861 N N . GLU B 1 51 ? 3.418 -43.781 -19.547 1 97 51 GLU B N 1
ATOM 2862 C CA . GLU B 1 51 ? 1.971 -43.625 -19.641 1 97 51 GLU B CA 1
ATOM 2863 C C . GLU B 1 51 ? 1.406 -42.906 -18.422 1 97 51 GLU B C 1
ATOM 2865 O O . GLU B 1 51 ? 0.526 -43.438 -17.734 1 97 51 GLU B O 1
ATOM 2870 N N . PRO B 1 52 ? 1.854 -41.75 -18.172 1 98.25 52 PRO B N 1
ATOM 2871 C CA . PRO B 1 52 ? 1.47 -41.031 -16.953 1 98.25 52 PRO B CA 1
ATOM 2872 C C . PRO B 1 52 ? -0.004 -40.625 -16.953 1 98.25 52 PRO B C 1
ATOM 2874 O O . PRO B 1 52 ? -0.583 -40.375 -18 1 98.25 52 PRO B O 1
ATOM 2877 N N . ASP B 1 53 ? -0.596 -40.531 -15.703 1 97.94 53 ASP B N 1
ATOM 2878 C CA . ASP B 1 53 ? -1.935 -40 -15.469 1 97.94 53 ASP B CA 1
ATOM 2879 C C . ASP B 1 53 ? -1.896 -38.5 -15.227 1 97.94 53 ASP 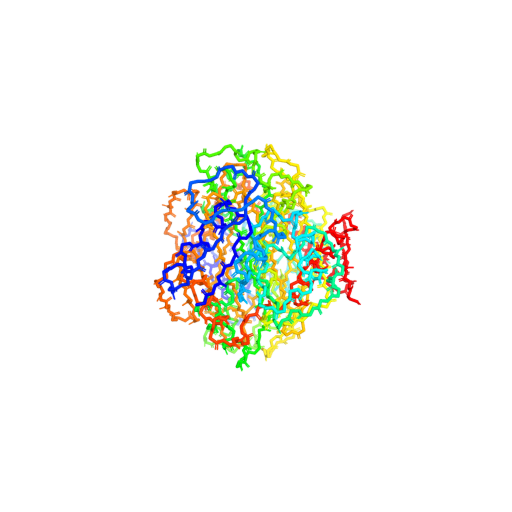B C 1
ATOM 2881 O O . ASP B 1 53 ? -2.877 -37.812 -15.484 1 97.94 53 ASP B O 1
ATOM 2885 N N . TYR B 1 54 ? -0.881 -38.031 -14.711 1 98.56 54 TYR B N 1
ATOM 2886 C CA . TYR B 1 54 ? -0.719 -36.688 -14.211 1 98.56 54 TYR B CA 1
ATOM 2887 C C . TYR B 1 54 ? 0.667 -36.125 -14.539 1 98.56 54 TYR B C 1
ATOM 2889 O O . TYR B 1 54 ? 1.678 -36.781 -14.227 1 98.56 54 TYR B O 1
ATOM 2897 N N . ILE B 1 55 ? 0.708 -34.969 -15.242 1 98.81 55 ILE B N 1
ATOM 2898 C CA . ILE B 1 55 ? 1.975 -34.375 -15.664 1 98.81 55 ILE B CA 1
ATOM 2899 C C . ILE B 1 55 ? 2.107 -33 -15.078 1 98.81 55 ILE B C 1
ATOM 2901 O O . ILE B 1 55 ? 1.166 -32.188 -15.133 1 98.81 55 ILE B O 1
ATOM 2905 N N . VAL B 1 56 ? 3.248 -32.688 -14.492 1 98.88 56 VAL B N 1
ATOM 2906 C CA . VAL B 1 56 ? 3.602 -31.344 -14.023 1 98.88 56 VAL B CA 1
ATOM 2907 C C . VAL B 1 56 ? 4.652 -30.734 -14.953 1 98.88 56 VAL B C 1
ATOM 2909 O O . VAL B 1 56 ? 5.73 -31.312 -15.141 1 98.88 56 VAL B O 1
ATOM 2912 N N . LEU B 1 57 ? 4.312 -29.672 -15.555 1 98.69 57 LEU B N 1
ATOM 2913 C CA . LEU B 1 57 ? 5.281 -28.891 -16.312 1 98.69 57 LEU B CA 1
ATOM 2914 C C . LEU B 1 57 ? 5.965 -27.859 -15.438 1 98.69 57 LEU B C 1
ATOM 2916 O O . LEU B 1 57 ? 5.371 -26.828 -15.109 1 98.69 57 LEU B O 1
ATOM 2920 N N . ALA B 1 58 ? 7.211 -28.094 -15.109 1 97.69 58 ALA B N 1
ATOM 2921 C CA . ALA B 1 58 ? 7.969 -27.234 -14.195 1 97.69 58 ALA B CA 1
ATOM 2922 C C . ALA B 1 58 ? 9.289 -26.797 -14.82 1 97.69 58 ALA B C 1
ATOM 2924 O O . ALA B 1 58 ? 10.266 -26.562 -14.109 1 97.69 58 ALA B O 1
ATOM 2925 N N . ASN B 1 59 ? 9.383 -26.812 -16.156 1 94.5 59 ASN B N 1
ATOM 2926 C CA . ASN B 1 59 ? 10.547 -26.281 -16.859 1 94.5 59 ASN B CA 1
ATOM 2927 C C . ASN B 1 59 ? 10.516 -24.766 -16.922 1 94.5 59 ASN B C 1
ATOM 2929 O O . ASN B 1 59 ? 9.672 -24.125 -16.281 1 94.5 59 ASN B O 1
ATOM 2933 N N . GLN B 1 60 ? 11.484 -24.172 -17.562 1 91.5 60 GLN B N 1
ATOM 2934 C CA . GLN B 1 60 ? 11.562 -22.703 -17.641 1 91.5 60 GLN B CA 1
ATOM 2935 C C . GLN B 1 60 ? 10.281 -22.125 -18.219 1 91.5 60 GLN B C 1
ATOM 2937 O O . GLN B 1 60 ? 9.703 -22.688 -19.156 1 91.5 60 GLN B O 1
ATOM 2942 N N . THR B 1 61 ? 9.953 -20.953 -17.734 1 93.06 61 THR B N 1
ATOM 2943 C CA . THR B 1 61 ? 8.688 -20.344 -18.109 1 93.06 61 THR B CA 1
ATOM 2944 C C . THR B 1 61 ? 8.586 -20.188 -19.625 1 93.06 61 THR B C 1
ATOM 2946 O O . THR B 1 61 ? 7.523 -20.422 -20.203 1 93.06 61 THR B O 1
ATOM 2949 N N . ASN B 1 62 ? 9.664 -19.828 -20.234 1 92.62 62 ASN B N 1
ATOM 2950 C CA . ASN B 1 62 ? 9.648 -19.594 -21.672 1 92.62 62 ASN B CA 1
ATOM 2951 C C . ASN B 1 62 ? 9.484 -20.891 -22.453 1 92.62 62 ASN B C 1
ATOM 2953 O O . ASN B 1 62 ? 9.344 -20.875 -23.672 1 92.62 62 ASN B O 1
ATOM 2957 N N . GLN B 1 63 ? 9.43 -22.047 -21.75 1 94.56 63 GLN B N 1
ATOM 2958 C CA . GLN B 1 63 ? 9.273 -23.344 -22.406 1 94.56 63 GLN B CA 1
ATOM 2959 C C . GLN B 1 63 ? 7.891 -23.922 -22.125 1 94.56 63 GLN B C 1
ATOM 2961 O O . GLN B 1 63 ? 7.535 -24.969 -22.672 1 94.56 63 GLN B O 1
ATOM 2966 N N . HIS B 1 64 ? 7.109 -23.312 -21.297 1 97.25 64 HIS B N 1
ATOM 2967 C CA . HIS B 1 64 ? 5.805 -23.828 -20.891 1 97.25 64 HIS B CA 1
ATOM 2968 C C . HIS B 1 64 ? 4.918 -24.094 -22.094 1 97.25 64 HIS B C 1
ATOM 2970 O O . HIS B 1 64 ? 4.324 -25.156 -22.219 1 97.25 64 HIS B O 1
ATOM 2976 N N . TYR B 1 65 ? 4.848 -23.078 -22.969 1 97.38 65 TYR B N 1
ATOM 2977 C CA . TYR B 1 65 ? 3.953 -23.203 -24.109 1 97.38 65 TYR B CA 1
ATOM 2978 C C . TYR B 1 65 ? 4.34 -24.391 -24.984 1 97.38 65 TYR B C 1
ATOM 2980 O O . TYR B 1 65 ? 3.488 -25.203 -25.344 1 97.38 65 TYR B O 1
ATOM 2988 N N . ASP B 1 66 ? 5.594 -24.469 -25.297 1 96.94 66 ASP B N 1
ATOM 2989 C CA . ASP B 1 66 ? 6.07 -25.547 -26.156 1 96.94 66 ASP B CA 1
ATOM 2990 C C . ASP B 1 66 ? 5.793 -26.922 -25.547 1 96.94 66 ASP B C 1
ATOM 2992 O O . ASP B 1 66 ? 5.375 -27.844 -26.25 1 96.94 66 ASP B O 1
ATOM 2996 N N . SER B 1 67 ? 6.062 -27.047 -24.266 1 97.5 67 SER B N 1
ATOM 2997 C CA . SER B 1 67 ? 5.797 -28.312 -23.578 1 97.5 67 SER B CA 1
ATOM 2998 C C . SE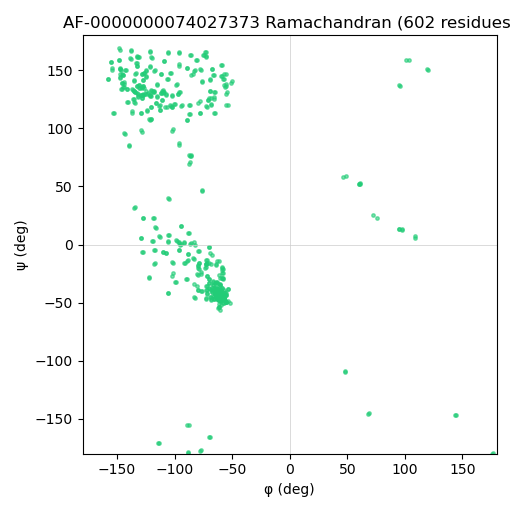R B 1 67 ? 4.312 -28.656 -23.609 1 97.5 67 SER B C 1
ATOM 3000 O O . SER B 1 67 ? 3.945 -29.812 -23.844 1 97.5 67 SER B O 1
ATOM 3002 N N . LEU B 1 68 ? 3.498 -27.672 -23.344 1 98.12 68 LEU B N 1
ATOM 3003 C CA . LEU B 1 68 ? 2.055 -27.875 -23.359 1 98.12 68 LEU B CA 1
ATOM 3004 C C . LEU B 1 68 ? 1.576 -28.266 -24.75 1 98.12 68 LEU B C 1
ATOM 3006 O O . LEU B 1 68 ? 0.728 -29.141 -24.891 1 98.12 68 LEU B O 1
ATOM 3010 N N . ALA B 1 69 ? 2.102 -27.562 -25.734 1 97.88 69 ALA B N 1
ATOM 3011 C CA . ALA B 1 69 ? 1.751 -27.844 -27.125 1 97.88 69 ALA B CA 1
ATOM 3012 C C . ALA B 1 69 ? 2.158 -29.25 -27.516 1 97.88 69 ALA B C 1
ATOM 3014 O O . ALA B 1 69 ? 1.433 -29.938 -28.25 1 97.88 69 ALA B O 1
ATOM 3015 N N . GLU B 1 70 ? 3.301 -29.641 -27.094 1 97.62 70 GLU B N 1
ATOM 3016 C CA . GLU B 1 70 ? 3.775 -30.984 -27.375 1 97.62 70 GLU B CA 1
ATOM 3017 C C . GLU B 1 70 ? 2.842 -32.031 -26.781 1 97.62 70 GLU B C 1
ATOM 3019 O O . GLU B 1 70 ? 2.492 -33.031 -27.438 1 97.62 70 GLU B O 1
ATOM 3024 N N . LEU B 1 71 ? 2.463 -31.891 -25.547 1 98.12 71 LEU B N 1
ATOM 3025 C CA . LEU B 1 71 ? 1.526 -32.812 -24.906 1 98.12 71 LEU B CA 1
ATOM 3026 C C . LEU B 1 71 ? 0.212 -32.875 -25.672 1 98.12 71 LEU B C 1
ATOM 3028 O O . LEU B 1 71 ? -0.339 -33.969 -25.859 1 98.12 71 LEU B O 1
ATOM 3032 N N . ALA B 1 72 ? -0.282 -31.719 -26.031 1 97.56 72 ALA B N 1
ATOM 3033 C CA . ALA B 1 72 ? -1.533 -31.641 -26.781 1 97.56 72 ALA B CA 1
ATOM 3034 C C . ALA B 1 72 ? -1.419 -32.375 -28.109 1 97.56 72 ALA B C 1
ATOM 3036 O O . ALA B 1 72 ? -2.307 -33.156 -28.484 1 97.56 72 ALA B O 1
ATOM 3037 N N . GLY B 1 73 ? -0.343 -32.094 -28.75 1 96.44 73 GLY B N 1
ATOM 3038 C CA . GLY B 1 73 ? -0.108 -32.719 -30.047 1 96.44 73 GLY B CA 1
ATOM 3039 C C . GLY B 1 73 ? 0.021 -34.219 -29.984 1 96.44 73 GLY B C 1
ATOM 3040 O O . GLY B 1 73 ? -0.363 -34.938 -30.922 1 96.44 73 GLY B O 1
ATOM 3041 N N . ASP B 1 74 ? 0.555 -34.688 -28.891 1 95.69 74 ASP B N 1
ATOM 3042 C CA . ASP B 1 74 ? 0.76 -36.125 -28.703 1 95.69 74 ASP B CA 1
ATOM 3043 C C . ASP B 1 74 ? -0.52 -36.781 -28.219 1 95.69 74 ASP B C 1
ATOM 3045 O O . ASP B 1 74 ? -0.539 -38 -28 1 95.69 74 ASP B O 1
ATOM 3049 N N . GLY B 1 75 ? -1.572 -36 -28.047 1 96.38 75 GLY B N 1
ATOM 3050 C CA . GLY B 1 75 ? -2.879 -36.562 -27.703 1 96.38 75 GLY B CA 1
ATOM 3051 C C . GLY B 1 75 ? -2.982 -37 -26.266 1 96.38 75 GLY B C 1
ATOM 3052 O O . GLY B 1 75 ? -3.754 -37.906 -25.938 1 96.38 75 GLY B O 1
ATOM 3053 N N . PHE B 1 76 ? -2.145 -36.438 -25.422 1 97.62 76 PHE B N 1
ATOM 3054 C CA . PHE B 1 76 ? -2.213 -36.781 -24 1 97.62 76 PHE B CA 1
ATOM 3055 C C . PHE B 1 76 ? -3.617 -36.531 -23.453 1 97.62 76 PHE B C 1
ATOM 3057 O O . PHE B 1 76 ? -4.227 -35.5 -23.719 1 97.62 76 PHE B O 1
ATOM 3064 N N . LYS B 1 77 ? -4.086 -37.438 -22.656 1 97.62 77 LYS B N 1
ATOM 3065 C CA . LYS B 1 77 ? -5.48 -37.375 -22.219 1 97.62 77 LYS B CA 1
ATOM 3066 C C . LYS B 1 77 ? -5.578 -37.25 -20.703 1 97.62 77 LYS B C 1
ATOM 3068 O O . LYS B 1 77 ? -6.676 -37.219 -20.141 1 97.62 77 LYS B O 1
ATOM 3073 N N . GLY B 1 78 ? -4.535 -37.156 -20 1 97.94 78 GLY B N 1
ATOM 3074 C CA . GLY B 1 78 ? -4.535 -37.094 -18.547 1 97.94 78 GLY B CA 1
ATOM 3075 C C . GLY B 1 78 ? -4.641 -35.688 -18 1 97.94 78 GLY B C 1
ATOM 3076 O O . GLY B 1 78 ? -5.289 -34.844 -18.609 1 97.94 78 GLY B O 1
ATOM 3077 N N . ILE B 1 79 ? -4.141 -35.469 -16.75 1 98.62 79 ILE B N 1
ATOM 3078 C CA . ILE B 1 79 ? -4.195 -34.188 -16.047 1 98.62 79 ILE B CA 1
ATOM 3079 C C . ILE B 1 79 ? -2.859 -33.438 -16.203 1 98.62 79 ILE B C 1
ATOM 3081 O O . ILE B 1 79 ? -1.798 -34.062 -16.094 1 98.62 79 ILE B O 1
ATOM 3085 N N . VAL B 1 80 ? -2.914 -32.156 -16.438 1 98.81 80 VAL B N 1
ATOM 3086 C CA . VAL B 1 80 ? -1.695 -31.359 -16.594 1 98.81 80 VAL B CA 1
ATOM 3087 C C . VAL B 1 80 ? -1.701 -30.203 -15.586 1 98.81 80 VAL B C 1
ATOM 3089 O O . VAL B 1 80 ? -2.711 -29.516 -15.438 1 98.81 80 VAL B O 1
ATOM 3092 N N . LEU B 1 81 ? -0.651 -30.031 -14.852 1 98.88 81 LEU B N 1
ATOM 3093 C CA . LEU B 1 81 ? -0.372 -28.844 -14.047 1 98.88 81 LEU B CA 1
ATOM 3094 C C . LEU B 1 81 ? 0.83 -28.078 -14.602 1 98.88 81 LEU B C 1
ATOM 3096 O O . LEU B 1 81 ? 1.936 -28.625 -14.664 1 98.88 81 LEU B O 1
ATOM 3100 N N . VAL B 1 82 ? 0.622 -26.906 -15.047 1 98.75 82 VAL B N 1
ATOM 3101 C CA . VAL B 1 82 ? 1.712 -26.047 -15.508 1 98.75 82 VAL B CA 1
ATOM 3102 C C . VAL B 1 82 ? 2.127 -25.094 -14.398 1 98.75 82 VAL B C 1
ATOM 3104 O O . VAL B 1 82 ? 1.281 -24.422 -13.805 1 98.75 82 VAL B O 1
ATOM 3107 N N . GLU B 1 83 ? 3.336 -25.016 -14.102 1 98.12 83 GLU B N 1
ATOM 3108 C CA . GLU B 1 83 ? 3.811 -24.047 -13.117 1 98.12 83 GLU B CA 1
ATOM 3109 C C . GLU B 1 83 ? 3.475 -22.625 -13.539 1 98.12 83 GLU B C 1
ATOM 3111 O O . GLU B 1 83 ? 3.34 -22.344 -14.727 1 98.12 83 GLU B O 1
ATOM 3116 N N . LYS B 1 84 ? 3.367 -21.766 -12.57 1 97.75 84 LYS B N 1
ATOM 3117 C CA . LYS B 1 84 ? 3.049 -20.359 -12.836 1 97.75 84 LYS B CA 1
ATOM 3118 C C . LYS B 1 84 ? 4.301 -19.578 -13.219 1 97.75 84 LYS B C 1
ATOM 3120 O O . LYS B 1 84 ? 5.402 -19.891 -12.766 1 97.75 84 LYS B O 1
ATOM 3125 N N . PRO B 1 85 ? 4.195 -18.578 -14 1 96.94 85 PRO B N 1
ATOM 3126 C CA . PRO B 1 85 ? 3.002 -18.219 -14.781 1 96.94 85 PRO B CA 1
ATOM 3127 C C . PRO B 1 85 ? 2.771 -19.172 -15.961 1 96.94 85 PRO B C 1
ATOM 3129 O O . PRO B 1 85 ? 3.67 -19.922 -16.328 1 96.94 85 PRO B O 1
ATOM 3132 N N . LEU B 1 86 ? 1.562 -19.109 -16.547 1 97.94 86 LEU B N 1
ATOM 3133 C CA . LEU B 1 86 ? 1.203 -20.062 -17.594 1 97.94 86 LEU B CA 1
ATOM 3134 C C . LEU B 1 86 ? 2.195 -20 -18.75 1 97.94 86 LEU B C 1
ATOM 3136 O O . LEU B 1 86 ? 2.732 -21.016 -19.172 1 97.94 86 LEU B O 1
ATOM 3140 N N . PHE B 1 87 ? 2.428 -18.781 -19.219 1 96.5 87 PHE B N 1
ATOM 3141 C CA . PHE B 1 87 ? 3.398 -18.5 -20.281 1 96.5 87 PHE B CA 1
ATOM 3142 C C . PHE B 1 87 ? 4.203 -17.25 -19.953 1 96.5 87 PHE B C 1
ATOM 3144 O O . PHE B 1 87 ? 3.881 -16.516 -19.016 1 96.5 87 PHE B O 1
ATOM 3151 N N . HIS B 1 88 ? 5.312 -17.031 -20.703 1 93 88 HIS B N 1
ATOM 3152 C CA . HIS B 1 88 ? 6.094 -15.812 -20.5 1 93 88 HIS B CA 1
ATOM 3153 C C . HIS B 1 88 ? 5.582 -14.672 -21.375 1 93 88 HIS B C 1
ATOM 3155 O O . HIS B 1 88 ? 5.926 -13.508 -21.141 1 93 88 HIS B O 1
ATOM 3161 N N . ILE B 1 89 ? 4.762 -15.016 -22.328 1 92.38 89 ILE B N 1
ATOM 3162 C CA . ILE B 1 89 ? 4.039 -14.078 -23.188 1 92.38 89 ILE B CA 1
ATOM 3163 C C . ILE B 1 89 ? 2.607 -14.562 -23.391 1 92.38 89 ILE B C 1
ATOM 3165 O O . ILE B 1 89 ? 2.307 -15.734 -23.172 1 92.38 89 ILE B O 1
ATOM 3169 N N . ILE B 1 90 ? 1.802 -13.68 -23.766 1 93.75 90 ILE B N 1
ATOM 3170 C CA . ILE B 1 90 ? 0.418 -14.07 -24.016 1 93.75 90 ILE B CA 1
ATOM 3171 C C . ILE B 1 90 ? 0.34 -14.922 -25.281 1 93.75 90 ILE B C 1
ATOM 3173 O O . ILE B 1 90 ? 0.794 -14.508 -26.344 1 93.75 90 ILE B O 1
ATOM 3177 N N . GLN B 1 91 ? -0.21 -16.047 -25.078 1 95.06 91 GLN B N 1
ATOM 3178 C CA . GLN B 1 91 ? -0.46 -16.984 -26.172 1 95.06 91 GLN B CA 1
ATOM 3179 C C . GLN B 1 91 ? -1.727 -17.797 -25.938 1 95.06 91 GLN B C 1
ATOM 3181 O O . GLN B 1 91 ? -2.119 -18.016 -24.781 1 95.06 91 GLN B O 1
ATOM 3186 N N . GLU B 1 92 ? -2.309 -18.172 -27.016 1 96.69 92 GLU B N 1
ATOM 3187 C CA . GLU B 1 92 ? -3.498 -19 -26.875 1 96.69 92 GLU B CA 1
ATOM 3188 C C . GLU B 1 92 ? -3.139 -20.391 -26.344 1 96.69 92 GLU B C 1
ATOM 3190 O O . GLU B 1 92 ? -2.117 -20.969 -26.734 1 96.69 92 GLU B O 1
ATOM 3195 N N . ILE B 1 93 ? -3.943 -20.906 -25.531 1 98 93 ILE B N 1
ATOM 3196 C CA . ILE B 1 93 ? -3.779 -22.281 -25.078 1 98 93 ILE B CA 1
ATOM 3197 C C . ILE B 1 93 ? -3.971 -23.25 -26.234 1 98 93 ILE B C 1
ATOM 3199 O O . ILE B 1 93 ? -4.965 -23.156 -26.969 1 98 93 ILE B O 1
ATOM 3203 N N . PRO B 1 94 ? -3.014 -24.094 -26.469 1 97.75 94 PRO B N 1
ATOM 3204 C CA . PRO B 1 94 ? -3.186 -25.031 -27.594 1 97.75 94 PRO B CA 1
ATOM 3205 C C . PRO B 1 94 ? -4.449 -25.875 -27.453 1 97.75 94 PRO B C 1
ATOM 3207 O O . PRO B 1 94 ? -4.832 -26.25 -26.344 1 97.75 94 PRO B O 1
ATOM 3210 N N . ASN B 1 95 ? -5.074 -26.094 -28.641 1 97.19 95 ASN B N 1
ATOM 3211 C CA . ASN B 1 95 ? -6.145 -27.094 -28.625 1 97.19 95 ASN B CA 1
ATOM 3212 C C . ASN B 1 95 ? -5.668 -28.422 -28.062 1 97.19 95 ASN B C 1
ATOM 3214 O O . ASN B 1 95 ? -4.598 -28.906 -28.438 1 97.19 95 ASN B O 1
ATOM 3218 N N . ASN B 1 96 ? -6.414 -28.984 -27.125 1 97.12 96 ASN B N 1
ATOM 3219 C CA . ASN B 1 96 ? -5.926 -30.188 -26.438 1 97.12 96 ASN B CA 1
ATOM 3220 C C . ASN B 1 96 ? -7.074 -31.109 -26.031 1 97.12 96 ASN B C 1
ATOM 3222 O O . ASN B 1 96 ? -8.242 -30.719 -26.125 1 97.12 96 ASN B O 1
ATOM 3226 N N . SER B 1 97 ? -6.691 -32.312 -25.609 1 96.75 97 SER B N 1
ATOM 3227 C CA . SER B 1 97 ? -7.648 -33.312 -25.141 1 96.75 97 SER B CA 1
ATOM 3228 C C . SER B 1 97 ? -7.391 -33.688 -23.688 1 96.75 97 SER B C 1
ATOM 3230 O O . SER B 1 97 ? -7.668 -34.812 -23.266 1 96.75 97 SER B O 1
ATOM 3232 N N . PHE B 1 98 ? -6.719 -32.781 -22.906 1 97.69 98 PHE B N 1
ATOM 3233 C CA . PHE B 1 98 ? -6.441 -33.031 -21.5 1 97.69 98 PHE B CA 1
ATOM 3234 C C . PHE B 1 98 ? -7.734 -33.312 -20.734 1 97.69 98 PHE B C 1
ATOM 3236 O O . PHE B 1 98 ? -8.75 -32.656 -20.984 1 97.69 98 PHE B O 1
ATOM 3243 N N . LYS B 1 99 ? -7.727 -34.312 -19.891 1 97.31 99 LYS B N 1
ATOM 3244 C CA . LYS B 1 99 ? -8.852 -34.469 -18.984 1 97.31 99 LYS B CA 1
ATOM 3245 C C . LYS B 1 99 ? -9.094 -33.219 -18.172 1 97.31 99 LYS B C 1
ATOM 3247 O O . LYS B 1 99 ? -10.234 -32.75 -18.062 1 97.31 99 LYS B O 1
ATOM 3252 N N . GLN B 1 100 ? -7.996 -32.656 -17.531 1 97.12 100 GLN B N 1
ATOM 3253 C CA . GLN B 1 100 ? -7.984 -31.406 -16.797 1 97.12 100 GLN B CA 1
ATOM 3254 C C . GLN B 1 100 ? -6.641 -30.688 -16.953 1 97.12 100 GLN B C 1
ATOM 3256 O O . GLN B 1 100 ? -5.609 -31.344 -17.141 1 97.12 100 GLN B O 1
ATOM 3261 N N . GLY B 1 101 ? -6.676 -29.344 -16.953 1 98.19 101 GLY B N 1
ATOM 3262 C CA . GLY B 1 101 ? -5.48 -28.516 -16.984 1 98.19 101 GLY B CA 1
ATOM 3263 C C . GLY B 1 101 ? -5.504 -27.391 -15.953 1 98.19 101 GLY B C 1
ATOM 3264 O O . GLY B 1 101 ? -6.5 -26.688 -15.82 1 98.19 101 GLY B O 1
ATOM 3265 N N . TYR B 1 102 ? -4.402 -27.297 -15.203 1 98.75 102 TYR B N 1
ATOM 3266 C CA . TYR B 1 102 ? -4.336 -26.312 -14.133 1 98.75 102 TYR B CA 1
ATOM 3267 C C . TYR B 1 102 ? -3.027 -25.531 -14.188 1 98.75 102 TYR B C 1
ATOM 3269 O O . TYR B 1 102 ? -2.102 -25.906 -14.914 1 98.75 102 TYR B O 1
ATOM 3277 N N . VAL B 1 103 ? -3 -24.391 -13.523 1 98.81 103 VAL B N 1
ATOM 3278 C CA . VAL B 1 103 ? -1.794 -23.594 -13.352 1 98.81 103 VAL B CA 1
ATOM 3279 C C . VAL B 1 103 ? -1.373 -23.609 -11.883 1 98.81 103 VAL B C 1
ATOM 3281 O O . VAL B 1 103 ? -2.221 -23.594 -10.984 1 98.81 103 VAL B O 1
ATOM 3284 N N . GLY B 1 104 ? -0.128 -23.562 -11.617 1 98.56 104 GLY B N 1
ATOM 3285 C CA . GLY B 1 104 ? 0.474 -23.797 -10.312 1 98.56 104 GLY B CA 1
ATOM 3286 C C . GLY B 1 104 ? 0.304 -22.625 -9.367 1 98.56 104 GLY B C 1
ATOM 3287 O O . GLY B 1 104 ? 1.256 -22.219 -8.695 1 98.56 104 GLY B O 1
ATOM 3288 N N . TYR B 1 105 ? -0.858 -22.047 -9.242 1 98.62 105 TYR B N 1
ATOM 3289 C CA . TYR B 1 105 ? -1.144 -21.031 -8.25 1 98.62 105 TYR B CA 1
ATOM 3290 C C . TYR B 1 105 ? -1.575 -21.656 -6.926 1 98.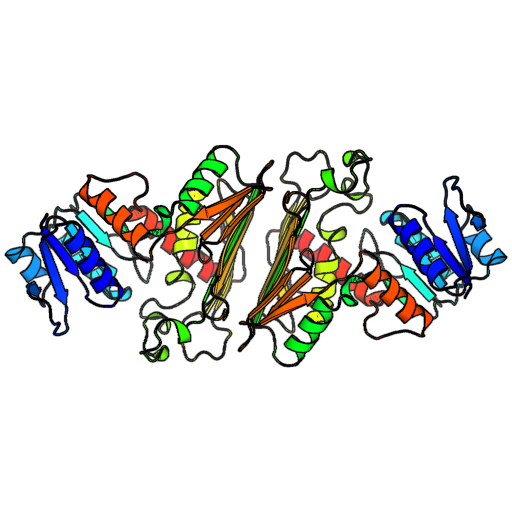62 105 TYR B C 1
ATOM 3292 O O . TYR B 1 105 ? -2.74 -21.562 -6.535 1 98.62 105 TYR B O 1
ATOM 3300 N N . ASN B 1 106 ? -0.591 -22.156 -6.254 1 98.5 106 ASN B N 1
ATOM 3301 C CA . ASN B 1 106 ? -0.793 -22.953 -5.051 1 98.5 106 ASN B CA 1
ATOM 3302 C C . ASN B 1 106 ? -1.256 -22.094 -3.875 1 98.5 106 ASN B C 1
ATOM 3304 O O . ASN B 1 106 ? -1.8 -22.625 -2.9 1 98.5 106 ASN B O 1
ATOM 3308 N N . LEU B 1 107 ? -1.167 -20.75 -3.955 1 98.44 107 LEU B N 1
ATOM 3309 C CA . LEU B 1 107 ? -1.528 -19.906 -2.822 1 98.44 107 LEU B CA 1
ATOM 3310 C C . LEU B 1 107 ? -3.041 -19.875 -2.629 1 98.44 107 LEU B C 1
ATOM 3312 O O . LEU B 1 107 ? -3.527 -19.453 -1.574 1 98.44 107 LEU B O 1
ATOM 3316 N N . ARG B 1 108 ? -3.76 -20.281 -3.648 1 98.62 108 ARG B N 1
ATOM 3317 C CA . ARG B 1 108 ? -5.203 -20.422 -3.473 1 98.62 108 ARG B CA 1
ATOM 3318 C C . ARG B 1 108 ? -5.531 -21.406 -2.355 1 98.62 108 ARG B C 1
ATOM 3320 O O . ARG B 1 108 ? -6.625 -21.359 -1.789 1 98.62 108 ARG B O 1
ATOM 3327 N N . PHE B 1 109 ? -4.555 -22.25 -2.037 1 98.5 109 PHE B N 1
ATOM 3328 C CA . PHE B 1 109 ? -4.766 -23.266 -1.016 1 98.5 109 PHE B CA 1
ATOM 3329 C C . PHE B 1 109 ? -4.262 -22.781 0.34 1 98.5 109 PHE B C 1
ATOM 3331 O O . PHE B 1 109 ? -4.324 -23.516 1.328 1 98.5 109 PHE B O 1
ATOM 3338 N N . HIS B 1 110 ? -3.74 -21.625 0.468 1 98.56 110 HIS B N 1
ATOM 3339 C CA . HIS B 1 110 ? -3.289 -21.062 1.737 1 98.56 110 HIS B CA 1
ATOM 3340 C C . HIS B 1 110 ? -4.469 -20.766 2.656 1 98.56 110 HIS B C 1
ATOM 3342 O O . HIS B 1 110 ? -5.359 -19.984 2.297 1 98.56 110 HIS B O 1
ATOM 3348 N N . PRO B 1 111 ? -4.461 -21.281 3.859 1 98.5 111 PRO B N 1
ATOM 3349 C CA . PRO B 1 111 ? -5.625 -21.125 4.734 1 98.5 111 PRO B CA 1
ATOM 3350 C C . PRO B 1 111 ? -5.941 -19.656 5.027 1 98.5 111 PRO B C 1
ATOM 3352 O O . PRO B 1 111 ? -7.109 -19.297 5.164 1 98.5 111 PRO B O 1
ATOM 3355 N N . ILE B 1 112 ? -4.957 -18.828 5.129 1 98.75 112 ILE B N 1
ATOM 3356 C CA . ILE B 1 112 ? -5.176 -17.406 5.375 1 98.75 112 ILE B CA 1
ATOM 3357 C C . ILE B 1 112 ? -5.957 -16.781 4.215 1 98.75 112 ILE B C 1
ATOM 3359 O O . ILE B 1 112 ? -6.926 -16.062 4.43 1 98.75 112 ILE B O 1
ATOM 3363 N N . LEU B 1 113 ? -5.559 -17.078 2.969 1 98.75 113 LEU B N 1
ATOM 3364 C CA . LEU B 1 113 ? -6.234 -16.516 1.799 1 98.75 113 LEU B CA 1
ATOM 3365 C C . LEU B 1 113 ? -7.652 -17.062 1.685 1 98.75 113 LEU B C 1
ATOM 3367 O O . LEU B 1 113 ? -8.57 -16.344 1.301 1 98.75 113 LEU B O 1
ATOM 3371 N N . GLN B 1 114 ? -7.812 -18.312 2.02 1 98.62 114 GLN B N 1
ATOM 3372 C CA . GLN B 1 114 ? -9.148 -18.891 2 1 98.62 114 GLN B CA 1
ATOM 3373 C C . GLN B 1 114 ? -10.062 -18.219 3.02 1 98.62 114 GLN B C 1
ATOM 3375 O O . GLN B 1 114 ? -11.242 -17.984 2.748 1 98.62 114 GLN B O 1
ATOM 3380 N N . LYS B 1 115 ? -9.484 -17.969 4.172 1 98.56 115 LYS B N 1
ATOM 3381 C CA . LYS B 1 115 ? -10.273 -17.266 5.184 1 98.56 115 LYS B CA 1
ATOM 3382 C C . LYS B 1 115 ? -10.633 -15.859 4.723 1 98.56 115 LYS B C 1
ATOM 3384 O O . LYS B 1 115 ? -11.75 -15.398 4.953 1 98.56 115 LYS B O 1
ATOM 3389 N N . VAL B 1 116 ? -9.703 -15.148 4.133 1 98.69 116 VAL B N 1
ATOM 3390 C CA . VAL B 1 116 ? -9.984 -13.82 3.582 1 98.69 116 VAL B CA 1
ATOM 3391 C C . VAL B 1 116 ? -11.125 -13.914 2.57 1 98.69 116 VAL B C 1
ATOM 3393 O O . VAL B 1 116 ? -12.062 -13.117 2.613 1 98.69 116 VAL B O 1
ATOM 3396 N N . LEU B 1 117 ? -11.039 -14.891 1.665 1 98.5 117 LEU B N 1
ATOM 3397 C CA . LEU B 1 117 ? -12.086 -15.094 0.664 1 98.5 117 LEU B CA 1
ATOM 3398 C C . LEU B 1 117 ? -13.438 -15.305 1.326 1 98.5 117 LEU B C 1
ATOM 3400 O O . LEU B 1 117 ? -14.445 -14.727 0.896 1 98.5 117 LEU B O 1
ATOM 3404 N N . GLU B 1 118 ? -13.477 -16.156 2.338 1 98.19 118 GLU B N 1
ATOM 3405 C CA . GLU B 1 118 ? -14.703 -16.422 3.08 1 98.19 118 GLU B CA 1
ATOM 3406 C C . GLU B 1 118 ? -15.305 -15.125 3.627 1 98.19 118 GLU B C 1
ATOM 3408 O O . GLU B 1 118 ? -16.516 -14.898 3.529 1 98.19 118 GLU B O 1
ATOM 3413 N N . LEU B 1 119 ? -14.484 -14.281 4.168 1 98.06 119 LEU B N 1
ATOM 3414 C CA . LEU B 1 119 ? -14.93 -13.047 4.797 1 98.06 119 LEU B CA 1
ATOM 3415 C C . LEU B 1 119 ? -15.492 -12.078 3.754 1 98.06 119 LEU B C 1
ATOM 3417 O O . LEU B 1 119 ? -16.547 -11.477 3.961 1 98.06 119 LEU B O 1
ATOM 3421 N N . ILE B 1 120 ? -14.82 -11.992 2.6 1 98.12 120 ILE B N 1
ATOM 3422 C CA . ILE B 1 120 ? -15.227 -10.984 1.625 1 98.12 120 ILE B CA 1
ATOM 3423 C C . ILE B 1 120 ? -16.438 -11.477 0.846 1 98.12 120 ILE B C 1
ATOM 3425 O O . ILE B 1 120 ? -17.094 -10.703 0.15 1 98.12 120 ILE B O 1
ATOM 3429 N N . LYS B 1 121 ? -16.703 -12.727 0.872 1 97.5 121 LYS B N 1
ATOM 3430 C CA . LYS B 1 121 ? -17.953 -13.25 0.308 1 97.5 121 LYS B CA 1
ATOM 3431 C C . LYS B 1 121 ? -19.156 -12.844 1.161 1 97.5 121 LYS B C 1
ATOM 3433 O O . LYS B 1 121 ? -20.25 -12.633 0.639 1 97.5 121 LYS B O 1
ATOM 3438 N N . LYS B 1 122 ? -18.891 -12.766 2.42 1 97.19 122 LYS B N 1
ATOM 3439 C CA . LYS B 1 122 ? -19.953 -12.383 3.352 1 97.19 122 LYS B CA 1
ATOM 3440 C C . LYS B 1 122 ? -20.156 -10.867 3.355 1 97.19 122 LYS B C 1
ATOM 3442 O O . LYS B 1 122 ? -21.281 -10.383 3.488 1 97.19 122 LYS B O 1
ATOM 3447 N N . GLU B 1 123 ? -19.125 -10.172 3.277 1 97.69 123 GLU B N 1
ATOM 3448 C CA . GLU B 1 123 ? -19.141 -8.711 3.27 1 97.69 123 GLU B CA 1
ATOM 3449 C C . GLU B 1 123 ? -18.172 -8.148 2.229 1 97.69 123 GLU B C 1
ATOM 3451 O O . GLU B 1 123 ? -16.953 -8.219 2.408 1 97.69 123 GLU B O 1
ATOM 3456 N N . PRO B 1 124 ? -18.734 -7.523 1.239 1 97.81 124 PRO B N 1
ATOM 3457 C CA . PRO B 1 124 ? -17.906 -7.09 0.106 1 97.81 124 PRO B CA 1
ATOM 3458 C C . PRO B 1 124 ? -16.781 -6.148 0.519 1 97.81 124 PRO B C 1
ATOM 3460 O O . PRO B 1 124 ? -16.969 -5.301 1.396 1 97.81 124 PRO B O 1
ATOM 3463 N N . ALA B 1 125 ? -15.664 -6.289 -0.162 1 98.69 125 ALA B N 1
ATOM 3464 C CA . ALA B 1 125 ? -14.516 -5.418 0.064 1 98.69 125 ALA B CA 1
ATOM 3465 C C . ALA B 1 125 ? -14.734 -4.047 -0.566 1 98.69 125 ALA B C 1
ATOM 3467 O O . ALA B 1 125 ? -15.281 -3.941 -1.667 1 98.69 125 ALA B O 1
ATOM 3468 N N . LEU B 1 126 ? -14.305 -2.992 0.169 1 98.81 126 LEU B N 1
ATOM 3469 C CA . LEU B 1 126 ? -14.312 -1.637 -0.372 1 98.81 126 LEU B CA 1
ATOM 3470 C C . LEU B 1 126 ? -12.922 -1.248 -0.876 1 98.81 126 LEU B C 1
ATOM 3472 O O . LEU B 1 126 ? -12.797 -0.478 -1.831 1 98.81 126 LEU B O 1
ATOM 3476 N N . TYR B 1 127 ? -12 -1.763 -0.244 1 98.88 127 TYR B N 1
ATOM 3477 C CA . TYR B 1 127 ? -10.602 -1.493 -0.567 1 98.88 127 TYR B CA 1
ATOM 3478 C C . TYR B 1 127 ? -9.727 -2.709 -0.276 1 98.88 127 TYR B C 1
ATOM 3480 O O . TYR B 1 127 ? -9.953 -3.42 0.708 1 98.88 127 TYR B O 1
ATOM 3488 N N . THR B 1 128 ? -8.711 -2.92 -1.143 1 98.94 128 THR B N 1
ATOM 3489 C CA . THR B 1 128 ? -7.715 -3.959 -0.905 1 98.94 128 THR B CA 1
ATOM 3490 C C . THR B 1 128 ? -6.324 -3.48 -1.312 1 98.94 128 THR B C 1
ATOM 3492 O O . THR B 1 128 ? -6.16 -2.857 -2.363 1 98.94 128 THR B O 1
ATOM 3495 N N . GLN B 1 129 ? -5.344 -3.709 -0.476 1 98.88 129 GLN B N 1
ATOM 3496 C CA . GLN B 1 129 ? -3.934 -3.477 -0.772 1 98.88 129 GLN B CA 1
ATOM 3497 C C . GLN B 1 129 ? -3.137 -4.773 -0.704 1 98.88 129 GLN B C 1
ATOM 3499 O O . GLN B 1 129 ? -3.277 -5.547 0.246 1 98.88 129 GLN B O 1
ATOM 3504 N N . VAL B 1 130 ? -2.365 -4.977 -1.701 1 98.81 130 VAL B N 1
ATOM 3505 C CA . VAL B 1 130 ? -1.477 -6.133 -1.743 1 98.81 130 VAL B CA 1
ATOM 3506 C C . VAL B 1 130 ? -0.028 -5.668 -1.877 1 98.81 130 VAL B C 1
ATOM 3508 O O . VAL B 1 130 ? 0.284 -4.82 -2.719 1 98.81 130 VAL B O 1
ATOM 3511 N N . TYR B 1 131 ? 0.842 -6.168 -1.002 1 98.81 131 TYR B N 1
ATOM 3512 C CA . TYR B 1 131 ? 2.27 -5.867 -1.037 1 98.81 131 TYR B CA 1
ATOM 3513 C C . TYR B 1 131 ? 3.096 -7.145 -1.012 1 98.81 131 TYR B C 1
ATOM 3515 O O . TYR B 1 131 ? 2.902 -8 -0.145 1 98.81 131 TYR B O 1
ATOM 3523 N N . VAL B 1 132 ? 3.967 -7.273 -1.974 1 98.62 132 VAL B N 1
ATOM 3524 C CA . VAL B 1 132 ? 4.949 -8.352 -1.922 1 98.62 132 VAL B CA 1
ATOM 3525 C C . VAL B 1 132 ? 6.328 -7.812 -2.303 1 98.62 132 VAL B C 1
ATOM 3527 O O . VAL B 1 132 ? 6.484 -7.16 -3.338 1 98.62 132 VAL B O 1
ATOM 3530 N N . GLY B 1 133 ? 7.277 -8.008 -1.47 1 97.31 133 GLY B N 1
ATOM 3531 C CA . GLY B 1 133 ? 8.656 -7.59 -1.689 1 97.31 133 GLY B CA 1
ATOM 3532 C C . GLY B 1 133 ? 9.672 -8.539 -1.092 1 97.31 133 GLY B C 1
ATOM 3533 O O . GLY B 1 133 ? 9.5 -9.023 0.029 1 97.31 133 GLY B O 1
ATOM 3534 N N . GLN B 1 134 ? 10.672 -8.859 -1.854 1 94.88 134 GLN B N 1
ATOM 3535 C CA . GLN B 1 134 ? 11.797 -9.688 -1.443 1 94.88 134 GLN B CA 1
ATOM 3536 C C . GLN B 1 134 ? 13.086 -9.258 -2.141 1 94.88 134 GLN B C 1
ATOM 3538 O O . GLN B 1 134 ? 13.055 -8.836 -3.301 1 94.88 134 GLN B O 1
ATOM 3543 N N . TYR B 1 135 ? 14.172 -9.477 -1.469 1 95.06 135 TYR B N 1
ATOM 3544 C CA . TYR B 1 135 ? 15.445 -9.094 -2.053 1 95.06 135 TYR B CA 1
ATOM 3545 C C . TYR B 1 135 ? 16 -10.211 -2.928 1 95.06 135 TYR B C 1
ATOM 3547 O O . TYR B 1 135 ? 16.469 -11.234 -2.42 1 95.06 135 TYR B O 1
ATOM 3555 N N . LEU B 1 136 ? 16.047 -9.961 -4.191 1 91.94 136 LEU B N 1
ATOM 3556 C CA . LEU B 1 136 ? 16.328 -10.969 -5.207 1 91.94 136 LEU B CA 1
ATOM 3557 C C . LEU B 1 136 ? 17.656 -11.664 -4.938 1 91.94 136 LEU B C 1
ATOM 3559 O O . LEU B 1 136 ? 17.75 -12.891 -4.988 1 91.94 136 LEU B O 1
ATOM 3563 N N . PRO B 1 137 ? 18.688 -10.953 -4.578 1 89.19 137 PRO B N 1
ATOM 3564 C CA . PRO B 1 137 ? 19.984 -11.609 -4.371 1 89.19 137 PRO B CA 1
ATOM 3565 C C . PRO B 1 137 ? 19.969 -12.609 -3.221 1 89.19 137 PRO B C 1
ATOM 3567 O O . PRO B 1 137 ? 20.844 -13.469 -3.131 1 89.19 137 PRO B O 1
ATOM 3570 N N . ASN B 1 138 ? 18.953 -12.508 -2.354 1 86.5 138 ASN B N 1
ATOM 3571 C CA . ASN B 1 138 ? 18.891 -13.391 -1.192 1 86.5 138 ASN B CA 1
ATOM 3572 C C . ASN B 1 138 ? 18 -14.602 -1.47 1 86.5 138 ASN B C 1
ATOM 3574 O O . ASN B 1 138 ? 17.828 -15.453 -0.599 1 86.5 138 ASN B O 1
ATOM 3578 N N . TRP B 1 139 ? 17.438 -14.766 -2.654 1 81.5 139 TRP B N 1
ATOM 3579 C CA . TRP B 1 139 ? 16.5 -15.828 -2.951 1 81.5 139 TRP B CA 1
ATOM 3580 C C . TRP B 1 139 ? 17.188 -17.188 -2.947 1 81.5 139 TRP B C 1
ATOM 3582 O O . TRP B 1 139 ? 16.641 -18.172 -2.428 1 81.5 139 TRP B O 1
ATOM 3592 N N . ARG B 1 140 ? 18.344 -17.172 -3.67 1 75.69 140 ARG B N 1
ATOM 3593 C CA . ARG B 1 140 ? 19.156 -18.375 -3.762 1 75.69 140 ARG B CA 1
ATOM 3594 C C . ARG B 1 140 ? 20.609 -18.062 -3.4 1 75.69 140 ARG B C 1
ATOM 3596 O O . ARG B 1 140 ? 21.406 -17.703 -4.262 1 75.69 140 ARG B O 1
ATOM 3603 N N . LEU B 1 141 ? 20.938 -18.344 -2.203 1 71.69 141 LEU B N 1
ATOM 3604 C CA . LEU B 1 141 ? 22.219 -17.891 -1.659 1 71.69 141 LEU B CA 1
ATOM 3605 C C . LEU B 1 141 ? 23.375 -18.641 -2.309 1 71.69 141 LEU B C 1
ATOM 3607 O O . LEU B 1 141 ? 24.5 -18.141 -2.344 1 71.69 141 LEU B O 1
ATOM 3611 N N . ASP B 1 142 ? 23.047 -19.703 -2.928 1 72.88 142 ASP B N 1
ATOM 3612 C CA . ASP B 1 142 ? 24.109 -20.531 -3.488 1 72.88 142 ASP B CA 1
ATOM 3613 C C . ASP B 1 142 ? 24.312 -20.25 -4.977 1 72.88 142 ASP B C 1
ATOM 3615 O O . ASP B 1 142 ? 25.125 -20.875 -5.633 1 72.88 142 ASP B O 1
ATOM 3619 N N . GLN B 1 143 ? 23.547 -19.297 -5.414 1 76.94 143 GLN B N 1
ATOM 3620 C CA . GLN B 1 143 ? 23.641 -19.016 -6.844 1 76.94 143 GLN B CA 1
ATOM 3621 C C . GLN B 1 143 ? 23.734 -17.516 -7.105 1 76.94 143 GLN B C 1
ATOM 3623 O O . GLN B 1 143 ? 23.297 -16.703 -6.289 1 76.94 143 GLN B O 1
ATOM 3628 N N . ASP B 1 144 ? 24.469 -17.188 -8.141 1 84.88 144 ASP B N 1
ATOM 3629 C CA . ASP B 1 144 ? 24.469 -15.82 -8.664 1 84.88 144 ASP B CA 1
ATOM 3630 C C . ASP B 1 144 ? 23.109 -15.43 -9.219 1 84.88 144 ASP B C 1
ATOM 3632 O O . ASP B 1 144 ? 22.641 -16.016 -10.203 1 84.88 144 ASP B O 1
ATOM 3636 N N . TYR B 1 145 ? 22.531 -14.5 -8.516 1 84.5 145 TYR B N 1
ATOM 3637 C CA . TYR B 1 145 ? 21.172 -14.148 -8.883 1 84.5 145 TYR B CA 1
ATOM 3638 C C . TYR B 1 145 ? 21.094 -13.688 -10.328 1 84.5 145 TYR B C 1
ATOM 3640 O O . TYR B 1 145 ? 20.047 -13.805 -10.969 1 84.5 145 TYR B O 1
ATOM 3648 N N . ARG B 1 146 ? 22.234 -13.227 -10.984 1 85.56 146 ARG B N 1
ATOM 3649 C CA . ARG B 1 146 ? 22.281 -12.734 -12.359 1 85.56 146 ARG B CA 1
ATOM 3650 C C . ARG B 1 146 ? 22.062 -13.867 -13.359 1 85.56 146 ARG B C 1
ATOM 3652 O O . ARG B 1 146 ? 21.734 -13.617 -14.516 1 85.56 146 ARG B O 1
ATOM 3659 N N . ARG B 1 147 ? 22.047 -14.961 -12.789 1 80.06 147 ARG B N 1
ATOM 3660 C CA . ARG B 1 147 ? 21.938 -16.125 -13.656 1 80.06 147 ARG B CA 1
ATOM 3661 C C . ARG B 1 147 ? 20.547 -16.766 -13.555 1 80.06 147 ARG B C 1
ATOM 3663 O O . ARG B 1 147 ? 20.219 -17.672 -14.32 1 80.06 147 ARG B O 1
ATOM 3670 N N . ASN B 1 148 ? 19.781 -16.281 -12.641 1 81.94 148 ASN B N 1
ATOM 3671 C CA . ASN B 1 148 ? 18.422 -16.797 -12.461 1 81.94 148 ASN B CA 1
ATOM 3672 C C . ASN B 1 148 ? 17.484 -16.234 -13.516 1 81.94 148 ASN B C 1
ATOM 3674 O O . ASN B 1 148 ? 17.703 -15.141 -14.047 1 81.94 148 ASN B O 1
ATOM 3678 N N . TYR B 1 149 ? 16.484 -17.047 -13.82 1 80.06 149 TYR B N 1
ATOM 3679 C CA . TYR B 1 149 ? 15.523 -16.594 -14.828 1 80.06 149 TYR B CA 1
ATOM 3680 C C . TYR B 1 149 ? 14.867 -15.281 -14.422 1 80.06 149 TYR B C 1
ATOM 3682 O O . TYR B 1 149 ? 14.492 -14.477 -15.273 1 80.06 149 TYR B O 1
ATOM 3690 N N . SER B 1 150 ? 14.742 -15.023 -13.188 1 82.69 150 SER B N 1
ATOM 3691 C CA . SER B 1 150 ? 14.133 -13.812 -12.664 1 82.69 150 SER B CA 1
ATOM 3692 C C . SER B 1 150 ? 14.859 -12.562 -13.164 1 82.69 150 SER B C 1
ATOM 3694 O O . SER B 1 150 ? 14.258 -11.492 -13.266 1 82.69 150 SER B O 1
ATOM 3696 N N . ALA B 1 151 ? 16.094 -12.789 -13.492 1 83.31 151 ALA B N 1
ATOM 3697 C CA . ALA B 1 151 ? 16.953 -11.672 -13.891 1 83.31 151 ALA B CA 1
ATOM 3698 C C . ALA B 1 151 ? 16.844 -11.422 -15.398 1 83.31 151 ALA B C 1
ATOM 3700 O O . ALA B 1 151 ? 17.391 -10.438 -15.898 1 83.31 151 ALA B O 1
ATOM 3701 N N . LYS B 1 152 ? 16.172 -12.312 -16.078 1 85.56 152 LYS B N 1
ATOM 3702 C CA . LYS B 1 152 ? 16.172 -12.258 -17.531 1 85.56 152 LYS B CA 1
ATOM 3703 C C . LYS B 1 152 ? 14.758 -12.102 -18.078 1 85.56 152 LYS B C 1
ATOM 3705 O O . LYS B 1 152 ? 13.945 -13.023 -17.984 1 85.56 152 LYS B O 1
ATOM 3710 N N . LYS B 1 153 ? 14.547 -11.047 -18.75 1 85.31 153 LYS B N 1
ATOM 3711 C CA . LYS B 1 153 ? 13.227 -10.75 -19.297 1 85.31 153 LYS B CA 1
ATOM 3712 C C . LYS B 1 153 ? 12.797 -11.812 -20.297 1 85.31 153 LYS B C 1
ATOM 3714 O O . LYS B 1 153 ? 11.648 -12.266 -20.266 1 85.31 153 LYS B O 1
ATOM 3719 N N . THR B 1 154 ? 13.625 -12.266 -21.062 1 82.75 154 THR B N 1
ATOM 3720 C CA . THR B 1 154 ? 13.328 -13.203 -22.141 1 82.75 154 THR B CA 1
ATOM 3721 C C . THR B 1 154 ? 13.008 -14.586 -21.594 1 82.75 154 THR B C 1
ATOM 3723 O O . THR B 1 154 ? 12.453 -15.43 -22.297 1 82.75 154 THR B O 1
ATOM 3726 N N . GLU B 1 155 ? 13.352 -14.766 -20.375 1 83.94 155 GLU B N 1
ATOM 3727 C CA . GLU B 1 155 ? 13.125 -16.078 -19.766 1 83.94 155 GLU B CA 1
ATOM 3728 C C . GLU B 1 155 ? 11.945 -16.031 -18.797 1 83.94 155 GLU B C 1
ATOM 3730 O O . GLU B 1 155 ? 11.742 -16.969 -18.016 1 83.94 155 GLU B O 1
ATOM 3735 N N . GLY B 1 156 ? 11.281 -14.875 -18.844 1 82.06 156 GLY B N 1
ATOM 3736 C CA . GLY B 1 156 ? 10.102 -14.773 -18.016 1 82.06 156 GLY B CA 1
ATOM 3737 C C . GLY B 1 156 ? 10.367 -14.07 -16.688 1 82.06 156 GLY B C 1
ATOM 3738 O O . GLY B 1 156 ? 9.555 -14.141 -15.766 1 82.06 156 GLY B O 1
ATOM 3739 N N . GLY B 1 157 ? 11.477 -13.484 -16.688 1 87.5 157 GLY B N 1
ATOM 3740 C CA . GLY B 1 157 ? 11.805 -12.734 -15.477 1 87.5 157 GLY B CA 1
ATOM 3741 C C . GLY B 1 157 ? 11.047 -11.43 -15.367 1 87.5 157 GLY B C 1
ATOM 3742 O O . GLY B 1 157 ? 10.461 -10.961 -16.344 1 87.5 157 GLY B O 1
ATOM 3743 N N . GLY B 1 158 ? 11.086 -10.914 -14.047 1 94.19 158 GLY B N 1
ATOM 3744 C CA . GLY B 1 158 ? 10.359 -9.688 -13.727 1 94.19 158 GLY B CA 1
ATOM 3745 C C . GLY B 1 158 ? 9.297 -9.883 -12.664 1 94.19 158 GLY B C 1
ATOM 3746 O O . GLY B 1 158 ? 8.664 -10.938 -12.594 1 94.19 158 GLY B O 1
ATOM 3747 N N . VAL B 1 159 ? 9.078 -8.82 -11.953 1 95.31 159 VAL B N 1
ATOM 3748 C CA . VAL B 1 159 ? 8.234 -8.938 -10.773 1 95.31 159 VAL B CA 1
ATOM 3749 C C . VAL B 1 159 ? 6.801 -9.258 -11.188 1 95.31 159 VAL B C 1
ATOM 3751 O O . VAL B 1 159 ? 6.098 -10 -10.5 1 95.31 159 VAL B O 1
ATOM 3754 N N . LEU B 1 160 ? 6.301 -8.758 -12.289 1 95.38 160 LEU B N 1
ATOM 3755 C CA . LEU B 1 160 ? 4.914 -8.969 -12.695 1 95.38 160 LEU B CA 1
ATOM 3756 C C . LEU B 1 160 ? 4.652 -10.445 -12.984 1 95.38 160 LEU B C 1
ATOM 3758 O O . LEU B 1 160 ? 3.621 -10.992 -12.586 1 95.38 160 LEU B O 1
ATOM 3762 N N . LEU B 1 161 ? 5.629 -11.062 -13.617 1 93.69 161 LEU B N 1
ATOM 3763 C CA . LEU B 1 161 ? 5.484 -12.477 -13.945 1 93.69 161 LEU B CA 1
ATOM 3764 C C . LEU B 1 161 ? 5.84 -13.352 -12.75 1 93.69 161 LEU B C 1
ATOM 3766 O O . LEU B 1 161 ? 5.062 -14.234 -12.367 1 93.69 161 LEU B O 1
ATOM 3770 N N . ASP B 1 162 ? 6.898 -13.078 -12.117 1 92.25 162 ASP B N 1
ATOM 3771 C CA . ASP B 1 162 ? 7.461 -13.898 -11.047 1 92.25 162 ASP B CA 1
ATOM 3772 C C . ASP B 1 162 ? 6.574 -13.859 -9.805 1 92.25 162 ASP B C 1
ATOM 3774 O O . ASP B 1 162 ? 6.473 -14.844 -9.07 1 92.25 162 ASP B O 1
ATOM 3778 N N . LEU B 1 163 ? 6.055 -12.719 -9.562 1 94.38 163 LEU B N 1
ATOM 3779 C CA . LEU B 1 163 ? 5.219 -12.531 -8.383 1 94.38 163 LEU B CA 1
ATOM 3780 C C . LEU B 1 163 ? 3.742 -12.461 -8.766 1 94.38 163 LEU B C 1
ATOM 3782 O O . LEU B 1 163 ? 2.975 -11.711 -8.156 1 94.38 163 LEU B O 1
ATOM 3786 N N . SER B 1 164 ? 3.348 -13.273 -9.711 1 97.38 164 SER B N 1
ATOM 3787 C CA . SER B 1 164 ? 2.008 -13.219 -10.289 1 97.38 164 SER B CA 1
ATOM 3788 C C . SER B 1 164 ? 0.984 -13.883 -9.375 1 97.38 164 SER B C 1
ATOM 3790 O O . SER B 1 164 ? -0.221 -13.805 -9.625 1 97.38 164 SER B O 1
ATOM 3792 N N . HIS B 1 165 ? 1.384 -14.539 -8.242 1 98.5 165 HIS B N 1
ATOM 3793 C CA . HIS B 1 165 ? 0.446 -15.07 -7.258 1 98.5 165 HIS B CA 1
ATOM 3794 C C . HIS B 1 165 ? -0.528 -13.992 -6.789 1 98.5 165 HIS B C 1
ATOM 3796 O O . HIS B 1 165 ? -1.718 -14.266 -6.605 1 98.5 165 HIS B O 1
ATOM 3802 N N . GLU B 1 166 ? -0.059 -12.82 -6.629 1 98.62 166 GLU B N 1
ATOM 3803 C CA . GLU B 1 166 ? -0.851 -11.711 -6.109 1 98.62 166 GLU B CA 1
ATOM 3804 C C . GLU B 1 166 ? -1.944 -11.305 -7.094 1 98.62 166 GLU B C 1
ATOM 3806 O O . GLU B 1 166 ? -3.066 -10.992 -6.688 1 98.62 166 GLU B O 1
ATOM 3811 N N . LEU B 1 167 ? -1.572 -11.328 -8.32 1 98.5 167 LEU B N 1
ATOM 3812 C CA . LEU B 1 167 ? -2.557 -11 -9.344 1 98.5 167 LEU B CA 1
ATOM 3813 C C . LEU B 1 167 ? -3.58 -12.117 -9.5 1 98.5 167 LEU B C 1
ATOM 3815 O O . LEU B 1 167 ? -4.766 -11.852 -9.719 1 98.5 167 LEU B O 1
ATOM 3819 N N . ASP B 1 168 ? -3.125 -13.328 -9.359 1 98.62 168 ASP B N 1
ATOM 3820 C CA . ASP B 1 168 ? -4.023 -14.477 -9.43 1 98.62 168 ASP B CA 1
ATOM 3821 C C . ASP B 1 168 ? -5.066 -14.422 -8.312 1 98.62 168 ASP B C 1
ATOM 3823 O O . ASP B 1 168 ? -6.27 -14.508 -8.578 1 98.62 168 ASP B O 1
ATOM 3827 N N . TYR B 1 169 ? -4.594 -14.312 -7.051 1 98.69 169 TYR B N 1
ATOM 3828 C CA . TYR B 1 169 ? -5.598 -14.422 -6 1 98.69 169 TYR B CA 1
ATOM 3829 C C . TYR B 1 169 ? -6.465 -13.172 -5.938 1 98.69 169 TYR B C 1
ATOM 3831 O O . TYR B 1 169 ? -7.574 -13.203 -5.395 1 98.69 169 TYR B O 1
ATOM 3839 N N . LEU B 1 170 ? -6.039 -12.039 -6.477 1 98.69 170 LEU B N 1
ATOM 3840 C CA . LEU B 1 170 ? -6.938 -10.898 -6.621 1 98.69 170 LEU B CA 1
ATOM 3841 C C . LEU B 1 170 ? -8.102 -11.234 -7.547 1 98.69 170 LEU B C 1
ATOM 3843 O O . LEU B 1 170 ? -9.242 -10.859 -7.277 1 98.69 170 LEU B O 1
ATOM 3847 N N . ARG B 1 171 ? -7.781 -11.883 -8.664 1 98.12 171 ARG B N 1
ATOM 3848 C CA . ARG B 1 171 ? -8.852 -12.312 -9.555 1 98.12 171 ARG B CA 1
ATOM 3849 C C . ARG B 1 171 ? -9.742 -13.352 -8.883 1 98.12 171 ARG B C 1
ATOM 3851 O O . ARG B 1 171 ? -10.961 -13.352 -9.07 1 98.12 171 ARG B O 1
ATOM 3858 N N . TRP B 1 172 ? -9.078 -14.203 -8.148 1 98.12 172 TRP B N 1
ATOM 3859 C CA . TRP B 1 172 ? -9.797 -15.211 -7.383 1 98.12 172 TRP B CA 1
ATOM 3860 C C . TRP B 1 172 ? -10.742 -14.562 -6.379 1 98.12 172 TRP B C 1
ATOM 3862 O O . TRP B 1 172 ? -11.891 -14.992 -6.23 1 98.12 172 TRP B O 1
ATOM 3872 N N . PHE B 1 173 ? -10.312 -13.453 -5.727 1 98.5 173 PHE B N 1
ATOM 3873 C CA . PHE B 1 173 ? -11.07 -12.75 -4.707 1 98.5 173 PHE B CA 1
ATOM 3874 C C . PHE B 1 173 ? -12.18 -11.906 -5.336 1 98.5 173 PHE B C 1
ATOM 3876 O O . PHE B 1 173 ? -13.305 -11.867 -4.836 1 98.5 173 PHE B O 1
ATOM 3883 N N . PHE B 1 174 ? -11.852 -11.25 -6.488 1 98.38 174 PHE B N 1
ATOM 3884 C CA . PHE B 1 174 ? -12.68 -10.109 -6.863 1 98.38 174 PHE B CA 1
ATOM 3885 C C . PHE B 1 174 ? -13.141 -10.234 -8.312 1 98.38 174 PHE B C 1
ATOM 3887 O O . PHE B 1 174 ? -13.727 -9.297 -8.867 1 98.38 174 PHE B O 1
ATOM 3894 N N . ASP B 1 175 ? -12.852 -11.305 -8.938 1 96.19 175 ASP B N 1
ATOM 3895 C CA . ASP B 1 175 ? -13.195 -11.539 -10.336 1 96.19 175 ASP B CA 1
ATOM 3896 C C . ASP B 1 175 ? -12.406 -10.617 -11.258 1 96.19 175 ASP B C 1
ATOM 3898 O O . ASP B 1 175 ? -11.219 -10.367 -11.031 1 96.19 175 ASP B O 1
ATOM 3902 N N . ASP B 1 176 ? -12.969 -10.203 -12.312 1 95.44 176 ASP B N 1
ATOM 3903 C CA . ASP B 1 176 ? -12.195 -9.516 -13.344 1 95.44 176 ASP B CA 1
ATOM 3904 C C . ASP B 1 176 ? -11.977 -8.047 -12.977 1 95.44 176 ASP B C 1
ATOM 3906 O O . ASP B 1 176 ? -12.648 -7.52 -12.086 1 95.44 176 ASP B O 1
ATOM 3910 N N . TRP B 1 177 ? -10.961 -7.461 -13.578 1 96.31 177 TRP B N 1
ATOM 3911 C CA . TRP B 1 177 ? -10.648 -6.047 -13.414 1 96.31 177 TRP B CA 1
ATOM 3912 C C . TRP B 1 177 ? -11.391 -5.203 -14.445 1 96.31 177 TRP B C 1
ATOM 3914 O O . TRP B 1 177 ? -11.773 -5.703 -15.508 1 96.31 177 TRP B O 1
ATOM 3924 N N . ASN B 1 178 ? -11.648 -3.941 -14.031 1 97.06 178 ASN B N 1
ATOM 3925 C CA . ASN B 1 178 ? -12.305 -3.006 -14.938 1 97.06 178 ASN B CA 1
ATOM 3926 C C . ASN B 1 178 ? -11.328 -1.978 -15.492 1 97.06 178 ASN B C 1
ATOM 3928 O O . ASN B 1 178 ? -11.406 -1.607 -16.672 1 97.06 178 ASN B O 1
ATOM 3932 N N . SER B 1 179 ? -10.469 -1.48 -14.695 1 97.31 179 SER B N 1
ATOM 3933 C CA . SER B 1 179 ? -9.461 -0.506 -15.094 1 97.31 179 SER B CA 1
ATOM 3934 C C . SER B 1 179 ? -8.156 -0.721 -14.344 1 97.31 179 SER B C 1
ATOM 3936 O O . SER B 1 179 ? -8.164 -1.125 -13.18 1 97.31 179 SER B O 1
ATOM 3938 N N . ILE B 1 180 ? -7.051 -0.443 -15.062 1 97.94 180 ILE B N 1
ATOM 3939 C CA . ILE B 1 180 ? -5.719 -0.619 -14.492 1 97.94 180 ILE B CA 1
ATOM 3940 C C . ILE B 1 180 ? -4.84 0.575 -14.852 1 97.94 180 ILE B C 1
ATOM 3942 O O . ILE B 1 180 ? -4.887 1.067 -15.984 1 97.94 180 ILE B O 1
ATOM 3946 N N . VAL B 1 181 ? -4.145 1.1 -13.875 1 98.5 181 VAL B N 1
ATOM 3947 C CA . VAL B 1 181 ? -3.035 2.014 -14.125 1 98.5 181 VAL B CA 1
ATOM 3948 C C . VAL B 1 181 ? -1.788 1.524 -13.391 1 98.5 181 VAL B C 1
ATOM 3950 O O . VAL B 1 181 ? -1.884 0.978 -12.289 1 98.5 181 VAL B O 1
ATOM 3953 N N . ALA B 1 182 ? -0.646 1.668 -14.047 1 98.44 182 ALA B N 1
ATOM 3954 C CA . ALA B 1 182 ? 0.564 1.08 -13.477 1 98.44 182 ALA B CA 1
ATOM 3955 C C . ALA B 1 182 ? 1.773 1.98 -13.711 1 98.44 182 ALA B C 1
ATOM 3957 O O . ALA B 1 182 ? 1.779 2.793 -14.641 1 98.44 182 ALA B O 1
ATOM 3958 N N . ILE B 1 183 ? 2.693 1.891 -12.789 1 98.19 183 ILE B N 1
ATOM 3959 C CA . ILE B 1 183 ? 4.047 2.408 -12.945 1 98.19 183 ILE B CA 1
ATOM 3960 C C . ILE B 1 183 ? 5.059 1.335 -12.555 1 98.19 183 ILE B C 1
ATOM 3962 O O . ILE B 1 183 ? 4.848 0.6 -11.586 1 98.19 183 ILE B O 1
ATOM 3966 N N . GLY B 1 184 ? 6.082 1.163 -13.352 1 97.31 184 GLY B N 1
ATOM 3967 C CA . GLY B 1 184 ? 7.074 0.16 -13 1 97.31 184 GLY B CA 1
ATOM 3968 C C . GLY B 1 184 ? 8.148 -0.008 -14.047 1 97.31 184 GLY B C 1
ATOM 3969 O O . GLY B 1 184 ? 8.172 0.715 -15.047 1 97.31 184 GLY B O 1
ATOM 3970 N N . GLY B 1 185 ? 9.047 -0.892 -13.773 1 96.69 185 GLY B N 1
ATOM 3971 C CA . GLY B 1 185 ? 10.211 -1.168 -14.594 1 96.69 185 GLY B CA 1
ATOM 3972 C C . GLY B 1 185 ? 11.445 -1.513 -13.781 1 96.69 185 GLY B C 1
ATOM 3973 O O . GLY B 1 185 ? 11.352 -2.234 -12.781 1 96.69 185 GLY B O 1
ATOM 3974 N N . LYS B 1 186 ? 12.547 -1.127 -14.297 1 96.75 186 LYS B N 1
ATOM 3975 C CA . LYS B 1 186 ? 13.828 -1.342 -13.625 1 96.75 186 LYS B CA 1
ATOM 3976 C C . LYS B 1 186 ? 14.328 -0.055 -12.977 1 96.75 186 LYS B C 1
ATOM 3978 O O . LYS B 1 186 ? 14.617 0.924 -13.672 1 96.75 186 LYS B O 1
ATOM 3983 N N . TYR B 1 187 ? 14.484 -0.098 -11.625 1 97.25 187 TYR B N 1
ATOM 3984 C CA . TYR B 1 187 ? 14.812 1.137 -10.922 1 97.25 187 TYR B CA 1
ATOM 3985 C C . TYR B 1 187 ? 16.109 0.992 -10.141 1 97.25 187 TYR B C 1
ATOM 3987 O O . TYR B 1 187 ? 16.828 1.974 -9.922 1 97.25 187 TYR B O 1
ATOM 3995 N N . SER B 1 188 ? 16.438 -0.156 -9.734 1 96.5 188 SER B N 1
ATOM 3996 C CA . SER B 1 188 ? 17.578 -0.393 -8.844 1 96.5 188 SER B CA 1
ATOM 3997 C C . SER B 1 188 ? 18.859 -0.603 -9.633 1 96.5 188 SER B C 1
ATOM 3999 O O . SER B 1 188 ? 18.859 -0.542 -10.859 1 96.5 188 SER B O 1
ATOM 4001 N N . SER B 1 189 ? 19.922 -0.842 -8.875 1 94.69 189 SER B N 1
ATOM 4002 C CA . SER B 1 189 ? 21.219 -1.102 -9.477 1 94.69 189 SER B CA 1
ATOM 4003 C C . SER B 1 189 ? 21.438 -2.594 -9.703 1 94.69 189 SER B C 1
ATOM 4005 O O . SER B 1 189 ? 22.5 -3.01 -10.148 1 94.69 189 SER B O 1
ATOM 4007 N N . LEU B 1 190 ? 20.391 -3.352 -9.352 1 92.62 190 LEU B N 1
ATOM 4008 C CA . LEU B 1 190 ? 20.516 -4.781 -9.609 1 92.62 190 LEU B CA 1
ATOM 4009 C C . LEU B 1 190 ? 20.938 -5.039 -11.055 1 92.62 190 LEU B C 1
ATOM 4011 O O . LEU B 1 190 ? 20.453 -4.379 -11.969 1 92.62 190 LEU B O 1
ATOM 4015 N N . GLN B 1 191 ? 21.812 -5.98 -11.234 1 92.5 191 GLN B N 1
ATOM 4016 C CA . GLN B 1 191 ? 22.297 -6.293 -12.578 1 92.5 191 GLN B CA 1
ATOM 4017 C C . GLN B 1 191 ? 21.375 -7.301 -13.266 1 92.5 191 GLN B C 1
ATOM 4019 O O . GLN B 1 191 ? 21.797 -8.43 -13.547 1 92.5 191 GLN B O 1
ATOM 4024 N N . ILE B 1 192 ? 20.203 -6.855 -13.617 1 91.88 192 ILE B N 1
ATOM 4025 C CA . ILE B 1 192 ? 19.203 -7.656 -14.297 1 91.88 192 ILE B CA 1
ATOM 4026 C C . ILE B 1 192 ? 18.625 -6.875 -15.484 1 91.88 192 ILE B C 1
ATOM 4028 O O . ILE B 1 192 ? 18.781 -5.652 -15.555 1 91.88 192 ILE B O 1
ATOM 4032 N N . ASN B 1 193 ? 18.016 -7.523 -16.406 1 91.19 193 ASN B N 1
ATOM 4033 C CA . ASN B 1 193 ? 17.375 -6.828 -17.516 1 91.19 193 ASN B CA 1
ATOM 4034 C C . ASN B 1 193 ? 15.852 -6.965 -17.469 1 91.19 193 ASN B C 1
ATOM 4036 O O . ASN B 1 193 ? 15.156 -6.582 -18.406 1 91.19 193 ASN B O 1
ATOM 4040 N N . SER B 1 194 ? 15.344 -7.555 -16.375 1 92.44 194 SER B N 1
ATOM 4041 C CA . SER B 1 194 ? 13.914 -7.629 -16.109 1 92.44 194 SER B CA 1
ATOM 4042 C C . SER B 1 194 ? 13.461 -6.5 -15.188 1 92.44 194 SER B C 1
ATOM 4044 O O . SER B 1 194 ? 14.289 -5.77 -14.641 1 92.44 194 SER B O 1
ATOM 4046 N N . ASP B 1 195 ? 12.164 -6.273 -15.109 1 95.75 195 ASP B N 1
ATOM 4047 C CA . ASP B 1 195 ? 11.641 -5.281 -14.172 1 95.75 195 ASP B CA 1
ATOM 4048 C C . ASP B 1 195 ? 11.867 -5.719 -12.727 1 95.75 195 ASP B C 1
ATOM 4050 O O . ASP B 1 195 ? 11.836 -6.91 -12.422 1 95.75 195 ASP B O 1
ATOM 4054 N N . ASP B 1 196 ? 12.109 -4.754 -11.836 1 97.44 196 ASP B N 1
ATOM 4055 C CA . ASP B 1 196 ? 12.367 -5.113 -10.438 1 97.44 196 ASP B CA 1
ATOM 4056 C C . ASP B 1 196 ? 11.297 -4.531 -9.516 1 97.44 196 ASP B C 1
ATOM 4058 O O . ASP B 1 196 ? 11.25 -4.852 -8.328 1 97.44 196 ASP B O 1
ATOM 4062 N N . MET B 1 197 ? 10.406 -3.729 -10.133 1 98.12 197 MET B N 1
ATOM 4063 C CA . MET B 1 197 ? 9.359 -3.146 -9.297 1 98.12 197 MET B CA 1
ATOM 4064 C C . MET B 1 197 ? 8.156 -2.732 -10.141 1 98.12 197 MET B C 1
ATOM 4066 O O . MET B 1 197 ? 8.312 -2.219 -11.25 1 98.12 197 MET B O 1
ATOM 4070 N N . TYR B 1 198 ? 6.973 -2.912 -9.609 1 98.62 198 TYR B N 1
ATOM 4071 C CA . TYR B 1 198 ? 5.738 -2.408 -10.203 1 98.62 198 TYR B CA 1
ATOM 4072 C C . TYR B 1 198 ? 4.742 -1.997 -9.125 1 98.62 198 TYR B C 1
ATOM 4074 O O . TYR B 1 198 ? 4.605 -2.674 -8.109 1 98.62 198 TYR B O 1
ATOM 4082 N N . SER B 1 199 ? 4.082 -0.904 -9.359 1 98.81 199 SER B N 1
ATOM 4083 C CA . SER B 1 199 ? 2.922 -0.447 -8.602 1 98.81 199 SER B CA 1
ATOM 4084 C C . SER B 1 199 ? 1.688 -0.33 -9.484 1 98.81 199 SER B C 1
ATOM 4086 O O . SER B 1 199 ? 1.756 0.229 -10.586 1 98.81 199 SER B O 1
ATOM 4088 N N . LEU B 1 200 ? 0.607 -0.896 -8.977 1 98.75 200 LEU B N 1
ATOM 4089 C CA . LEU B 1 200 ? -0.641 -0.875 -9.734 1 98.75 200 LEU B CA 1
ATOM 4090 C C . LEU B 1 200 ? -1.769 -0.271 -8.906 1 98.75 200 LEU B C 1
ATOM 4092 O O . LEU B 1 200 ? -1.768 -0.378 -7.676 1 98.75 200 LEU B O 1
ATOM 4096 N N . MET B 1 201 ? -2.664 0.327 -9.516 1 98.56 201 MET B N 1
ATOM 4097 C CA . MET B 1 201 ? -3.982 0.7 -9.008 1 98.56 201 MET B CA 1
ATOM 4098 C C . MET B 1 201 ? -5.082 0.212 -9.953 1 98.56 201 MET B C 1
ATOM 4100 O O . MET B 1 201 ? -5 0.409 -11.164 1 98.56 201 MET B O 1
ATOM 4104 N N . LEU B 1 202 ? -6.055 -0.474 -9.32 1 97.81 202 LEU B N 1
ATOM 4105 C CA . LEU B 1 202 ? -7.086 -1.136 -10.109 1 97.81 202 LEU B CA 1
ATOM 4106 C C . LEU B 1 202 ? -8.477 -0.839 -9.555 1 97.81 202 LEU B C 1
ATOM 4108 O O . LEU B 1 202 ? -8.625 -0.563 -8.367 1 97.81 202 LEU B O 1
ATOM 4112 N N . THR B 1 203 ? -9.43 -0.916 -10.492 1 98.19 203 THR B N 1
ATOM 4113 C CA . THR B 1 203 ? -10.82 -1.188 -10.117 1 98.19 203 THR B CA 1
ATOM 4114 C C . THR B 1 203 ? -11.234 -2.586 -10.57 1 98.19 203 THR B C 1
ATOM 4116 O O . THR B 1 203 ? -10.922 -3.002 -11.688 1 98.19 203 THR B O 1
ATOM 4119 N N . MET B 1 204 ? -11.828 -3.336 -9.656 1 98.12 204 MET B N 1
ATOM 4120 C CA . MET B 1 204 ? -12.242 -4.699 -9.969 1 98.12 204 MET B CA 1
ATOM 4121 C C . MET B 1 204 ? -13.742 -4.879 -9.758 1 98.12 204 MET B C 1
ATOM 4123 O O . MET B 1 204 ? -14.391 -4.027 -9.141 1 98.12 204 MET B O 1
ATOM 4127 N N . GLU B 1 205 ? -14.289 -5.93 -10.242 1 97.69 205 GLU B N 1
ATOM 4128 C CA . GLU B 1 205 ? -15.734 -6.168 -10.234 1 97.69 205 GLU B CA 1
ATOM 4129 C C . GLU B 1 205 ? -16.281 -6.184 -8.812 1 97.69 205 GLU B C 1
ATOM 4131 O O . GLU B 1 205 ? -17.359 -5.652 -8.555 1 97.69 205 GLU B O 1
ATOM 4136 N N . LYS B 1 206 ? -15.523 -6.773 -7.914 1 98.25 206 LYS B N 1
ATOM 4137 C CA . LYS B 1 206 ? -16.047 -6.961 -6.566 1 98.25 206 LYS B CA 1
ATOM 4138 C C . LYS B 1 206 ? -15.234 -6.188 -5.539 1 98.25 206 LYS B C 1
ATOM 4140 O O . LYS B 1 206 ? -15.328 -6.449 -4.34 1 98.25 206 LYS B O 1
ATOM 4145 N N . CYS B 1 207 ? -14.43 -5.293 -5.949 1 98.56 207 CYS B N 1
ATOM 4146 C CA . CYS B 1 207 ? -13.672 -4.379 -5.105 1 98.56 207 CYS B CA 1
ATOM 4147 C C . CYS B 1 207 ? -13.359 -3.088 -5.848 1 98.56 207 CYS B C 1
ATOM 4149 O O . CYS B 1 207 ? -12.555 -3.086 -6.785 1 98.56 207 CYS B O 1
ATOM 4151 N N . PRO B 1 208 ? -13.898 -2.012 -5.453 1 98.25 208 PRO B N 1
ATOM 4152 C CA . PRO B 1 208 ? -13.82 -0.794 -6.262 1 98.25 208 PRO B CA 1
ATOM 4153 C C . PRO B 1 208 ? -12.422 -0.178 -6.273 1 98.25 208 PRO B C 1
ATOM 4155 O O . PRO B 1 208 ? -12.07 0.545 -7.207 1 98.25 208 PRO B O 1
ATOM 4158 N N . VAL B 1 209 ? -11.625 -0.39 -5.242 1 98.69 209 VAL B N 1
ATOM 4159 C CA . VAL B 1 209 ? -10.297 0.211 -5.184 1 98.69 209 VAL B CA 1
ATOM 4160 C C . VAL B 1 209 ? -9.273 -0.833 -4.738 1 98.69 209 VAL B C 1
ATOM 4162 O O . VAL B 1 209 ? -9.398 -1.403 -3.652 1 98.69 209 VAL B O 1
ATOM 4165 N N . VAL B 1 210 ? -8.266 -1.059 -5.559 1 98.81 210 VAL B N 1
ATOM 4166 C CA . VAL B 1 210 ? -7.219 -2.025 -5.25 1 98.81 210 VAL B CA 1
ATOM 4167 C C . VAL B 1 210 ? -5.848 -1.414 -5.539 1 98.81 210 VAL B C 1
ATOM 4169 O O . VAL B 1 210 ? -5.652 -0.788 -6.582 1 98.81 210 VAL B O 1
ATOM 4172 N N . GLN B 1 211 ? -4.938 -1.515 -4.605 1 98.88 211 GLN B N 1
ATOM 4173 C CA . GLN B 1 211 ? -3.541 -1.153 -4.824 1 98.88 211 GLN B CA 1
ATOM 4174 C C . GLN B 1 211 ? -2.633 -2.373 -4.703 1 98.88 211 GLN B C 1
ATOM 4176 O O . GLN B 1 211 ? -2.805 -3.195 -3.801 1 98.88 211 GLN B O 1
ATOM 4181 N N . VAL B 1 212 ? -1.694 -2.445 -5.609 1 98.88 212 VAL B N 1
ATOM 4182 C CA . VAL B 1 212 ? -0.743 -3.553 -5.605 1 98.88 212 VAL B CA 1
ATOM 4183 C C . VAL B 1 212 ? 0.68 -3.012 -5.719 1 98.88 212 VAL B C 1
ATOM 4185 O O . VAL B 1 212 ? 0.941 -2.09 -6.492 1 98.88 212 VAL B O 1
ATOM 4188 N N . HIS B 1 213 ? 1.589 -3.568 -4.934 1 98.88 213 HIS B N 1
ATOM 4189 C CA . HIS B 1 213 ? 3.008 -3.283 -5.109 1 98.88 213 HIS B CA 1
ATOM 4190 C C . HIS B 1 213 ? 3.84 -4.559 -5.043 1 98.88 213 HIS B C 1
ATOM 4192 O O . HIS B 1 213 ? 3.66 -5.379 -4.141 1 98.88 213 HIS B O 1
ATOM 4198 N N . MET B 1 214 ? 4.688 -4.695 -5.977 1 98.56 214 MET B N 1
ATOM 4199 C CA . MET B 1 214 ? 5.578 -5.848 -6.074 1 98.56 214 MET B CA 1
ATOM 4200 C C . MET B 1 214 ? 7.012 -5.41 -6.34 1 98.56 214 MET B C 1
ATOM 4202 O O . MET B 1 214 ? 7.258 -4.555 -7.195 1 98.56 214 MET B O 1
ATOM 4206 N N . ASN B 1 215 ? 8.008 -6.035 -5.613 1 98.31 215 ASN B N 1
ATOM 4207 C CA . ASN B 1 215 ? 9.383 -5.629 -5.887 1 98.31 215 ASN B CA 1
ATOM 4208 C C . ASN B 1 215 ? 10.375 -6.727 -5.527 1 98.31 215 ASN B C 1
ATOM 4210 O O . ASN B 1 215 ? 10.078 -7.598 -4.707 1 98.31 215 ASN B O 1
ATOM 4214 N N . TYR B 1 216 ? 11.586 -6.691 -6.152 1 97.06 216 TYR B N 1
ATOM 4215 C CA . TYR B 1 216 ? 12.719 -7.562 -5.867 1 97.06 216 TYR B CA 1
ATOM 4216 C C . TYR B 1 216 ? 13.672 -6.91 -4.867 1 97.06 216 TYR B C 1
ATOM 4218 O O . TYR B 1 216 ? 14.828 -7.309 -4.758 1 97.06 216 TYR B O 1
ATOM 4226 N N . LEU B 1 217 ? 13.273 -5.891 -4.172 1 97.44 217 LEU B N 1
ATOM 4227 C CA . LEU B 1 217 ? 14.25 -4.996 -3.561 1 97.44 217 LEU B CA 1
ATOM 4228 C C . LEU B 1 217 ? 14.125 -5.02 -2.039 1 97.44 217 LEU B C 1
ATOM 4230 O O . LEU B 1 217 ? 15.016 -4.539 -1.334 1 97.44 217 LEU B O 1
ATOM 4234 N N . ASP B 1 218 ? 13.039 -5.523 -1.538 1 97.19 218 ASP B N 1
ATOM 4235 C CA . ASP B 1 218 ? 12.734 -5.41 -0.114 1 97.19 218 ASP B CA 1
ATOM 4236 C C . ASP B 1 218 ? 13.633 -6.328 0.712 1 97.19 218 ASP B C 1
ATOM 4238 O O . ASP B 1 218 ? 13.531 -7.555 0.622 1 97.19 218 ASP B O 1
ATOM 4242 N N . GLN B 1 219 ? 14.406 -5.742 1.59 1 94.88 219 GLN B N 1
ATOM 4243 C CA . GLN B 1 219 ? 15.32 -6.496 2.441 1 94.88 219 GLN B CA 1
ATOM 4244 C C . GLN B 1 219 ? 14.578 -7.137 3.609 1 94.88 219 GLN B C 1
ATOM 4246 O O . GLN B 1 219 ? 15.117 -8.016 4.285 1 94.88 219 GLN B O 1
ATOM 4251 N N . ILE B 1 220 ? 13.406 -6.645 3.811 1 93.25 220 ILE B N 1
ATOM 4252 C CA . ILE B 1 220 ? 12.461 -7.281 4.715 1 93.25 220 ILE B CA 1
ATOM 4253 C C . ILE B 1 220 ? 11.43 -8.07 3.912 1 93.25 220 ILE B C 1
ATOM 4255 O O . ILE B 1 220 ? 10.594 -7.484 3.213 1 93.25 220 ILE B O 1
ATOM 4259 N N . SER B 1 221 ? 11.586 -9.375 3.795 1 93.81 221 SER B N 1
ATOM 4260 C CA . SER B 1 221 ? 10.625 -10.164 3.039 1 93.81 221 SER B CA 1
ATOM 4261 C C . SER B 1 221 ? 9.203 -9.961 3.561 1 93.81 221 SER B C 1
ATOM 4263 O O . SER B 1 221 ? 8.93 -10.211 4.738 1 93.81 221 SER B O 1
ATOM 4265 N N . ARG B 1 222 ? 8.328 -9.477 2.666 1 97.06 222 ARG B N 1
ATOM 4266 C CA . ARG B 1 222 ? 6.953 -9.195 3.055 1 97.06 222 ARG B CA 1
ATOM 4267 C C . ARG B 1 222 ? 5.969 -9.719 2.018 1 97.06 222 ARG B C 1
ATOM 4269 O O . ARG B 1 222 ? 6.234 -9.656 0.814 1 97.06 222 ARG B O 1
ATOM 4276 N N . ARG B 1 223 ? 4.926 -10.227 2.432 1 98.5 223 ARG B N 1
ATOM 4277 C CA . ARG B 1 223 ? 3.756 -10.602 1.647 1 98.5 223 ARG B CA 1
ATOM 4278 C C . ARG B 1 223 ? 2.471 -10.336 2.424 1 98.5 223 ARG B C 1
ATOM 4280 O O . ARG B 1 223 ? 1.981 -11.211 3.143 1 98.5 223 ARG B O 1
ATOM 4287 N N . GLU B 1 224 ? 1.9 -9.18 2.16 1 98.69 224 GLU B N 1
ATOM 4288 C CA . GLU B 1 224 ? 0.851 -8.656 3.029 1 98.69 224 GLU B CA 1
ATOM 4289 C C . GLU B 1 224 ? -0.39 -8.273 2.229 1 98.69 224 GLU B C 1
ATOM 4291 O O . GLU B 1 224 ? -0.283 -7.832 1.083 1 98.69 224 GLU B O 1
ATOM 4296 N N . ILE B 1 225 ? -1.543 -8.453 2.842 1 98.81 225 ILE B N 1
ATOM 4297 C CA . ILE B 1 225 ? -2.828 -8.086 2.26 1 98.81 225 ILE B CA 1
ATOM 4298 C C . ILE B 1 225 ? -3.65 -7.305 3.281 1 98.81 225 ILE B C 1
ATOM 4300 O O . ILE B 1 225 ? -3.793 -7.73 4.43 1 98.81 225 ILE B O 1
ATOM 4304 N N . THR B 1 226 ? -4.105 -6.184 2.895 1 98.75 226 THR B N 1
ATOM 4305 C CA . THR B 1 226 ? -5.07 -5.406 3.662 1 98.75 226 THR B CA 1
ATOM 4306 C C . THR B 1 226 ? -6.418 -5.359 2.947 1 98.75 226 THR B C 1
ATOM 4308 O O . THR B 1 226 ? -6.484 -5.074 1.75 1 98.75 226 THR B O 1
ATOM 4311 N N . VAL B 1 227 ? -7.469 -5.648 3.652 1 98.81 227 VAL B N 1
ATOM 4312 C CA . VAL B 1 227 ? -8.82 -5.539 3.109 1 98.81 227 VAL B CA 1
ATOM 4313 C C . VAL B 1 227 ? -9.695 -4.734 4.062 1 98.81 227 VAL B C 1
ATOM 4315 O O . VAL B 1 227 ? -9.727 -5.004 5.266 1 98.81 227 VAL B O 1
ATOM 4318 N N . ILE B 1 228 ? -10.344 -3.742 3.496 1 98.75 228 ILE B N 1
ATOM 4319 C CA . ILE B 1 228 ? -11.312 -2.949 4.25 1 98.75 228 ILE B CA 1
ATOM 4320 C C . ILE B 1 228 ? -12.719 -3.227 3.732 1 98.75 228 ILE B C 1
ATOM 4322 O O . ILE B 1 228 ? -12.961 -3.189 2.523 1 98.75 228 ILE B O 1
ATOM 4326 N N . THR B 1 229 ? -13.586 -3.617 4.57 1 98.25 229 THR B N 1
ATOM 4327 C CA . THR B 1 229 ? -15.016 -3.717 4.285 1 98.25 229 THR B CA 1
ATOM 4328 C C . THR B 1 229 ? -15.805 -2.709 5.113 1 98.25 229 THR B C 1
ATOM 4330 O O . THR B 1 229 ? -15.227 -1.828 5.75 1 98.25 229 THR B O 1
ATOM 4333 N N . GLU B 1 230 ? -17.109 -2.844 5.066 1 96.94 230 GLU B N 1
ATOM 4334 C CA . GLU B 1 230 ? -17.969 -1.962 5.859 1 96.94 230 GLU B CA 1
ATOM 4335 C C . GLU B 1 230 ? -17.688 -2.115 7.352 1 96.94 230 GLU B C 1
ATOM 4337 O O . GLU B 1 230 ? -17.688 -1.132 8.094 1 96.94 230 GLU B O 1
ATOM 4342 N N . ASN B 1 231 ? -17.344 -3.377 7.719 1 95.38 231 ASN B N 1
ATOM 4343 C CA . ASN B 1 231 ? -17.297 -3.607 9.156 1 95.38 231 ASN B CA 1
ATOM 4344 C C . ASN B 1 231 ? -15.961 -4.234 9.578 1 95.38 231 ASN B C 1
ATOM 4346 O O . ASN B 1 231 ? -15.68 -4.367 10.766 1 95.38 231 ASN B O 1
ATOM 4350 N N . TYR B 1 232 ? -15.141 -4.586 8.594 1 96.5 232 TYR B N 1
ATOM 4351 C CA . TYR B 1 232 ? -13.922 -5.297 8.969 1 96.5 232 TYR B CA 1
ATOM 4352 C C . TYR B 1 232 ? -12.688 -4.617 8.383 1 96.5 232 TYR B C 1
ATOM 4354 O O . TYR B 1 232 ? -12.727 -4.113 7.258 1 96.5 232 TYR B O 1
ATOM 4362 N N . ALA B 1 233 ? -11.711 -4.508 9.195 1 98.31 233 ALA B N 1
ATOM 4363 C CA . ALA B 1 233 ? -10.336 -4.332 8.75 1 98.31 233 ALA B CA 1
ATOM 4364 C C . ALA B 1 233 ? -9.555 -5.645 8.852 1 98.31 233 ALA B C 1
ATOM 4366 O O . ALA B 1 233 ? -9.438 -6.219 9.938 1 98.31 233 ALA B O 1
ATOM 4367 N N . ILE B 1 234 ? -9.109 -6.086 7.73 1 98.69 234 ILE B N 1
ATOM 4368 C CA . ILE B 1 234 ? -8.422 -7.375 7.656 1 98.69 234 ILE B CA 1
ATOM 4369 C C . ILE B 1 234 ? -6.969 -7.16 7.25 1 98.69 234 ILE B C 1
ATOM 4371 O O . ILE B 1 234 ? -6.688 -6.461 6.273 1 98.69 234 ILE B O 1
ATOM 4375 N N . LYS B 1 235 ? -6.07 -7.691 7.992 1 98.5 235 LYS B N 1
ATOM 4376 C CA . LYS B 1 235 ? -4.645 -7.68 7.68 1 98.5 235 LYS B CA 1
ATOM 4377 C C . LYS B 1 235 ? -4.074 -9.094 7.652 1 98.5 235 LYS B C 1
ATOM 4379 O O . LYS B 1 235 ? -4.09 -9.789 8.672 1 98.5 235 LYS B O 1
ATOM 4384 N N . ALA B 1 236 ? -3.639 -9.477 6.512 1 98.75 236 ALA B N 1
ATOM 4385 C CA . ALA B 1 236 ? -3.012 -10.789 6.352 1 98.75 236 ALA B CA 1
ATOM 4386 C C . ALA B 1 236 ? -1.516 -10.648 6.082 1 98.75 236 ALA B C 1
ATOM 4388 O O . ALA B 1 236 ? -1.096 -9.812 5.285 1 98.75 236 ALA B O 1
ATOM 4389 N N . ASP B 1 237 ? -0.724 -11.391 6.766 1 98.56 237 ASP B N 1
ATOM 4390 C CA . ASP B 1 237 ? 0.714 -11.516 6.555 1 98.56 237 ASP B CA 1
ATOM 4391 C C . ASP B 1 237 ? 1.101 -12.977 6.293 1 98.56 237 ASP B C 1
ATOM 4393 O O . ASP B 1 237 ? 1.13 -13.789 7.215 1 98.56 237 ASP B O 1
ATOM 4397 N N . LEU B 1 238 ? 1.443 -13.258 5.109 1 98.38 238 LEU B N 1
ATOM 4398 C CA . LEU B 1 238 ? 1.692 -14.648 4.746 1 98.38 238 LEU B CA 1
ATOM 4399 C C . LEU B 1 238 ? 3.084 -15.078 5.191 1 98.38 238 LEU B C 1
ATOM 4401 O O . LEU B 1 238 ? 3.342 -16.281 5.359 1 98.38 238 LEU B O 1
ATOM 4405 N N . VAL B 1 239 ? 4.008 -14.117 5.32 1 97.19 239 VAL B N 1
ATOM 4406 C CA . VAL B 1 239 ? 5.352 -14.438 5.797 1 97.19 239 VAL B CA 1
ATOM 4407 C C . VAL B 1 239 ? 5.309 -14.75 7.289 1 97.19 239 VAL B C 1
ATOM 4409 O O . VAL B 1 239 ? 5.785 -15.797 7.727 1 97.19 239 VAL B O 1
ATOM 4412 N N . GLN B 1 240 ? 4.633 -13.914 8.031 1 97.06 240 GLN B N 1
ATOM 4413 C CA . GLN B 1 240 ? 4.5 -14.133 9.469 1 97.06 240 GLN B CA 1
ATOM 4414 C C . GLN B 1 240 ? 3.359 -15.102 9.773 1 97.06 240 GLN B C 1
ATOM 4416 O O . GLN B 1 240 ? 3.219 -15.57 10.906 1 97.06 240 GLN B O 1
ATOM 4421 N N . GLN B 1 241 ? 2.543 -15.398 8.852 1 98.25 241 GLN B N 1
ATOM 4422 C CA . GLN B 1 241 ? 1.422 -16.328 8.922 1 98.25 241 GLN B CA 1
ATOM 4423 C C . GLN B 1 241 ? 0.421 -15.898 9.992 1 98.25 241 GLN B C 1
ATOM 4425 O O . GLN B 1 241 ? 0.065 -16.688 10.875 1 98.25 241 GLN B O 1
ATOM 4430 N N . THR B 1 242 ? 0.054 -14.688 9.867 1 98.62 242 THR B N 1
ATOM 4431 C CA . THR B 1 242 ? -0.942 -14.133 10.781 1 98.62 242 THR B CA 1
ATOM 4432 C C . THR B 1 242 ? -2.098 -13.508 10 1 98.62 242 THR B C 1
ATOM 4434 O O . THR B 1 242 ? -1.913 -13.047 8.875 1 98.62 242 THR B O 1
ATOM 4437 N N . LEU B 1 243 ? -3.26 -13.562 10.539 1 98.75 243 LEU B N 1
ATOM 4438 C CA . LEU B 1 243 ? -4.477 -12.922 10.047 1 98.75 243 LEU B CA 1
ATOM 4439 C C . LEU B 1 243 ? -5.16 -12.125 11.156 1 98.75 243 LEU B C 1
ATOM 4441 O O . LEU B 1 243 ? -5.602 -12.695 12.156 1 98.75 243 LEU B O 1
ATOM 4445 N N . GLN B 1 244 ? -5.16 -10.867 10.961 1 98.62 244 GLN B N 1
ATOM 4446 C CA . GLN B 1 244 ? -5.859 -10.008 11.906 1 98.62 244 GLN B CA 1
ATOM 4447 C C . GLN B 1 244 ? -7.207 -9.555 11.352 1 98.62 244 GLN B C 1
ATOM 4449 O O . GLN B 1 244 ? -7.289 -9.086 10.219 1 98.62 244 GLN B O 1
ATOM 4454 N N . ILE B 1 245 ? -8.242 -9.719 12.062 1 98.31 245 ILE B N 1
ATOM 4455 C CA . ILE B 1 245 ? -9.586 -9.234 11.766 1 98.31 245 ILE B CA 1
ATOM 4456 C C . ILE B 1 245 ? -10.062 -8.305 12.883 1 98.31 245 ILE B C 1
ATOM 4458 O O . ILE B 1 245 ? -10.422 -8.766 13.969 1 98.31 245 ILE B O 1
ATOM 4462 N N . ASN B 1 246 ? -10.109 -7.008 12.547 1 96.69 246 ASN B N 1
ATOM 4463 C CA . ASN B 1 246 ? -10.328 -6.016 13.594 1 96.69 246 ASN B CA 1
ATOM 4464 C C . ASN B 1 246 ? -9.406 -6.246 14.789 1 96.69 246 ASN B C 1
ATOM 4466 O O . ASN B 1 246 ? -8.188 -6.199 14.656 1 96.69 246 ASN B O 1
ATOM 4470 N N . GLU B 1 247 ? -9.953 -6.684 15.898 1 95.06 247 GLU B N 1
ATOM 4471 C CA . GLU B 1 247 ? -9.133 -6.832 17.094 1 95.06 247 GLU B CA 1
ATOM 4472 C C . GLU B 1 247 ? -8.641 -8.266 17.25 1 95.06 247 GLU B C 1
ATOM 4474 O O . GLU B 1 247 ? -7.793 -8.547 18.109 1 95.06 247 GLU B O 1
ATOM 4479 N N . GLU B 1 248 ? -9.016 -9.148 16.469 1 97.62 248 GLU B N 1
ATOM 4480 C CA . GLU B 1 248 ? -8.664 -10.562 16.609 1 97.62 248 GLU B CA 1
ATOM 4481 C C . GLU B 1 248 ? -7.449 -10.914 15.75 1 97.62 248 GLU B C 1
ATOM 4483 O O . GLU B 1 248 ? -7.391 -10.562 14.57 1 97.62 248 GLU B O 1
ATOM 4488 N N . LEU B 1 249 ? -6.523 -11.578 16.406 1 98 249 LEU B N 1
ATOM 4489 C CA . LEU B 1 249 ? -5.324 -12.031 15.711 1 98 249 LEU B CA 1
ATOM 4490 C C . LEU B 1 249 ? -5.254 -13.555 15.688 1 98 249 LEU B C 1
ATOM 4492 O O . LEU B 1 249 ? -5.297 -14.203 16.734 1 98 249 LEU B O 1
ATOM 4496 N N . ILE B 1 250 ? -5.195 -14.109 14.531 1 98.44 250 ILE B N 1
ATOM 4497 C CA . ILE B 1 250 ? -5.094 -15.555 14.336 1 98.44 250 ILE B CA 1
ATOM 4498 C C . ILE B 1 250 ? -3.711 -15.906 13.789 1 98.44 250 ILE B C 1
ATOM 4500 O O . ILE B 1 250 ? -3.232 -15.281 12.844 1 98.44 250 ILE B O 1
ATOM 4504 N N . LYS B 1 251 ? -3.111 -16.859 14.383 1 98.44 251 LYS B N 1
ATOM 4505 C CA . LYS B 1 251 ? -1.807 -17.344 13.93 1 98.44 251 LYS B CA 1
ATOM 4506 C C . LYS B 1 251 ? -1.926 -18.688 13.242 1 98.44 251 LYS B C 1
ATOM 4508 O O . LYS B 1 251 ? -2.729 -19.531 13.648 1 98.44 251 LYS B O 1
ATOM 4513 N N . TYR B 1 252 ? -1.155 -18.859 12.219 1 98.19 252 TYR B N 1
ATOM 4514 C CA . TYR B 1 252 ? -1.091 -20.109 11.469 1 98.19 252 TYR B CA 1
ATOM 4515 C C . TYR B 1 252 ? 0.319 -20.688 11.5 1 98.19 252 TYR B C 1
ATOM 4517 O O . TYR B 1 252 ? 1.263 -20.016 11.93 1 98.19 252 TYR B O 1
ATOM 4525 N N . ASN B 1 253 ? 0.411 -21.922 11.219 1 97.19 253 ASN B N 1
ATOM 4526 C CA . ASN B 1 253 ? 1.697 -22.609 11.148 1 97.19 253 ASN B CA 1
ATOM 4527 C C . ASN B 1 253 ? 1.749 -23.578 9.977 1 97.19 253 ASN B C 1
ATOM 4529 O O . ASN B 1 253 ? 1.513 -24.781 10.156 1 97.19 253 ASN B O 1
ATOM 4533 N N . LEU B 1 254 ? 2.092 -23.016 8.906 1 97.12 254 LEU B N 1
ATOM 4534 C CA . LEU B 1 254 ? 2.215 -23.828 7.699 1 97.12 254 LEU B CA 1
ATOM 4535 C C . LEU B 1 254 ? 3.682 -24.094 7.371 1 97.12 254 LEU B C 1
ATOM 4537 O O . LEU B 1 254 ? 4.531 -23.234 7.566 1 97.12 254 LEU B O 1
ATOM 4541 N N . ASP B 1 255 ? 3.852 -25.25 6.805 1 95.88 255 ASP B N 1
ATOM 4542 C CA . ASP B 1 255 ? 5.164 -25.547 6.242 1 95.88 255 ASP B CA 1
ATOM 4543 C C . ASP B 1 255 ? 5.281 -25.031 4.809 1 95.88 255 ASP B C 1
ATOM 4545 O O . ASP B 1 255 ? 4.27 -24.797 4.145 1 95.88 255 ASP B O 1
ATOM 4549 N N . ARG B 1 256 ? 6.441 -24.938 4.355 1 91.38 256 ARG B N 1
ATOM 4550 C CA . ARG B 1 256 ? 6.766 -24.344 3.059 1 91.38 256 ARG B CA 1
ATOM 4551 C C . ARG B 1 256 ? 6.055 -25.078 1.931 1 91.38 256 ARG B C 1
ATOM 4553 O O . ARG B 1 256 ? 5.66 -24.469 0.934 1 91.38 256 ARG B O 1
ATOM 4560 N N . ASP B 1 257 ? 5.785 -26.422 2.154 1 97 257 ASP B N 1
ATOM 4561 C CA . ASP B 1 257 ? 5.289 -27.219 1.046 1 97 257 ASP B CA 1
ATOM 4562 C C . ASP B 1 257 ? 3.797 -27.516 1.197 1 97 257 ASP B C 1
ATOM 4564 O O . ASP B 1 257 ? 3.197 -28.172 0.347 1 97 257 ASP B O 1
ATOM 4568 N N . ASP B 1 258 ? 3.197 -26.969 2.236 1 98.06 258 ASP B N 1
ATOM 4569 C CA . ASP B 1 258 ? 1.819 -27.328 2.562 1 98.06 258 ASP B CA 1
ATOM 4570 C C . ASP B 1 258 ? 0.876 -26.969 1.416 1 98.06 258 ASP B C 1
ATOM 4572 O O . ASP B 1 258 ? 0.058 -27.781 0.999 1 98.06 258 ASP B O 1
ATOM 4576 N N . THR B 1 259 ? 1.005 -25.812 0.921 1 98.38 259 THR B N 1
ATOM 4577 C CA . THR B 1 259 ? 0.059 -25.375 -0.1 1 98.38 259 THR B CA 1
ATOM 4578 C C . THR B 1 259 ? 0.279 -26.141 -1.402 1 98.38 259 THR B C 1
ATOM 4580 O O . THR B 1 259 ? -0.667 -26.375 -2.154 1 98.38 259 THR B O 1
ATOM 4583 N N . TYR B 1 260 ? 1.491 -26.578 -1.712 1 98.56 260 TYR B N 1
ATOM 4584 C CA . TYR B 1 260 ? 1.766 -27.438 -2.854 1 98.56 260 TYR B CA 1
ATOM 4585 C C . TYR B 1 260 ? 1.12 -28.812 -2.668 1 98.56 260 TYR B C 1
ATOM 4587 O O . TYR B 1 260 ? 0.492 -29.344 -3.59 1 98.56 260 TYR B O 1
ATOM 4595 N N . SER B 1 261 ? 1.332 -29.328 -1.481 1 98.62 261 SER B N 1
ATOM 4596 C CA . SER B 1 261 ? 0.763 -30.641 -1.16 1 98.62 261 SER B CA 1
ATOM 4597 C C . SER B 1 261 ? -0.756 -30.625 -1.29 1 98.62 261 SER B C 1
ATOM 4599 O O . SER B 1 261 ? -1.342 -31.547 -1.873 1 98.62 261 SER B O 1
ATOM 4601 N N . MET B 1 262 ? -1.337 -29.594 -0.761 1 98.56 262 MET B N 1
ATOM 4602 C CA . MET B 1 262 ? -2.789 -29.469 -0.828 1 98.56 262 MET B CA 1
ATOM 4603 C C . MET B 1 262 ? -3.26 -29.359 -2.275 1 98.56 262 MET B C 1
ATOM 4605 O O . MET B 1 262 ? -4.289 -29.938 -2.641 1 98.56 262 MET B O 1
ATOM 4609 N N . GLN B 1 263 ? -2.547 -28.656 -3.082 1 98.69 263 GLN B N 1
ATOM 4610 C CA . GLN B 1 263 ? -2.881 -28.516 -4.496 1 98.69 263 GLN B CA 1
ATOM 4611 C C . GLN B 1 263 ? -2.809 -29.875 -5.203 1 98.69 263 GLN B C 1
ATOM 4613 O O . GLN B 1 263 ? -3.732 -30.25 -5.926 1 98.69 263 GLN B O 1
ATOM 4618 N N . HIS B 1 264 ? -1.752 -30.625 -4.969 1 98.75 264 HIS B N 1
ATOM 4619 C CA . HIS B 1 264 ? -1.604 -31.953 -5.566 1 98.75 264 HIS B CA 1
ATOM 4620 C C . HIS B 1 264 ? -2.709 -32.906 -5.098 1 98.75 264 HIS B C 1
ATOM 4622 O O . HIS B 1 264 ? -3.283 -33.625 -5.902 1 98.75 264 HIS B O 1
ATOM 4628 N N . LYS B 1 265 ? -3.002 -32.875 -3.812 1 98.56 265 LYS B N 1
ATOM 4629 C CA . LYS B 1 265 ? -4.062 -33.719 -3.277 1 98.56 265 LYS B CA 1
ATOM 4630 C C . LYS B 1 265 ? -5.402 -33.406 -3.943 1 98.56 265 LYS B C 1
ATOM 4632 O O . LYS B 1 265 ? -6.164 -34.312 -4.27 1 98.56 265 LYS B O 1
ATOM 4637 N N . ALA B 1 266 ? -5.613 -32.156 -4.113 1 98.44 266 ALA B N 1
ATOM 4638 C CA . ALA B 1 266 ? -6.855 -31.734 -4.77 1 98.44 266 ALA B CA 1
ATOM 4639 C C . ALA B 1 266 ? -6.93 -32.281 -6.191 1 98.44 266 ALA B C 1
ATOM 4641 O O . ALA B 1 266 ? -7.988 -32.75 -6.637 1 98.44 266 ALA B O 1
ATOM 4642 N N . ILE B 1 267 ? -5.832 -32.25 -6.898 1 98.25 267 ILE B N 1
ATOM 4643 C CA . ILE B 1 267 ? -5.785 -32.719 -8.273 1 98.25 267 ILE B CA 1
ATOM 4644 C C . ILE B 1 267 ? -5.957 -34.219 -8.305 1 98.25 267 ILE B C 1
ATOM 4646 O O . ILE B 1 267 ? -6.777 -34.75 -9.062 1 98.25 267 ILE B O 1
ATOM 4650 N N . ILE B 1 268 ? -5.246 -34.938 -7.418 1 97.38 268 ILE B N 1
ATOM 4651 C CA . ILE B 1 268 ? -5.227 -36.406 -7.379 1 97.38 268 ILE B CA 1
ATOM 4652 C C . ILE B 1 268 ? -6.602 -36.906 -6.977 1 97.38 268 ILE B C 1
ATOM 4654 O O . ILE B 1 268 ? -7.047 -37.969 -7.473 1 97.38 268 ILE B O 1
ATOM 4658 N N . ASN B 1 269 ? -7.27 -36.125 -6.145 1 96.25 269 ASN B N 1
ATOM 4659 C CA . ASN B 1 269 ? -8.562 -36.562 -5.629 1 96.25 269 ASN B CA 1
ATOM 4660 C C . ASN B 1 269 ? -9.703 -36.156 -6.559 1 96.25 269 ASN B C 1
ATOM 4662 O O . ASN B 1 269 ? -10.875 -36.219 -6.176 1 96.25 269 ASN B O 1
ATOM 4666 N N . GLY B 1 270 ? -9.477 -35.688 -7.73 1 93.38 270 GLY B N 1
ATOM 4667 C CA . GLY B 1 270 ? -10.516 -35.469 -8.734 1 93.38 270 GLY B CA 1
ATOM 4668 C C . GLY B 1 270 ? -10.82 -34 -8.984 1 93.38 270 GLY B C 1
ATOM 4669 O O . GLY B 1 270 ? -11.828 -33.688 -9.609 1 93.38 270 GLY B O 1
ATOM 4670 N N . GLY B 1 271 ? -10.094 -33.188 -8.398 1 90.31 271 GLY B N 1
ATOM 4671 C CA . GLY B 1 271 ? -10.266 -31.766 -8.672 1 90.31 271 GLY B CA 1
ATOM 4672 C C . GLY B 1 271 ? -11.008 -31.031 -7.574 1 90.31 271 GLY B C 1
ATOM 4673 O O . GLY B 1 271 ? -11.703 -31.656 -6.766 1 90.31 271 GLY B O 1
ATOM 4674 N N . ASN B 1 272 ? -10.82 -29.719 -7.547 1 91.81 272 ASN B N 1
ATOM 4675 C CA . ASN B 1 272 ? -11.461 -28.828 -6.582 1 91.81 272 ASN B CA 1
ATOM 4676 C C . ASN B 1 272 ? -11.586 -27.406 -7.121 1 91.81 272 ASN B C 1
ATOM 4678 O O . ASN B 1 272 ? -10.836 -27.016 -8.016 1 91.81 272 ASN B O 1
ATOM 4682 N N . PRO B 1 273 ? -12.57 -26.672 -6.688 1 93.69 273 PRO B N 1
ATOM 4683 C CA . PRO B 1 273 ? -12.828 -25.328 -7.219 1 93.69 273 PRO B CA 1
ATOM 4684 C C . PRO B 1 273 ? -11.68 -24.359 -6.953 1 93.69 273 PRO B C 1
ATOM 4686 O O . PRO B 1 273 ? -11.625 -23.297 -7.562 1 93.69 273 PRO B O 1
ATOM 4689 N N . LEU B 1 274 ? -10.797 -24.688 -6.117 1 96.81 274 LEU B N 1
ATOM 4690 C CA . LEU B 1 274 ? -9.688 -23.812 -5.773 1 96.81 274 LEU B CA 1
ATOM 4691 C C . LEU B 1 274 ? -8.609 -23.859 -6.848 1 96.81 274 LEU B C 1
ATOM 4693 O O . LEU B 1 274 ? -7.746 -22.969 -6.906 1 96.81 274 LEU B O 1
ATOM 4697 N N . LEU B 1 275 ? -8.602 -24.906 -7.633 1 98.5 275 LEU B N 1
ATOM 4698 C CA . LEU B 1 275 ? -7.559 -25.094 -8.641 1 98.5 275 LEU B CA 1
ATOM 4699 C C . LEU B 1 275 ? -7.703 -24.062 -9.758 1 98.5 275 LEU B C 1
ATOM 4701 O O . LEU B 1 275 ? -8.812 -23.812 -10.242 1 98.5 275 LEU B O 1
ATOM 4705 N N . CYS B 1 276 ? -6.621 -23.422 -10.117 1 98.56 276 CYS B N 1
ATOM 4706 C CA . CYS B 1 276 ? -6.602 -22.438 -11.195 1 98.56 276 CYS B CA 1
ATOM 4707 C C . CYS B 1 276 ? -6.582 -23.125 -12.555 1 98.56 276 CYS B C 1
ATOM 4709 O O . CYS B 1 276 ? -5.594 -23.781 -12.914 1 98.56 276 CYS B O 1
ATOM 4711 N N . ARG B 1 277 ? -7.629 -22.984 -13.305 1 98.25 277 ARG B N 1
ATOM 4712 C CA . ARG B 1 277 ? -7.695 -23.594 -14.633 1 98.25 277 ARG B CA 1
ATOM 4713 C C . ARG B 1 277 ? -6.793 -22.844 -15.617 1 98.25 277 ARG B C 1
ATOM 4715 O O . ARG B 1 277 ? -6.402 -21.703 -15.367 1 98.25 277 ARG B O 1
ATOM 4722 N N . LEU B 1 278 ? -6.465 -23.5 -16.734 1 98.44 278 LEU B N 1
ATOM 4723 C CA . LEU B 1 278 ? -5.586 -22.906 -17.734 1 98.44 278 LEU B CA 1
ATOM 4724 C C . LEU B 1 278 ? -6.125 -21.562 -18.203 1 98.44 278 LEU B C 1
ATOM 4726 O O . LEU B 1 278 ? -5.371 -20.594 -18.328 1 98.44 278 LEU B O 1
ATOM 4730 N N . ALA B 1 279 ? -7.418 -21.484 -18.406 1 97.75 279 ALA B N 1
ATOM 4731 C CA . ALA B 1 279 ? -8.039 -20.25 -18.891 1 97.75 279 ALA B CA 1
ATOM 4732 C C . ALA B 1 279 ? -7.883 -19.125 -17.875 1 97.75 279 ALA B C 1
ATOM 4734 O O . ALA B 1 279 ? -7.691 -17.969 -18.234 1 97.75 279 ALA B O 1
ATOM 4735 N N . GLU B 1 280 ? -8.023 -19.438 -16.625 1 97.88 280 GLU B N 1
ATOM 4736 C CA . GLU B 1 280 ? -7.824 -18.438 -15.562 1 97.88 280 GLU B CA 1
ATOM 4737 C C . GLU B 1 280 ? -6.387 -17.938 -15.531 1 97.88 280 GLU B C 1
ATOM 4739 O O . GLU B 1 280 ? -6.141 -16.75 -15.32 1 97.88 280 GLU B O 1
ATOM 4744 N N . GLY B 1 281 ? -5.453 -18.922 -15.688 1 98.19 281 GLY B N 1
ATOM 4745 C CA . GLY B 1 281 ? -4.055 -18.531 -15.766 1 98.19 281 GLY B CA 1
ATOM 4746 C C . GLY B 1 281 ? -3.766 -17.578 -16.922 1 98.19 281 GLY B C 1
ATOM 4747 O O . GLY B 1 281 ? -2.941 -16.672 -16.781 1 98.19 281 GLY B O 1
ATOM 4748 N N . LEU B 1 282 ? -4.445 -17.828 -18.016 1 98.06 282 LEU B N 1
ATOM 4749 C CA . LEU B 1 282 ? -4.281 -16.953 -19.156 1 98.06 282 LEU B CA 1
ATOM 4750 C C . LEU B 1 282 ? -4.773 -15.547 -18.844 1 98.06 282 LEU B C 1
ATOM 4752 O O . LEU B 1 282 ? -4.184 -14.562 -19.297 1 98.06 282 LEU B O 1
ATOM 4756 N N . LYS B 1 283 ? -5.832 -15.422 -18.094 1 97.62 283 LYS B N 1
ATOM 4757 C CA . LYS B 1 283 ? -6.375 -14.125 -17.703 1 97.62 283 LYS B CA 1
ATOM 4758 C C . LYS B 1 283 ? -5.383 -13.352 -16.844 1 97.62 283 LYS B C 1
ATOM 4760 O O . LYS B 1 283 ? -5.328 -12.117 -16.906 1 97.62 283 LYS B O 1
ATOM 4765 N N . VAL B 1 284 ? -4.613 -14.039 -16.047 1 97.81 284 VAL B N 1
ATOM 4766 C CA . VAL B 1 284 ? -3.57 -13.391 -15.25 1 97.81 284 VAL B CA 1
ATOM 4767 C C . VAL B 1 284 ? -2.521 -12.781 -16.172 1 97.81 284 VAL B C 1
ATOM 4769 O O . VAL B 1 284 ? -2.084 -11.648 -15.961 1 97.81 284 VAL B O 1
ATOM 4772 N N . LEU B 1 285 ? -2.143 -13.492 -17.234 1 97.19 285 LEU B N 1
ATOM 4773 C CA . LEU B 1 285 ? -1.178 -12.984 -18.203 1 97.19 285 LEU B CA 1
ATOM 4774 C C . LEU B 1 285 ? -1.727 -11.758 -18.922 1 97.19 285 LEU B C 1
ATOM 4776 O O . LEU B 1 285 ? -0.986 -10.805 -19.203 1 97.19 285 LEU B O 1
ATOM 4780 N N . GLU B 1 286 ? -2.994 -11.82 -19.203 1 96.88 286 GLU B N 1
ATOM 4781 C CA . GLU B 1 286 ? -3.623 -10.664 -19.828 1 96.88 286 GLU B CA 1
ATOM 4782 C C . GLU B 1 286 ? -3.551 -9.438 -18.922 1 96.88 286 GLU B C 1
ATOM 4784 O O . GLU B 1 286 ? -3.303 -8.32 -19.391 1 96.88 286 GLU B O 1
ATOM 4789 N N . MET B 1 287 ? -3.814 -9.633 -17.703 1 96.75 287 MET B N 1
ATOM 4790 C CA . MET B 1 287 ? -3.717 -8.57 -16.703 1 96.75 287 MET B CA 1
ATOM 4791 C C . MET B 1 287 ? -2.303 -8 -16.656 1 96.75 287 MET B C 1
ATOM 4793 O O . MET B 1 287 ? -2.121 -6.781 -16.625 1 96.75 287 MET B O 1
ATOM 4797 N N . ILE B 1 288 ? -1.321 -8.867 -16.672 1 97 288 ILE B N 1
ATOM 4798 C CA . ILE B 1 288 ? 0.086 -8.484 -16.641 1 97 288 ILE B CA 1
ATOM 4799 C C . ILE B 1 288 ? 0.42 -7.641 -17.875 1 97 288 ILE B C 1
ATOM 4801 O O . ILE B 1 288 ? 1.03 -6.578 -17.75 1 97 288 ILE B O 1
ATOM 4805 N N . ASN B 1 289 ? -0.007 -8.133 -18.984 1 96.31 289 ASN B N 1
ATOM 4806 C CA . ASN B 1 289 ? 0.247 -7.406 -20.234 1 96.31 289 ASN B CA 1
ATOM 4807 C C . ASN B 1 289 ? -0.386 -6.02 -20.203 1 96.31 289 ASN B C 1
ATOM 4809 O O . ASN B 1 289 ? 0.218 -5.047 -20.672 1 96.31 289 ASN B O 1
ATOM 4813 N N . THR B 1 290 ? -1.559 -5.938 -19.719 1 97.25 290 THR B N 1
ATOM 4814 C CA . THR B 1 290 ? -2.26 -4.66 -19.625 1 97.25 290 THR B CA 1
ATOM 4815 C C . THR B 1 290 ? -1.53 -3.709 -18.688 1 97.25 290 THR B C 1
ATOM 4817 O O . THR B 1 290 ? -1.409 -2.516 -18.969 1 97.25 290 THR B O 1
ATOM 4820 N N . ALA B 1 291 ? -1.069 -4.18 -17.578 1 97.44 291 ALA B N 1
ATOM 4821 C CA . ALA B 1 291 ? -0.306 -3.373 -16.625 1 97.44 291 ALA B CA 1
ATOM 4822 C C . ALA B 1 291 ? 0.95 -2.803 -17.281 1 97.44 291 ALA B C 1
ATOM 4824 O O . ALA B 1 291 ? 1.272 -1.626 -17.094 1 97.44 291 ALA B O 1
ATOM 4825 N N . GLU B 1 292 ? 1.652 -3.672 -18.047 1 96.88 292 GLU B N 1
ATOM 4826 C CA . GLU B 1 292 ? 2.857 -3.229 -18.734 1 96.88 292 GLU B CA 1
ATOM 4827 C C . GLU B 1 292 ? 2.539 -2.125 -19.75 1 96.88 292 GLU B C 1
ATOM 4829 O O . GLU B 1 292 ? 3.27 -1.136 -19.844 1 96.88 292 GLU B O 1
ATOM 4834 N N . LYS B 1 293 ? 1.469 -2.354 -20.453 1 97 293 LYS B N 1
ATOM 4835 C CA . LYS B 1 293 ? 1.046 -1.353 -21.438 1 97 293 LYS B CA 1
ATOM 4836 C C . LYS B 1 293 ? 0.673 -0.04 -20.75 1 97 293 LYS B C 1
ATOM 4838 O O . LYS B 1 293 ? 1.035 1.038 -21.219 1 97 293 LYS B O 1
ATOM 4843 N N . SER B 1 294 ? -0.073 -0.13 -19.672 1 97.75 294 SER B N 1
ATOM 4844 C CA . SER B 1 294 ? -0.461 1.048 -18.906 1 97.75 294 SER B CA 1
ATOM 4845 C C . SER B 1 294 ? 0.762 1.827 -18.438 1 97.75 294 SER B C 1
ATOM 4847 O O . SER B 1 294 ? 0.79 3.057 -18.516 1 97.75 294 SER B O 1
ATOM 4849 N N . ALA B 1 295 ? 1.717 1.137 -17.938 1 97.38 295 ALA B N 1
ATOM 4850 C CA . ALA B 1 295 ? 2.939 1.771 -17.453 1 97.38 295 ALA B CA 1
ATOM 4851 C C . ALA B 1 295 ? 3.682 2.473 -18.578 1 97.38 295 ALA B C 1
ATOM 4853 O O . ALA B 1 295 ? 4.184 3.584 -18.406 1 97.38 295 ALA B O 1
ATOM 4854 N N . LYS B 1 296 ? 3.771 1.843 -19.703 1 96.38 296 LYS B N 1
ATOM 4855 C CA . LYS B 1 296 ? 4.465 2.393 -20.859 1 96.38 296 LYS B CA 1
ATOM 4856 C C . LYS B 1 296 ? 3.762 3.643 -21.375 1 96.38 296 LYS B C 1
ATOM 4858 O O . LYS B 1 296 ? 4.414 4.633 -21.719 1 96.38 296 LYS B O 1
ATOM 4863 N N . GLU B 1 297 ? 2.443 3.576 -21.422 1 95.62 297 GLU B N 1
ATOM 4864 C CA . GLU B 1 297 ? 1.678 4.656 -22.031 1 95.62 297 GLU B CA 1
ATOM 4865 C C . GLU B 1 297 ? 1.28 5.707 -21 1 95.62 297 GLU B C 1
ATOM 4867 O O . GLU B 1 297 ? 0.796 6.781 -21.344 1 95.62 297 GLU B O 1
ATOM 4872 N N . ARG B 1 298 ? 1.363 5.395 -19.766 1 92.69 298 ARG B N 1
ATOM 4873 C CA . ARG B 1 298 ? 1.021 6.281 -18.656 1 92.69 298 ARG B CA 1
ATOM 4874 C C . ARG B 1 298 ? -0.447 6.688 -18.719 1 92.69 298 ARG B C 1
ATOM 4876 O O . ARG B 1 298 ? -0.771 7.875 -18.672 1 92.69 298 ARG B O 1
ATOM 4883 N N . LYS B 1 299 ? -1.258 5.715 -18.812 1 94.56 299 LYS B N 1
ATOM 4884 C CA . LYS B 1 299 ? -2.697 5.953 -18.875 1 94.56 299 LYS B CA 1
ATOM 4885 C C . LYS B 1 299 ? -3.471 4.809 -18.234 1 94.56 299 LYS B C 1
ATOM 4887 O O . LYS B 1 299 ? -2.949 3.703 -18.078 1 94.56 299 LYS B O 1
ATOM 4892 N N . TRP B 1 300 ? -4.699 5.145 -17.859 1 94.81 300 TRP B N 1
ATOM 4893 C CA . TRP B 1 300 ? -5.633 4.098 -17.469 1 94.81 300 TRP B CA 1
ATOM 4894 C C . TRP B 1 300 ? -5.965 3.191 -18.641 1 94.81 300 TRP B C 1
ATOM 4896 O O . TRP B 1 300 ? -6.215 3.672 -19.75 1 94.81 300 TRP B O 1
ATOM 4906 N N . MET B 1 301 ? -5.859 1.907 -18.312 1 94.12 301 MET B N 1
ATOM 4907 C CA . MET B 1 301 ? -6.305 0.929 -19.312 1 94.12 301 MET B CA 1
ATOM 4908 C C . MET B 1 301 ? -7.617 0.279 -18.875 1 94.12 301 MET B C 1
ATOM 4910 O O . MET B 1 301 ? -7.793 -0.061 -17.703 1 94.12 301 MET B O 1
ATOM 4914 N N . GLY B 1 302 ? -8.5 0.31 -19.781 1 89.25 302 GLY B N 1
ATOM 4915 C CA . GLY B 1 302 ? -9.773 -0.355 -19.531 1 89.25 302 GLY B CA 1
ATOM 4916 C C . GLY B 1 302 ? -9.922 -1.66 -20.281 1 89.25 302 GLY B C 1
ATOM 4917 O O . GLY B 1 302 ? -9.094 -1.982 -21.141 1 89.25 302 GLY B O 1
ATOM 4918 N N . LYS B 1 303 ? -10.938 -2.465 -19.844 1 80.19 303 LYS B N 1
ATOM 4919 C CA . LYS B 1 303 ? -11.273 -3.646 -20.625 1 80.19 303 LYS B CA 1
ATOM 4920 C C . LYS B 1 303 ? -12.094 -3.273 -21.859 1 80.19 303 LYS B C 1
ATOM 4922 O O . LYS B 1 303 ? -12.883 -2.324 -21.812 1 80.19 303 LYS B O 1
#

Nearest PDB structures (foldseek):
  8tdi-assembly3_K  TM=8.418E-01  e=7.138E-18  Collinsella tanakaei
  8tdi-assembly3_C  TM=8.347E-01  e=1.102E-17  Collinsella tanakaei
  8tdi-assembly1_L  TM=8.425E-01  e=4.891E-17  Collinsella tanakaei
  8tdi-assembly6_F  TM=8.340E-01  e=5.204E-17  Collinsella tanakaei
  8tdi-assembly4_D  TM=8.243E-01  e=1.166E-16  Collinsella tanakaei

Organism: NCBI:txid312168

Secondary structure (DSSP, 8-state):
-EEEEE--SHHHHHHHHHHHHTT-EEEEE-SS--S-SSEES-HHHHHHHH--SEEEE-S-GGGHHHHHHHHHHTT--SEEEEPSSS-SS--PPPP---SEEEE--GGGG-HHHHHHHHHHHHS-EEEEEEEEE--GGGS-TTS-GGGSGGG-GGGT-SHHHHTTHHHHHHHHHH-SEEEEEEEEE--SS-S-SS--EEEEEEEETTEEEEEEEEES--SS-EEEEEEEESS-EEEEETTTTEEEETTEEEE----TTHHHHHHHHHHHTT--TTSEEHHHHHHHHHHHHHHHHHHHHTS-EE-/-EEEEE--SHHHHHHHHHHHHTT-EEEEE-SS--S-SSEES-HHHHHHHH--SEEEE-S-GGGHHHHHHHHHHTT--SEEEEPSSS-SS--PPPP---SEEEE--GGGG-HHHHHHHHHHHHS-EEEEEEEEE--GGGT-TTS-GGGSGGG-GGGT-SHHHHTTHHHHHHHHHH-SEEEEEEEEE--SS-S-SS--EEEEEEEETTEEEEEEEEES--SS-EEEEEEEESS-EEEEETTTTEEEETTEEEE----TTHHHHHHHHHHHTT--TTSEEHHHHHHHHHHHHHHHHHHHHTS-EE-